Protein AF-0000000083551920 (afdb_homodimer)

Structure (mmCIF, N/CA/C/O backbone):
data_AF-0000000083551920-model_v1
#
loop_
_entity.id
_entity.type
_entity.pdbx_description
1 polymer 'ABC transporter permease'
#
loop_
_atom_site.group_PDB
_atom_site.id
_atom_site.type_symbol
_atom_site.label_atom_id
_atom_site.label_alt_id
_atom_site.label_comp_id
_atom_site.label_asym_id
_atom_site.label_entity_id
_atom_site.label_seq_id
_atom_site.pdbx_PDB_ins_code
_atom_site.Cartn_x
_atom_site.Cartn_y
_atom_site.Cartn_z
_atom_site.occupancy
_atom_site.B_iso_or_equiv
_atom_site.auth_seq_id
_atom_site.auth_comp_id
_atom_site.auth_asym_id
_atom_site.auth_atom_id
_atom_site.pdbx_PDB_model_num
ATOM 1 N N . MET A 1 1 ? 30.547 24.234 1.77 1 37.81 1 MET A N 1
ATOM 2 C CA . MET A 1 1 ? 29.875 23.891 0.516 1 37.81 1 MET A CA 1
ATOM 3 C C . MET A 1 1 ? 30.109 22.422 0.176 1 37.81 1 MET A C 1
ATOM 5 O O . MET A 1 1 ? 29.203 21.75 -0.321 1 37.81 1 MET A O 1
ATOM 9 N N . LEU A 1 2 ? 31.344 22.016 0.304 1 42.84 2 LEU A N 1
ATOM 10 C CA . LEU A 1 2 ? 31.844 20.688 -0.038 1 42.84 2 LEU A CA 1
ATOM 11 C C . LEU A 1 2 ? 31.25 19.625 0.87 1 42.84 2 LEU A C 1
ATOM 13 O O . LEU A 1 2 ? 30.984 18.5 0.429 1 42.84 2 LEU A O 1
ATOM 17 N N . ARG A 1 3 ? 31.125 19.938 2.143 1 48.91 3 ARG A N 1
ATOM 18 C CA . ARG A 1 3 ? 30.703 19.016 3.191 1 48.91 3 ARG A CA 1
ATOM 19 C C . ARG A 1 3 ? 29.25 18.609 3.025 1 48.91 3 ARG A C 1
ATOM 21 O O . ARG A 1 3 ? 28.891 17.453 3.27 1 48.91 3 ARG A O 1
ATOM 28 N N . TYR A 1 4 ? 28.5 19.641 2.498 1 51.22 4 TYR A N 1
ATOM 29 C CA . TYR A 1 4 ? 27.078 19.438 2.207 1 51.22 4 TYR A CA 1
ATOM 30 C C . TYR A 1 4 ? 26.906 18.438 1.073 1 51.22 4 TYR A C 1
ATOM 32 O O . TYR A 1 4 ? 25.969 17.625 1.103 1 51.22 4 TYR A O 1
ATOM 40 N N . TRP A 1 5 ? 27.922 18.516 0.129 1 52.16 5 TRP A N 1
ATOM 41 C CA . TRP A 1 5 ? 27.844 17.609 -1.02 1 52.16 5 TRP A CA 1
ATOM 42 C C . TRP A 1 5 ? 28.062 16.172 -0.596 1 52.16 5 TRP A C 1
ATOM 44 O O . TRP A 1 5 ? 27.484 15.242 -1.186 1 52.16 5 TRP A O 1
ATOM 54 N N . LEU A 1 6 ? 28.906 15.938 0.373 1 58.91 6 LEU A N 1
ATOM 55 C CA . LEU A 1 6 ? 29.203 14.594 0.838 1 58.91 6 LEU A CA 1
ATOM 56 C C . LEU A 1 6 ? 27.969 13.945 1.464 1 58.91 6 LEU A C 1
ATOM 58 O O . LEU A 1 6 ? 27.828 12.727 1.43 1 58.91 6 LEU A O 1
ATOM 62 N N . LEU A 1 7 ? 27.156 14.82 1.981 1 61.31 7 LEU A N 1
ATOM 63 C CA . LEU A 1 7 ? 25.938 14.281 2.568 1 61.31 7 LEU A CA 1
ATOM 64 C C . LEU A 1 7 ? 24.828 14.156 1.519 1 61.31 7 LEU A C 1
ATOM 66 O O . LEU A 1 7 ? 24.047 13.203 1.55 1 61.31 7 LEU A O 1
ATOM 70 N N . ILE A 1 8 ? 24.922 14.992 0.526 1 66.62 8 ILE A N 1
ATOM 71 C CA . ILE A 1 8 ? 23.891 15.039 -0.506 1 66.62 8 ILE A CA 1
ATOM 72 C C . ILE A 1 8 ? 24.078 13.883 -1.481 1 66.62 8 ILE A C 1
ATOM 74 O O . ILE A 1 8 ? 23.109 13.234 -1.891 1 66.62 8 ILE A O 1
ATOM 78 N N . ALA A 1 9 ? 25.328 13.586 -1.717 1 71.69 9 ALA A N 1
ATOM 79 C CA . ALA A 1 9 ? 25.625 12.594 -2.748 1 71.69 9 ALA A CA 1
ATOM 80 C C . ALA A 1 9 ? 25.125 11.211 -2.342 1 71.69 9 ALA A C 1
ATOM 82 O O . ALA A 1 9 ? 24.484 10.516 -3.131 1 71.69 9 ALA A O 1
ATOM 83 N N . PRO A 1 10 ? 25.312 10.859 -1.111 1 68.94 10 PRO A N 1
ATOM 84 C CA . PRO A 1 10 ? 24.812 9.539 -0.725 1 68.94 10 PRO A CA 1
ATOM 85 C C . PRO A 1 10 ? 23.297 9.438 -0.757 1 68.94 10 PRO A C 1
ATOM 87 O O . PRO A 1 10 ? 22.75 8.391 -1.111 1 68.94 10 PRO A O 1
ATOM 90 N N . ALA A 1 11 ? 22.672 10.508 -0.464 1 72.94 11 ALA A N 1
ATOM 91 C CA . ALA A 1 11 ? 21.219 10.5 -0.492 1 72.94 11 ALA A CA 1
ATOM 92 C C . ALA A 1 11 ? 20.688 10.375 -1.922 1 72.94 11 ALA A C 1
ATOM 94 O O . ALA A 1 11 ? 19.797 9.578 -2.195 1 72.94 11 ALA A O 1
ATOM 95 N N . PHE A 1 12 ? 21.297 11.133 -2.773 1 73.94 12 PHE A N 1
ATOM 96 C CA . PHE A 1 12 ? 20.938 11.062 -4.184 1 73.94 12 PHE A CA 1
ATOM 97 C C . PHE A 1 12 ? 21.234 9.68 -4.754 1 73.94 12 PHE A C 1
ATOM 99 O O . PHE A 1 12 ? 20.438 9.133 -5.52 1 73.94 12 PHE A O 1
ATOM 106 N N . LEU A 1 13 ? 22.312 9.203 -4.34 1 75.56 13 LEU A N 1
ATOM 107 C CA . LEU A 1 13 ? 22.719 7.895 -4.84 1 75.56 13 LEU A CA 1
ATOM 108 C C . LEU A 1 13 ? 21.781 6.801 -4.344 1 75.56 13 LEU A C 1
ATOM 110 O O . LEU A 1 13 ? 21.422 5.902 -5.105 1 75.56 13 LEU A O 1
ATOM 114 N N . ALA A 1 14 ? 21.422 6.965 -3.135 1 74.19 14 ALA A N 1
ATOM 115 C CA . ALA A 1 14 ? 20.5 5.984 -2.574 1 74.19 14 ALA A CA 1
ATOM 116 C C . ALA A 1 14 ? 19.156 6.02 -3.307 1 74.19 14 ALA A C 1
ATOM 118 O O . ALA A 1 14 ? 18.625 4.973 -3.684 1 74.19 14 ALA A O 1
ATOM 119 N N . MET A 1 15 ? 18.734 7.18 -3.553 1 77.44 15 MET A N 1
ATOM 120 C CA . MET A 1 15 ? 17.469 7.324 -4.258 1 77.44 15 MET A CA 1
ATOM 121 C C . MET A 1 15 ? 17.594 6.875 -5.711 1 77.44 15 MET A C 1
ATOM 123 O O . MET A 1 15 ? 16.734 6.16 -6.223 1 77.44 15 MET A O 1
ATOM 127 N N . ALA A 1 16 ? 18.672 7.32 -6.266 1 78.19 16 ALA A N 1
ATOM 128 C CA . ALA A 1 16 ? 18.875 6.973 -7.668 1 78.19 16 ALA A CA 1
ATOM 129 C C . ALA A 1 16 ? 19 5.461 -7.848 1 78.19 16 ALA A C 1
ATOM 131 O O . ALA A 1 16 ? 18.406 4.883 -8.758 1 78.19 16 ALA A O 1
ATOM 132 N N . VAL A 1 17 ? 19.766 4.867 -7.012 1 76.88 17 VAL A N 1
ATOM 133 C CA . VAL A 1 17 ? 20.031 3.438 -7.109 1 76.88 17 VAL A CA 1
ATOM 134 C C . VAL A 1 17 ? 18.766 2.656 -6.766 1 76.88 17 VAL A C 1
ATOM 136 O O . VAL A 1 17 ? 18.406 1.697 -7.453 1 76.88 17 VAL A O 1
ATOM 139 N N . PHE A 1 18 ? 18.109 3.143 -5.793 1 75.56 18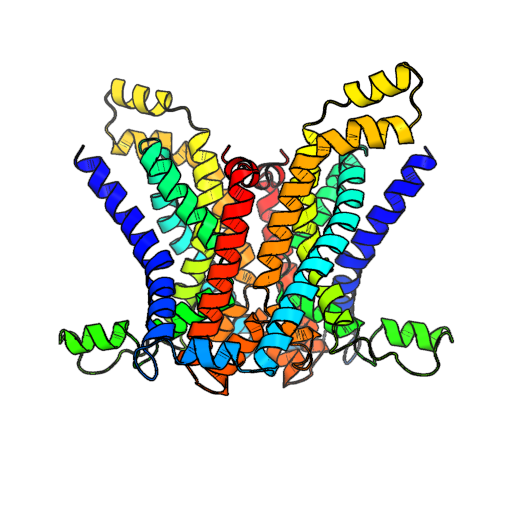 PHE A N 1
ATOM 140 C CA . PHE A 1 18 ? 16.969 2.363 -5.324 1 75.56 18 PHE A CA 1
ATOM 141 C C . PHE A 1 18 ? 15.719 2.707 -6.121 1 75.56 18 PHE A C 1
ATOM 143 O O . PHE A 1 18 ? 14.922 1.822 -6.449 1 75.56 18 PHE A O 1
ATOM 150 N N . TYR A 1 19 ? 15.508 3.914 -6.453 1 77.69 19 TYR A N 1
ATOM 151 C CA . TYR A 1 19 ? 14.258 4.285 -7.105 1 77.69 19 TYR A CA 1
ATOM 152 C C . TYR A 1 19 ? 14.406 4.242 -8.625 1 77.69 19 TYR A C 1
ATOM 154 O O . TYR A 1 19 ? 13.805 3.398 -9.289 1 77.69 19 TYR A O 1
ATOM 162 N N . PHE A 1 20 ? 15.398 4.965 -9.188 1 81.81 20 PHE A N 1
ATOM 163 C CA . PHE A 1 20 ? 15.398 5.266 -10.617 1 81.81 20 PHE A CA 1
ATOM 164 C C . PHE A 1 20 ? 16.047 4.137 -11.406 1 81.81 20 PHE A C 1
ATOM 166 O O . PHE A 1 20 ? 15.617 3.807 -12.508 1 81.81 20 PHE A O 1
ATOM 173 N N . TYR A 1 21 ? 16.984 3.527 -10.797 1 88.12 21 TYR A N 1
ATOM 174 C CA . TYR A 1 21 ? 17.75 2.549 -11.562 1 88.12 21 TYR A CA 1
ATOM 175 C C . TYR A 1 21 ? 16.891 1.329 -11.898 1 88.12 21 TYR A C 1
ATOM 177 O O . TYR A 1 21 ? 16.797 0.935 -13.062 1 88.12 21 TYR A O 1
ATOM 185 N N . PRO A 1 22 ? 16.219 0.742 -10.953 1 90.62 22 PRO A N 1
ATOM 186 C CA . PRO A 1 22 ? 15.43 -0.442 -11.281 1 90.62 22 PRO A CA 1
ATOM 187 C C . PRO A 1 22 ? 14.312 -0.141 -12.281 1 90.62 22 PRO A C 1
ATOM 189 O O . PRO A 1 22 ? 14.094 -0.918 -13.219 1 90.62 22 PRO A O 1
ATOM 192 N N . ILE A 1 23 ? 13.695 0.949 -12.133 1 90.94 23 ILE A N 1
ATOM 193 C CA . ILE A 1 23 ? 12.57 1.31 -12.992 1 90.94 23 ILE A CA 1
ATOM 194 C C . ILE A 1 23 ? 13.078 1.632 -14.398 1 90.94 23 ILE A C 1
ATOM 196 O O . ILE A 1 23 ? 12.461 1.241 -15.391 1 90.94 23 ILE A O 1
ATOM 200 N N . SER A 1 24 ? 14.211 2.338 -14.469 1 92.25 24 SER A N 1
ATOM 201 C CA . SER A 1 24 ? 14.805 2.666 -15.758 1 92.25 24 SER A CA 1
ATOM 202 C C . SER A 1 24 ? 15.195 1.406 -16.531 1 92.25 24 SER A C 1
ATOM 204 O O . SER A 1 24 ? 15.109 1.371 -17.75 1 92.25 24 SER A O 1
ATOM 206 N N . HIS A 1 25 ? 15.609 0.457 -15.789 1 92.5 25 HIS A N 1
ATOM 207 C CA . HIS A 1 25 ? 15.969 -0.807 -16.422 1 92.5 25 HIS A CA 1
ATOM 208 C C . HIS A 1 25 ? 14.758 -1.475 -17.062 1 92.5 25 HIS A C 1
ATOM 210 O O . HIS A 1 25 ? 14.859 -2.07 -18.125 1 92.5 25 HIS A O 1
ATOM 216 N N . VAL A 1 26 ? 13.617 -1.397 -16.422 1 92.56 26 VAL A N 1
ATOM 217 C CA . VAL A 1 26 ? 12.383 -1.941 -16.969 1 92.56 26 VAL A CA 1
ATOM 218 C C . VAL A 1 26 ? 12.008 -1.2 -18.25 1 92.56 26 VAL A C 1
ATOM 220 O O . VAL A 1 26 ? 11.633 -1.821 -19.25 1 92.56 26 VAL A O 1
ATOM 223 N N . LEU A 1 27 ? 12.164 0.069 -18.219 1 94.38 27 LEU A N 1
ATOM 224 C CA . LEU A 1 27 ? 11.898 0.869 -19.406 1 94.38 27 LEU A CA 1
ATOM 225 C C . LEU A 1 27 ? 12.836 0.475 -20.547 1 94.38 27 LEU A C 1
ATOM 227 O O . LEU A 1 27 ? 12.406 0.361 -21.703 1 94.38 27 LEU A O 1
ATOM 231 N N . TRP A 1 28 ? 14.016 0.264 -20.203 1 94.94 28 TRP A N 1
ATOM 232 C CA . TRP A 1 28 ? 15.031 -0.116 -21.172 1 94.94 28 TRP A CA 1
ATOM 233 C C . TRP A 1 28 ? 14.711 -1.474 -21.797 1 94.94 28 TRP A C 1
ATOM 235 O O . TRP A 1 28 ? 14.812 -1.648 -23.016 1 94.94 28 TRP A O 1
ATOM 245 N N . MET A 1 29 ? 14.297 -2.41 -21.016 1 95.38 29 MET A N 1
ATOM 246 C CA . MET A 1 29 ? 13.969 -3.754 -21.469 1 95.38 29 MET A CA 1
ATOM 247 C C . MET A 1 29 ? 12.766 -3.729 -22.406 1 95.38 29 MET A C 1
ATOM 249 O O . MET A 1 29 ? 12.688 -4.527 -23.344 1 95.38 29 MET A O 1
ATOM 253 N N . SER A 1 30 ? 11.859 -2.807 -22.156 1 96.88 30 SER A N 1
ATOM 254 C CA . SER A 1 30 ? 10.641 -2.729 -22.953 1 96.88 30 SER A CA 1
ATOM 255 C C . SER A 1 30 ? 10.961 -2.402 -24.422 1 96.88 30 SER A C 1
ATOM 257 O O . SER A 1 30 ? 10.203 -2.771 -25.312 1 96.88 30 SER A O 1
ATOM 259 N N . VAL A 1 31 ? 12.148 -1.752 -24.672 1 97.5 31 VAL A N 1
ATOM 260 C CA . VAL A 1 31 ? 12.453 -1.317 -26.031 1 97.5 31 VAL A CA 1
ATOM 261 C C . VAL A 1 31 ? 13.68 -2.057 -26.531 1 97.5 31 VAL A C 1
ATOM 263 O O . VAL A 1 31 ? 14.141 -1.806 -27.656 1 97.5 31 VAL A O 1
ATOM 266 N N . THR A 1 32 ? 14.219 -2.951 -25.766 1 96.19 32 THR A N 1
ATOM 267 C CA . THR A 1 32 ? 15.438 -3.617 -26.203 1 96.19 32 THR A CA 1
ATOM 268 C C . THR A 1 32 ? 15.219 -5.121 -26.344 1 96.19 32 THR A C 1
ATOM 270 O O . THR A 1 32 ? 15.914 -5.789 -27.109 1 96.19 32 THR A O 1
ATOM 273 N N . LEU A 1 33 ? 14.328 -5.648 -25.547 1 94.88 33 LEU A N 1
ATOM 274 C CA . LEU A 1 33 ? 14.078 -7.086 -25.609 1 94.88 33 LEU A CA 1
ATOM 275 C C . LEU A 1 33 ? 12.797 -7.383 -26.375 1 94.88 33 LEU A C 1
ATOM 277 O O . LEU A 1 33 ? 11.797 -6.672 -26.219 1 94.88 33 LEU A O 1
ATOM 281 N N . PRO A 1 34 ? 12.719 -8.453 -27.031 1 93.31 34 PRO A N 1
ATOM 282 C CA . PRO A 1 34 ? 13.797 -9.352 -27.453 1 93.31 34 PRO A CA 1
ATOM 283 C C . PRO A 1 34 ? 14.727 -8.711 -28.484 1 93.31 34 PRO A C 1
ATOM 285 O O . PRO A 1 34 ? 15.859 -9.156 -28.656 1 93.31 34 PRO A O 1
ATOM 288 N N . GLU A 1 35 ? 14.195 -7.73 -29.266 1 95.25 35 GLU A N 1
ATOM 289 C CA . GLU A 1 35 ? 14.961 -6.941 -30.234 1 95.25 35 GLU A CA 1
ATOM 290 C C . GLU A 1 35 ? 14.719 -5.445 -30.031 1 95.25 35 GLU A C 1
ATOM 292 O O . GLU A 1 35 ? 13.641 -5.039 -29.594 1 95.25 35 GLU A O 1
ATOM 297 N N . PRO A 1 36 ? 15.797 -4.73 -30.328 1 96.56 36 PRO A N 1
ATOM 298 C CA . PRO A 1 36 ? 15.617 -3.283 -30.188 1 96.56 36 PRO A CA 1
ATOM 299 C C . PRO A 1 36 ? 14.5 -2.74 -31.078 1 96.56 36 PRO A C 1
ATOM 301 O O . PRO A 1 36 ? 14.328 -3.209 -32.219 1 96.56 36 PRO A O 1
ATOM 304 N N . GLY A 1 37 ? 13.734 -1.862 -30.531 1 96.19 37 GLY A N 1
ATOM 305 C CA . GLY A 1 37 ? 12.648 -1.252 -31.281 1 96.19 37 GLY A CA 1
ATOM 306 C C . GLY A 1 37 ? 11.367 -1.129 -30.469 1 96.19 37 GLY A C 1
ATOM 307 O O . GLY A 1 37 ? 11.383 -1.264 -29.25 1 96.19 37 GLY A O 1
ATOM 308 N N . PHE A 1 38 ? 10.297 -0.86 -31.219 1 96.56 38 PHE A N 1
ATOM 309 C CA . PHE A 1 38 ? 9.016 -0.618 -30.562 1 96.56 38 PHE A CA 1
ATOM 310 C C . PHE A 1 38 ? 8.023 -1.736 -30.875 1 96.56 38 PHE A C 1
ATOM 312 O O . PHE A 1 38 ? 6.812 -1.537 -30.812 1 96.56 38 PHE A O 1
ATOM 319 N N . SER A 1 39 ? 8.602 -2.891 -31.188 1 96.25 39 SER A N 1
ATOM 320 C CA . SER A 1 39 ? 7.781 -4.027 -31.594 1 96.25 39 SER A CA 1
ATOM 321 C C . SER A 1 39 ? 6.855 -4.465 -30.469 1 96.25 39 SER A C 1
ATOM 323 O O . SER A 1 39 ? 5.719 -4.871 -30.703 1 96.25 39 SER A O 1
ATOM 325 N N . ASN A 1 40 ? 7.328 -4.414 -29.203 1 97.31 40 ASN A N 1
ATOM 326 C CA . ASN A 1 40 ? 6.484 -4.773 -28.062 1 97.31 40 ASN A CA 1
ATOM 327 C C . ASN A 1 40 ? 5.25 -3.883 -27.984 1 97.31 40 ASN A C 1
ATOM 329 O O . ASN A 1 40 ? 4.141 -4.371 -27.734 1 97.31 40 ASN A O 1
ATOM 333 N N . PHE A 1 41 ? 5.445 -2.676 -28.219 1 96.88 41 PHE A N 1
ATOM 334 C CA . PHE A 1 41 ? 4.352 -1.719 -28.125 1 96.88 41 PHE A CA 1
ATOM 335 C C . PHE A 1 41 ? 3.387 -1.876 -29.297 1 96.88 41 PHE A C 1
ATOM 337 O O . PHE A 1 41 ? 2.178 -1.694 -29.141 1 96.88 41 PHE A O 1
ATOM 344 N N . GLU A 1 42 ? 3.902 -2.213 -30.391 1 96.25 42 GLU A N 1
ATOM 345 C CA . GLU A 1 42 ? 3.051 -2.514 -31.547 1 96.25 42 GLU A CA 1
ATOM 346 C C . GLU A 1 42 ? 2.193 -3.75 -31.281 1 96.25 42 GLU A C 1
ATOM 348 O O . GLU A 1 42 ? 1.008 -3.771 -31.609 1 96.25 42 GLU A O 1
ATOM 353 N N . SER A 1 43 ? 2.82 -4.695 -30.734 1 94.75 43 SER A N 1
ATOM 354 C CA . SER A 1 43 ? 2.105 -5.918 -30.391 1 94.75 43 SER A CA 1
ATOM 355 C C . SER A 1 43 ? 1.012 -5.648 -29.359 1 94.75 43 SER A C 1
ATOM 357 O O . SER A 1 43 ? -0.084 -6.207 -29.438 1 94.75 43 SER A O 1
ATOM 359 N N . LEU A 1 44 ? 1.317 -4.848 -28.391 1 94.94 44 LEU A N 1
ATOM 360 C CA . LEU A 1 44 ? 0.334 -4.488 -27.375 1 94.94 44 LEU A CA 1
ATOM 361 C C . LEU A 1 44 ? -0.862 -3.779 -28 1 94.94 44 LEU A C 1
ATOM 363 O O . LEU A 1 44 ? -2.01 -4.074 -27.672 1 94.94 44 LEU A O 1
ATOM 367 N N . ALA A 1 45 ? -0.578 -2.891 -28.938 1 94.62 45 ALA A N 1
ATOM 368 C CA . ALA A 1 45 ? -1.625 -2.1 -29.578 1 94.62 45 ALA A CA 1
ATOM 369 C C . ALA A 1 45 ? -2.496 -2.971 -30.484 1 94.62 45 ALA A C 1
ATOM 371 O O . ALA A 1 45 ? -3.691 -2.709 -30.641 1 94.62 45 ALA A O 1
ATOM 372 N N . ALA A 1 46 ? -1.921 -4 -31 1 95.06 46 ALA A N 1
ATOM 373 C CA . ALA A 1 46 ? -2.607 -4.844 -31.969 1 95.06 46 ALA A CA 1
ATOM 374 C C . ALA A 1 46 ? -3.402 -5.945 -31.281 1 95.06 46 ALA A C 1
ATOM 376 O O . ALA A 1 46 ? -4.301 -6.543 -31.875 1 95.06 46 ALA A O 1
ATOM 377 N N . SER A 1 47 ? -3.123 -6.164 -30.078 1 94.94 47 SER A N 1
ATOM 378 C CA . SER A 1 47 ? -3.729 -7.281 -29.359 1 94.94 47 SER A CA 1
ATOM 379 C C . SER A 1 47 ? -5.078 -6.895 -28.766 1 94.94 47 SER A C 1
ATOM 381 O O . SER A 1 47 ? -5.152 -6.004 -27.906 1 94.94 47 SER A O 1
ATOM 383 N N . ARG A 1 48 ? -6.086 -7.625 -29.109 1 94.31 48 ARG A N 1
ATOM 384 C CA . ARG A 1 48 ? -7.422 -7.387 -28.578 1 94.31 48 ARG A CA 1
ATOM 385 C C . ARG A 1 48 ? -7.484 -7.73 -27.094 1 94.31 48 ARG A C 1
ATOM 387 O O . ARG A 1 48 ? -8.188 -7.07 -26.312 1 94.31 48 ARG A O 1
ATOM 394 N N . SER A 1 49 ? -6.75 -8.719 -26.734 1 92.25 49 SER A N 1
ATOM 395 C CA . SER A 1 49 ? -6.711 -9.125 -25.344 1 92.25 49 SER A CA 1
ATOM 396 C C . SER A 1 49 ? -6.109 -8.031 -24.469 1 92.25 49 SER A C 1
ATOM 398 O O . SER A 1 49 ? -6.586 -7.781 -23.359 1 92.25 49 SER A O 1
ATOM 400 N N . VAL A 1 50 ? -5.125 -7.391 -25.016 1 93.5 50 VAL A N 1
ATOM 401 C CA . VAL A 1 50 ? -4.465 -6.324 -24.266 1 93.5 50 VAL A CA 1
ATOM 402 C C . VAL A 1 50 ? -5.395 -5.117 -24.156 1 93.5 50 VAL A C 1
ATOM 404 O O . VAL A 1 50 ? -5.508 -4.5 -23.094 1 93.5 50 VAL A O 1
ATOM 407 N N . GLN A 1 51 ? -6.066 -4.828 -25.219 1 94.12 51 GLN A N 1
ATOM 408 C CA . GLN A 1 51 ? -7.02 -3.721 -25.188 1 94.12 51 GLN A CA 1
ATOM 409 C C . GLN A 1 51 ? -8.125 -3.965 -24.172 1 94.12 51 GLN A C 1
ATOM 411 O O . GLN A 1 51 ? -8.5 -3.059 -23.422 1 94.12 51 GLN A O 1
ATOM 416 N N . ARG A 1 52 ? -8.633 -5.141 -24.172 1 93.94 52 ARG A N 1
ATOM 417 C CA . ARG A 1 52 ? -9.68 -5.492 -23.219 1 93.94 52 ARG A CA 1
ATOM 418 C C . ARG A 1 52 ? -9.172 -5.379 -21.781 1 93.94 52 ARG A C 1
ATOM 420 O O . ARG A 1 52 ? -9.883 -4.891 -20.906 1 93.94 52 ARG A O 1
ATOM 427 N N . MET A 1 53 ? -7.992 -5.852 -21.562 1 94.56 53 MET A N 1
ATOM 428 C CA . MET A 1 53 ? -7.383 -5.797 -20.234 1 94.56 53 MET A CA 1
ATOM 429 C C . MET A 1 53 ? -7.18 -4.352 -19.781 1 94.56 53 MET A C 1
ATOM 431 O O . MET A 1 53 ? -7.434 -4.012 -18.625 1 94.56 53 MET A O 1
ATOM 435 N N . LEU A 1 54 ? -6.746 -3.525 -20.719 1 94.81 54 LEU A N 1
ATOM 436 C CA . LEU A 1 54 ? -6.547 -2.115 -20.391 1 94.81 54 LEU A CA 1
ATOM 437 C C . LEU A 1 54 ? -7.879 -1.443 -20.062 1 94.81 54 LEU A C 1
ATOM 439 O O . LEU A 1 54 ? -7.961 -0.644 -19.125 1 94.81 54 LEU A O 1
ATOM 443 N N . TRP A 1 55 ? -8.867 -1.816 -20.797 1 95 55 TRP A N 1
ATOM 444 C CA . TRP A 1 55 ? -10.195 -1.277 -20.531 1 95 55 TRP A CA 1
ATOM 445 C C . TRP A 1 55 ? -10.727 -1.765 -19.188 1 95 55 TRP A C 1
ATOM 447 O O . TRP A 1 55 ? -11.344 -1 -18.453 1 95 55 TRP A O 1
ATOM 457 N N . THR A 1 56 ? -10.547 -2.977 -18.938 1 95.69 56 THR A N 1
ATOM 458 C CA . THR A 1 56 ? -10.945 -3.531 -17.641 1 95.69 56 THR A CA 1
ATOM 459 C C . THR A 1 56 ? -10.242 -2.807 -16.5 1 95.69 56 THR A C 1
ATOM 461 O O . THR A 1 56 ? -10.875 -2.461 -15.5 1 95.69 56 THR A O 1
ATOM 464 N N . THR A 1 57 ? -8.969 -2.58 -16.672 1 96.75 57 THR A N 1
ATOM 465 C CA . THR A 1 57 ? -8.188 -1.882 -15.656 1 96.75 57 THR A CA 1
ATOM 466 C C . THR A 1 57 ? -8.742 -0.482 -15.414 1 96.75 57 THR A C 1
ATOM 468 O O . THR A 1 57 ? -8.961 -0.087 -14.266 1 96.75 57 THR A O 1
ATOM 471 N N . LEU A 1 58 ? -9 0.221 -16.484 1 96.25 58 LEU A N 1
ATOM 472 C CA . LEU A 1 58 ? -9.523 1.581 -16.375 1 96.25 58 LEU A CA 1
ATOM 473 C C . LEU A 1 58 ? -10.906 1.585 -15.742 1 96.25 58 LEU A C 1
ATOM 475 O O . LEU A 1 58 ? -11.203 2.416 -14.883 1 96.25 58 LEU A O 1
ATOM 479 N N . ARG A 1 59 ? -11.688 0.708 -16.125 1 96.81 59 ARG A N 1
ATOM 480 C CA . ARG A 1 59 ? -13.047 0.614 -15.609 1 96.81 59 ARG A CA 1
ATOM 481 C C . ARG A 1 59 ? -13.047 0.31 -14.109 1 96.81 59 ARG A C 1
ATOM 483 O O . ARG A 1 59 ? -13.75 0.967 -13.344 1 96.81 59 ARG A O 1
ATOM 490 N N . ILE A 1 60 ? -12.305 -0.647 -13.719 1 97.44 60 ILE A N 1
ATOM 491 C CA . ILE A 1 60 ? -12.234 -1.018 -12.305 1 97.44 60 ILE A CA 1
ATOM 492 C C . ILE A 1 60 ? -11.664 0.143 -11.5 1 97.44 60 ILE A C 1
ATOM 494 O O . ILE A 1 60 ? -12.141 0.435 -10.398 1 97.44 60 ILE A O 1
ATOM 498 N N . ALA A 1 61 ? -10.633 0.782 -12.039 1 97.62 61 ALA A N 1
ATOM 499 C CA . ALA A 1 61 ? -10.039 1.917 -11.336 1 97.62 61 ALA A CA 1
ATOM 500 C C . ALA A 1 61 ? -11.055 3.041 -11.148 1 97.62 61 ALA A C 1
ATOM 502 O O . ALA A 1 61 ? -11.164 3.611 -10.062 1 97.62 61 ALA A O 1
ATOM 503 N N . VAL A 1 62 ? -11.797 3.338 -12.164 1 97.81 62 VAL A N 1
ATOM 504 C CA . VAL A 1 62 ? -12.781 4.414 -12.109 1 97.81 62 VAL A CA 1
ATOM 505 C C . VAL A 1 62 ? -13.906 4.035 -11.148 1 97.81 62 VAL A C 1
ATOM 507 O O . VAL A 1 62 ? -14.273 4.82 -10.266 1 97.81 62 VAL A O 1
ATOM 510 N N . LEU A 1 63 ? -14.445 2.875 -11.289 1 98.44 63 LEU A N 1
ATOM 511 C CA . LEU A 1 63 ? -15.562 2.439 -10.453 1 98.44 63 LEU A CA 1
ATOM 512 C C . LEU A 1 63 ? -15.141 2.342 -8.992 1 98.44 63 LEU A C 1
ATOM 514 O O . LEU A 1 63 ? -15.891 2.75 -8.102 1 98.44 63 LEU A O 1
ATOM 518 N N . SER A 1 64 ? -13.977 1.755 -8.734 1 98.12 64 SER A N 1
ATOM 519 C CA . SER A 1 64 ? -13.477 1.698 -7.367 1 98.12 64 SER A CA 1
ATOM 520 C C . SER A 1 64 ? -13.32 3.096 -6.773 1 98.12 64 SER A C 1
ATOM 522 O O . SER A 1 64 ? -13.625 3.314 -5.598 1 98.12 64 SER A O 1
ATOM 524 N N . THR A 1 65 ? -12.844 4.016 -7.598 1 98 65 THR A N 1
ATOM 525 C CA . THR A 1 65 ? -12.656 5.391 -7.141 1 98 65 THR A CA 1
ATOM 526 C C . THR A 1 65 ? -14 6.035 -6.801 1 98 65 THR A C 1
ATOM 528 O O . THR A 1 65 ? -14.172 6.57 -5.707 1 98 65 THR A O 1
ATOM 531 N N . VAL A 1 66 ? -14.938 5.922 -7.656 1 98.19 66 VAL A N 1
ATOM 532 C CA . VAL A 1 66 ? -16.234 6.574 -7.492 1 98.19 66 VAL A CA 1
ATOM 533 C C . VAL A 1 66 ? -16.953 5.984 -6.281 1 98.19 66 VAL A C 1
ATOM 535 O O . VAL A 1 66 ? -17.422 6.723 -5.41 1 98.19 66 VAL A O 1
ATOM 538 N N . ILE A 1 67 ? -17 4.727 -6.191 1 96.94 67 ILE A N 1
ATOM 539 C CA . ILE A 1 67 ? -17.734 4.062 -5.113 1 96.94 67 ILE A CA 1
ATOM 540 C C . ILE A 1 67 ? -17.031 4.344 -3.781 1 96.94 67 ILE A C 1
ATOM 542 O O . ILE A 1 67 ? -17.703 4.672 -2.791 1 96.94 67 ILE A O 1
ATOM 546 N N . SER A 1 68 ? -15.727 4.23 -3.752 1 96.44 68 SER A N 1
ATOM 547 C CA . SER A 1 68 ? -14.984 4.504 -2.525 1 96.44 68 SER A CA 1
ATOM 548 C C . SER A 1 68 ? -15.172 5.949 -2.074 1 96.44 68 SER A C 1
ATOM 550 O O . SER A 1 68 ? -15.312 6.219 -0.88 1 96.44 68 SER A O 1
ATOM 552 N N . LEU A 1 69 ? -15.164 6.832 -3.059 1 96.62 69 LEU A N 1
ATOM 553 C CA . LEU A 1 69 ? -15.297 8.25 -2.723 1 96.62 69 LEU A CA 1
ATOM 554 C C . LEU A 1 69 ? -16.656 8.531 -2.105 1 96.62 69 LEU A C 1
ATOM 556 O O . LEU A 1 69 ? -16.766 9.297 -1.142 1 96.62 69 LEU A O 1
ATOM 560 N N . ILE A 1 70 ? -17.641 7.992 -2.66 1 95.5 70 ILE A N 1
ATOM 561 C CA . ILE A 1 70 ? -19 8.195 -2.148 1 95.5 70 ILE A CA 1
ATOM 562 C C . ILE A 1 70 ? -19.094 7.668 -0.719 1 95.5 70 ILE A C 1
ATOM 564 O O . ILE A 1 70 ? -19.547 8.375 0.183 1 95.5 70 ILE A O 1
ATOM 568 N N . LEU A 1 71 ? -18.672 6.516 -0.504 1 94.12 71 LEU A N 1
ATOM 569 C CA . LEU A 1 71 ? -18.734 5.918 0.826 1 94.12 71 LEU A CA 1
ATOM 570 C C . LEU A 1 71 ? -17.812 6.656 1.795 1 94.12 71 LEU A C 1
ATOM 572 O O . LEU A 1 71 ? -18.188 6.922 2.938 1 94.12 71 LEU A O 1
ATOM 576 N N . ALA A 1 72 ? -16.656 6.949 1.302 1 95.62 72 ALA A N 1
ATOM 577 C CA . ALA A 1 72 ? -15.672 7.637 2.139 1 95.62 72 ALA A CA 1
ATOM 578 C C . ALA A 1 72 ? -16.172 9.016 2.551 1 95.62 72 ALA A C 1
ATOM 580 O O . ALA A 1 72 ? -15.914 9.469 3.666 1 95.62 72 ALA A O 1
ATOM 581 N N . TYR A 1 73 ? -16.812 9.703 1.6 1 95.12 73 TYR A N 1
ATOM 582 C CA . TYR A 1 73 ? -17.328 11.023 1.919 1 95.12 73 TYR A CA 1
ATOM 583 C C . TYR A 1 73 ? -18.328 10.953 3.068 1 95.12 73 TYR A C 1
ATOM 585 O O . TYR A 1 73 ? -18.297 11.781 3.982 1 95.12 73 TYR A O 1
ATOM 593 N N . PHE A 1 74 ? -19.156 9.969 2.947 1 92.75 74 PHE A N 1
ATOM 594 C CA . PHE A 1 74 ? -20.141 9.789 3.998 1 92.75 74 PHE A CA 1
ATOM 595 C C . PHE A 1 74 ? -19.469 9.523 5.34 1 92.75 74 PHE A C 1
ATOM 597 O O . PHE A 1 74 ? -19.812 10.156 6.344 1 92.75 74 PHE A O 1
ATOM 604 N N . VAL A 1 75 ? -18.547 8.695 5.395 1 92.75 75 VAL A N 1
ATOM 605 C CA . VAL A 1 75 ? -17.859 8.328 6.625 1 92.75 75 VAL A CA 1
ATOM 606 C C . VAL A 1 75 ? -17.078 9.523 7.16 1 92.75 75 VAL A C 1
ATOM 608 O O . VAL A 1 75 ? -17.141 9.836 8.352 1 92.75 75 VAL A O 1
ATOM 611 N N . ALA A 1 76 ? -16.359 10.172 6.273 1 94 76 ALA A N 1
ATOM 612 C CA . ALA A 1 76 ? -15.578 11.344 6.672 1 94 76 ALA A CA 1
ATOM 613 C C . ALA A 1 76 ? -16.484 12.438 7.238 1 94 76 ALA A C 1
ATOM 615 O O . ALA A 1 76 ? -16.125 13.102 8.219 1 94 76 ALA A O 1
ATOM 616 N N . TYR A 1 77 ? -17.594 12.633 6.609 1 92.69 77 TYR A N 1
ATOM 617 C CA . TYR A 1 77 ? -18.547 13.625 7.078 1 92.69 77 TYR A CA 1
ATOM 618 C C . TYR A 1 77 ? -19.016 13.312 8.5 1 92.69 77 TYR A C 1
ATOM 620 O O . TYR A 1 77 ? -19.078 14.203 9.344 1 92.69 77 TYR A O 1
ATOM 628 N N . VAL A 1 78 ? -19.344 12.102 8.742 1 91.5 78 VAL A N 1
ATOM 629 C CA . VAL A 1 78 ? -19.797 11.688 10.062 1 91.5 78 VAL A CA 1
ATOM 630 C C . VAL A 1 78 ? -18.688 11.883 11.086 1 91.5 78 VAL A C 1
ATOM 632 O O . VAL A 1 78 ? -18.906 12.438 12.164 1 91.5 78 VAL A O 1
ATOM 635 N N . ILE A 1 79 ? -17.516 11.492 10.781 1 91.44 79 ILE A N 1
ATOM 636 C CA . ILE A 1 79 ? -16.406 11.648 11.695 1 91.44 79 ILE A CA 1
ATOM 637 C C . ILE A 1 79 ? -16.203 13.125 12.016 1 91.44 79 ILE A C 1
ATOM 639 O O . ILE A 1 79 ? -15.922 13.484 13.164 1 91.44 79 ILE A O 1
ATOM 643 N N . ALA A 1 80 ? -16.375 13.961 11.055 1 91.12 80 ALA A N 1
ATOM 644 C CA . ALA A 1 80 ? -16.109 15.391 11.203 1 91.12 80 ALA A CA 1
ATOM 645 C C . ALA A 1 80 ? -17.203 16.062 12.023 1 91.12 80 ALA A C 1
ATOM 647 O O . ALA A 1 80 ? -17 17.172 12.539 1 91.12 80 ALA A O 1
ATOM 648 N N . THR A 1 81 ? -18.359 15.477 12.156 1 88 81 THR A N 1
ATOM 649 C CA . THR A 1 81 ? -19.484 16.219 12.711 1 88 81 THR A CA 1
ATOM 650 C C . THR A 1 81 ? -19.938 15.594 14.031 1 88 81 THR A C 1
ATOM 652 O O . THR A 1 81 ? -20.75 16.188 14.75 1 88 81 THR A O 1
ATOM 655 N N . VAL A 1 82 ? -19.438 14.406 14.383 1 89.06 82 VAL A N 1
ATOM 656 C CA . VAL A 1 82 ? -19.875 13.75 15.609 1 89.06 82 VAL A CA 1
ATOM 657 C C . VAL A 1 82 ? -19.062 14.242 16.797 1 89.06 82 VAL A C 1
ATOM 659 O O . VAL A 1 82 ? -18.094 14.992 16.609 1 89.06 82 VAL A O 1
ATOM 662 N N . ASP A 1 83 ? -19.531 13.797 17.969 1 90.69 83 ASP A N 1
ATOM 663 C CA . ASP A 1 83 ? -18.828 14.211 19.188 1 90.69 83 ASP A CA 1
ATOM 664 C C . ASP A 1 83 ? -17.453 13.57 19.266 1 90.69 83 ASP A C 1
ATOM 666 O O . ASP A 1 83 ? -17.156 12.633 18.516 1 90.69 83 ASP A O 1
ATOM 670 N N . GLU A 1 84 ? -16.672 14.023 20.172 1 91.19 84 GLU A N 1
ATOM 671 C CA . GLU A 1 84 ? -15.258 13.688 20.266 1 91.19 84 GLU A CA 1
ATOM 672 C C . GLU A 1 84 ? -15.055 12.195 20.5 1 91.19 84 GLU A C 1
ATOM 674 O O . GLU A 1 84 ? -14.18 11.57 19.891 1 91.19 84 GLU A O 1
ATOM 679 N N . ARG A 1 85 ? -15.82 11.641 21.438 1 89.44 85 ARG A N 1
ATOM 680 C CA . ARG A 1 85 ? -15.656 10.234 21.766 1 89.44 85 ARG A CA 1
ATOM 681 C C . ARG A 1 85 ? -15.945 9.352 20.562 1 89.44 85 ARG A C 1
ATOM 683 O O . ARG A 1 85 ? -15.164 8.445 20.25 1 89.44 85 ARG A O 1
ATOM 690 N N . LYS A 1 86 ? -17.016 9.547 19.875 1 88.38 86 LYS A N 1
ATOM 691 C CA . LYS A 1 86 ? -17.391 8.797 18.672 1 88.38 86 LYS A CA 1
ATOM 692 C C . LYS A 1 86 ? -16.375 9.047 17.547 1 88.38 86 LYS A C 1
ATOM 694 O O . LYS A 1 86 ? -16.031 8.125 16.812 1 88.38 86 LYS A O 1
ATOM 699 N N . ARG A 1 87 ? -15.961 10.289 17.453 1 90.81 87 ARG A N 1
ATOM 700 C CA . ARG A 1 87 ? -14.969 10.656 16.438 1 90.81 87 ARG A CA 1
ATOM 701 C C . ARG A 1 87 ? -13.688 9.844 16.609 1 90.81 87 ARG A C 1
ATOM 703 O O . ARG A 1 87 ? -13.18 9.273 15.648 1 90.81 87 ARG A O 1
ATOM 710 N N . ARG A 1 88 ? -13.281 9.75 17.797 1 87.06 88 ARG A N 1
ATOM 711 C CA . ARG A 1 88 ? -12.055 9.016 18.094 1 87.06 88 ARG A CA 1
ATOM 712 C C . ARG A 1 88 ? -12.195 7.543 17.734 1 87.06 88 ARG A C 1
ATOM 714 O O . ARG A 1 88 ? -11.289 6.949 17.156 1 87.06 88 ARG A O 1
ATOM 721 N N . LEU A 1 89 ? -13.305 6.988 18.109 1 85.31 89 LEU A N 1
ATOM 722 C CA . LEU A 1 89 ? -13.539 5.574 17.844 1 85.31 89 LEU A CA 1
ATOM 723 C C . LEU A 1 89 ? -13.602 5.301 16.344 1 85.31 89 LEU A C 1
ATOM 725 O O . LEU A 1 89 ? -12.977 4.352 15.859 1 85.31 89 LEU A O 1
ATOM 729 N N . LEU A 1 90 ? -14.352 6.141 15.648 1 87.81 90 LEU A N 1
ATOM 730 C CA . LEU A 1 90 ? -14.492 5.957 14.211 1 87.81 90 LEU A CA 1
ATOM 731 C C . LEU A 1 90 ? -13.164 6.18 13.5 1 87.81 90 LEU A C 1
ATOM 733 O O . LEU A 1 90 ? -12.805 5.426 12.586 1 87.81 90 LEU A O 1
ATOM 737 N N . PHE A 1 91 ? -12.477 7.156 13.938 1 87.12 91 PHE A N 1
ATOM 738 C CA . PHE A 1 91 ? -11.188 7.461 13.344 1 87.12 91 PHE A CA 1
ATOM 739 C C . PHE A 1 91 ? -10.195 6.324 13.57 1 87.12 91 PHE A C 1
ATOM 741 O O . PHE A 1 91 ? -9.469 5.93 12.656 1 87.12 91 PHE A O 1
ATOM 748 N N . MET A 1 92 ? -10.18 5.754 14.734 1 84.5 92 MET A N 1
ATOM 749 C CA . MET A 1 92 ? -9.297 4.629 15.039 1 84.5 92 MET A CA 1
ATOM 750 C C . MET A 1 92 ? -9.648 3.416 14.188 1 84.5 92 MET A C 1
ATOM 752 O O . MET A 1 92 ? -8.758 2.68 13.758 1 84.5 92 MET A O 1
ATOM 756 N N . GLY A 1 93 ? -10.898 3.203 13.977 1 85.25 93 GLY A N 1
ATOM 757 C CA . GLY A 1 93 ? -11.32 2.125 13.094 1 85.25 93 GLY A CA 1
ATOM 758 C C . GLY A 1 93 ? -10.766 2.258 11.688 1 85.25 93 GLY A C 1
ATOM 759 O O . GLY A 1 93 ? -10.344 1.271 11.086 1 85.25 93 GLY A O 1
ATOM 760 N N . VAL A 1 94 ? -10.758 3.469 11.219 1 88.88 94 VAL A N 1
ATOM 761 C CA . VAL A 1 94 ? -10.242 3.74 9.875 1 88.88 94 VAL A CA 1
ATOM 762 C C . VAL A 1 94 ? -8.734 3.51 9.844 1 88.88 94 VAL A C 1
ATOM 764 O O . VAL A 1 94 ? -8.227 2.822 8.961 1 88.88 94 VAL A O 1
ATOM 767 N N . VAL A 1 95 ? -8.047 3.979 10.836 1 85.38 95 VAL A N 1
ATOM 768 C CA . VAL A 1 95 ? -6.59 3.936 10.867 1 85.38 95 VAL A CA 1
ATOM 769 C C . VAL A 1 95 ? -6.121 2.494 11.031 1 85.38 95 VAL A C 1
ATOM 771 O O . VAL A 1 95 ? -5.176 2.061 10.367 1 85.38 95 VAL A O 1
ATOM 774 N N . ILE A 1 96 ? -6.773 1.729 11.859 1 84.69 96 ILE A N 1
ATOM 775 C CA . ILE A 1 96 ? -6.41 0.338 12.102 1 84.69 96 ILE A CA 1
ATOM 776 C C . ILE A 1 96 ? -6.543 -0.461 10.812 1 84.69 96 ILE A C 1
ATOM 778 O O . ILE A 1 96 ? -5.727 -1.341 10.523 1 84.69 96 ILE A O 1
ATOM 782 N N . SER A 1 97 ? -7.531 -0.182 10.055 1 87.25 97 SER A N 1
ATOM 783 C CA . SER A 1 97 ? -7.797 -0.933 8.836 1 87.25 97 SER A CA 1
ATOM 784 C C . SER A 1 97 ? -6.66 -0.785 7.828 1 87.25 97 SER A C 1
ATOM 786 O O . SER A 1 97 ? -6.426 -1.678 7.012 1 87.25 97 SER A O 1
ATOM 788 N N . LEU A 1 98 ? -5.891 0.337 7.945 1 87.81 98 LEU A N 1
ATOM 789 C CA . LEU A 1 98 ? -4.801 0.605 7.02 1 87.81 98 LEU A CA 1
ATOM 790 C C . LEU A 1 98 ? -3.643 -0.362 7.246 1 87.81 98 LEU A C 1
ATOM 792 O O . LEU A 1 98 ? -2.803 -0.552 6.363 1 87.81 98 LEU A O 1
ATOM 796 N N . TRP A 1 99 ? -3.66 -0.99 8.43 1 88.19 99 TRP A N 1
ATOM 797 C CA . TRP A 1 99 ? -2.486 -1.768 8.812 1 88.19 99 TRP A CA 1
ATOM 798 C C . TRP A 1 99 ? -2.748 -3.262 8.656 1 88.19 99 TRP A C 1
ATOM 800 O O . TRP A 1 99 ? -1.863 -4.082 8.906 1 88.19 99 TRP A O 1
ATOM 810 N N . ILE A 1 100 ? -3.918 -3.562 8.273 1 90.88 100 ILE A N 1
ATOM 811 C CA . ILE A 1 100 ? -4.223 -4.961 7.984 1 90.88 100 ILE A CA 1
ATOM 812 C C . ILE A 1 100 ? -3.643 -5.348 6.625 1 90.88 100 ILE A C 1
ATOM 814 O O . ILE A 1 100 ? -3.785 -4.605 5.648 1 90.88 100 ILE A O 1
ATOM 818 N N . SER A 1 101 ? -2.977 -6.457 6.617 1 93.31 101 SER A N 1
ATOM 819 C CA . SER A 1 101 ? -2.344 -6.953 5.398 1 93.31 101 SER A CA 1
ATOM 820 C C . SER A 1 101 ? -3.34 -7.012 4.242 1 93.31 101 SER A C 1
ATOM 822 O O . SER A 1 101 ? -4.477 -7.453 4.418 1 93.31 101 SER A O 1
ATOM 824 N N . VAL A 1 102 ? -2.895 -6.547 3.107 1 94.25 102 VAL A N 1
ATOM 825 C CA . VAL A 1 102 ? -3.736 -6.578 1.918 1 94.25 102 VAL A CA 1
ATOM 826 C C . VAL A 1 102 ? -4.16 -8.016 1.622 1 94.25 102 VAL A C 1
ATOM 828 O O . VAL A 1 102 ? -5.281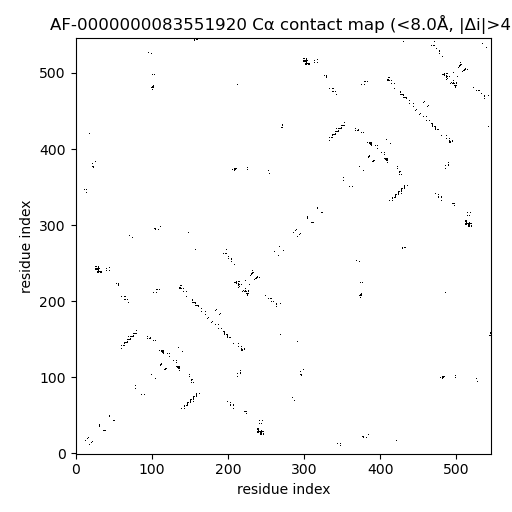 -8.258 1.165 1 94.25 102 VAL A O 1
ATOM 831 N N . LEU A 1 103 ? -3.27 -8.922 1.868 1 95.25 103 LEU A N 1
ATOM 832 C CA . LEU A 1 103 ? -3.572 -10.32 1.601 1 95.25 103 LEU A CA 1
ATOM 833 C C . LEU A 1 103 ? -4.672 -10.828 2.527 1 95.25 103 LEU A C 1
ATOM 835 O O . LEU A 1 103 ? -5.582 -11.531 2.09 1 95.25 103 LEU A O 1
ATOM 839 N N . VAL A 1 104 ? -4.574 -10.484 3.793 1 93.94 104 VAL A N 1
ATOM 840 C CA . VAL A 1 104 ? -5.574 -10.906 4.766 1 93.94 104 VAL A CA 1
ATOM 841 C C . VAL A 1 104 ? -6.934 -10.305 4.398 1 93.94 104 VAL A C 1
ATOM 843 O O . VAL A 1 104 ? -7.961 -10.984 4.484 1 93.94 104 VAL A O 1
ATOM 846 N N . ARG A 1 105 ? -6.902 -9.07 3.959 1 94.56 105 ARG A N 1
ATOM 847 C CA . ARG A 1 105 ? -8.141 -8.406 3.551 1 94.56 105 ARG A CA 1
ATOM 848 C C . ARG A 1 105 ? -8.75 -9.094 2.336 1 94.56 105 ARG A C 1
ATOM 850 O O . ARG A 1 105 ? -9.961 -9.344 2.301 1 94.56 105 ARG A O 1
ATOM 857 N N . ALA A 1 106 ? -7.957 -9.352 1.401 1 95.12 106 ALA A N 1
ATOM 858 C CA . ALA A 1 106 ? -8.438 -10.016 0.191 1 95.12 106 ALA A CA 1
ATOM 859 C C . ALA A 1 106 ? -8.969 -11.406 0.502 1 95.12 106 ALA A C 1
ATOM 861 O O . ALA A 1 106 ? -10.008 -11.812 -0.031 1 95.12 106 ALA A O 1
ATOM 862 N N . PHE A 1 107 ? -8.312 -12.078 1.33 1 94.38 107 PHE A N 1
ATOM 863 C CA . PHE A 1 107 ? -8.734 -13.414 1.729 1 94.38 107 PHE A CA 1
ATOM 864 C C . PHE A 1 107 ? -10.07 -13.359 2.461 1 94.38 107 PHE A C 1
ATOM 866 O O . PHE A 1 107 ? -10.914 -14.242 2.283 1 94.38 107 PHE A O 1
ATOM 873 N N . ALA A 1 108 ? -10.18 -12.383 3.307 1 95.19 108 ALA A N 1
ATOM 874 C CA . ALA A 1 108 ? -11.438 -12.242 4.039 1 95.19 108 ALA A CA 1
ATOM 875 C C . ALA A 1 108 ? -12.617 -12.141 3.084 1 95.19 108 ALA A C 1
ATOM 877 O O . ALA A 1 108 ? -13.641 -12.805 3.283 1 95.19 108 ALA A O 1
ATOM 878 N N . TRP A 1 109 ? -12.469 -11.43 2.059 1 95.69 109 TRP A N 1
ATOM 879 C CA . TRP A 1 109 ? -13.547 -11.297 1.086 1 95.69 109 TRP A CA 1
ATOM 880 C C . TRP A 1 109 ? -13.672 -12.555 0.234 1 95.69 109 TRP A C 1
ATOM 882 O O . TRP A 1 109 ? -14.773 -12.938 -0.16 1 95.69 109 TRP A O 1
ATOM 892 N N . PHE A 1 110 ? -12.523 -13.148 -0.096 1 95.31 110 PHE A N 1
ATOM 893 C CA . PHE A 1 110 ? -12.562 -14.43 -0.8 1 95.31 110 PHE A CA 1
ATOM 894 C C . PHE A 1 110 ? -13.422 -15.438 -0.053 1 95.31 110 PHE A C 1
ATOM 896 O O . PHE A 1 110 ? -14.281 -16.094 -0.651 1 95.31 110 PHE A O 1
ATOM 903 N N . ALA A 1 111 ? -13.258 -15.469 1.215 1 93.75 111 ALA A N 1
ATOM 904 C CA . ALA A 1 111 ? -13.977 -16.422 2.061 1 93.75 111 ALA A CA 1
ATOM 905 C C . ALA A 1 111 ? -15.469 -16.109 2.111 1 93.75 111 ALA A C 1
ATOM 907 O O . ALA A 1 111 ? -16.297 -17 2.139 1 93.75 111 ALA A O 1
ATOM 908 N N . LEU A 1 112 ? -15.797 -14.883 2.094 1 94.94 112 LEU A N 1
ATOM 909 C CA . LEU A 1 112 ? -17.188 -14.453 2.23 1 94.94 112 LEU A CA 1
ATOM 910 C C . LEU A 1 112 ? -17.938 -14.633 0.917 1 94.94 112 LEU A C 1
ATOM 912 O O . LEU A 1 112 ? -19.125 -15.008 0.919 1 94.94 112 LEU A O 1
ATOM 916 N N . LEU A 1 113 ? -17.25 -14.453 -0.173 1 95.75 113 LEU A N 1
ATOM 917 C CA . LEU A 1 113 ? -17.938 -14.328 -1.452 1 95.75 113 LEU A CA 1
ATOM 918 C C . LEU A 1 113 ? -17.969 -15.664 -2.188 1 95.75 113 LEU A C 1
ATOM 920 O O . LEU A 1 113 ? -18.719 -15.82 -3.158 1 95.75 113 LEU A O 1
ATOM 924 N N . ARG A 1 114 ? -17.156 -16.562 -1.791 1 93.94 114 ARG A N 1
ATOM 925 C CA . ARG A 1 114 ? -17.141 -17.844 -2.471 1 93.94 114 ARG A CA 1
ATOM 926 C C . ARG A 1 114 ? -18.516 -18.516 -2.424 1 93.94 114 ARG A C 1
ATOM 928 O O . ARG A 1 114 ? -19.391 -18.078 -1.675 1 93.94 114 ARG A O 1
ATOM 935 N N . ASN A 1 115 ? -18.688 -19.562 -3.254 1 94.56 115 ASN A N 1
ATOM 936 C CA . ASN A 1 115 ? -20 -20.188 -3.432 1 94.56 115 ASN A CA 1
ATOM 937 C C . ASN A 1 115 ? -20.531 -20.75 -2.119 1 94.56 115 ASN A C 1
ATOM 939 O O . ASN A 1 115 ? -21.734 -20.688 -1.859 1 94.56 115 ASN A O 1
ATOM 943 N N . ASP A 1 116 ? -19.719 -21.266 -1.335 1 92.06 116 ASP A N 1
ATOM 944 C CA . ASP A 1 116 ? -20.141 -21.828 -0.055 1 92.06 116 ASP A CA 1
ATOM 945 C C . ASP A 1 116 ? -19.812 -20.875 1.096 1 92.06 116 ASP A C 1
ATOM 947 O O . ASP A 1 116 ? -19.688 -21.312 2.244 1 92.06 116 ASP A O 1
ATOM 951 N N . GLY A 1 117 ? -19.641 -19.609 0.775 1 92.38 117 GLY A N 1
ATOM 952 C CA . GLY A 1 117 ? -19.344 -18.609 1.785 1 92.38 117 GLY A CA 1
ATOM 953 C C . GLY A 1 117 ? -20.562 -18.156 2.561 1 92.38 117 GLY A C 1
ATOM 954 O O . GLY A 1 117 ? -21.688 -18.547 2.244 1 92.38 117 GLY A O 1
ATOM 955 N N . LEU A 1 118 ? -20.375 -17.344 3.521 1 89.75 118 LEU A N 1
ATOM 956 C CA . LEU A 1 118 ? -21.406 -16.938 4.465 1 89.75 118 LEU A CA 1
ATOM 957 C C . LEU A 1 118 ? -22.516 -16.156 3.762 1 89.75 118 LEU A C 1
ATOM 959 O O . LEU A 1 118 ? -23.688 -16.25 4.137 1 89.75 118 LEU A O 1
ATOM 963 N N . ILE A 1 119 ? -22.141 -15.398 2.777 1 92.5 119 ILE A N 1
ATOM 964 C CA . ILE A 1 119 ? -23.125 -14.578 2.092 1 92.5 119 ILE A CA 1
ATOM 965 C C . ILE A 1 119 ? -24.109 -15.469 1.34 1 92.5 119 ILE A C 1
ATOM 967 O O . ILE A 1 119 ? -25.328 -15.32 1.486 1 92.5 119 ILE A O 1
ATOM 971 N N . ASN A 1 120 ? -23.609 -16.359 0.558 1 95.38 120 ASN A N 1
ATOM 972 C CA . ASN A 1 120 ? -24.469 -17.281 -0.163 1 95.38 120 ASN A CA 1
ATOM 973 C C . ASN A 1 120 ? -25.234 -18.188 0.792 1 95.38 120 ASN A C 1
ATOM 975 O O . ASN A 1 120 ? -26.422 -18.453 0.578 1 95.38 120 ASN A O 1
ATOM 979 N N . GLN A 1 121 ? -24.625 -18.641 1.827 1 93.44 121 GLN A N 1
ATOM 980 C CA . GLN A 1 121 ? -25.297 -19.484 2.807 1 93.44 121 GLN A CA 1
ATOM 981 C C . GLN A 1 121 ? -26.469 -18.75 3.469 1 93.44 121 GLN A C 1
ATOM 983 O O . GLN A 1 121 ? -27.531 -19.328 3.674 1 93.44 121 GLN A O 1
ATOM 988 N N . ALA A 1 122 ? -26.188 -17.547 3.811 1 92.69 122 ALA A N 1
ATOM 989 C CA . ALA A 1 122 ? -27.234 -16.75 4.438 1 92.69 122 ALA A CA 1
ATOM 990 C C . ALA A 1 122 ? -28.406 -16.516 3.484 1 92.69 122 ALA A C 1
ATOM 992 O O . ALA A 1 122 ? -29.562 -16.625 3.879 1 92.69 122 ALA A O 1
ATOM 993 N N . LEU A 1 123 ? -28.094 -16.219 2.264 1 95.12 123 LEU A N 1
ATOM 994 C CA . LEU A 1 123 ? -29.125 -15.945 1.275 1 95.12 123 LEU A CA 1
ATOM 995 C C . LEU A 1 123 ? -29.953 -17.203 0.999 1 95.12 123 LEU A C 1
ATOM 997 O O . LEU A 1 123 ? -31.172 -17.125 0.896 1 95.12 123 LEU A O 1
ATOM 1001 N N . VAL A 1 124 ? -29.312 -18.281 0.833 1 95.62 124 VAL A N 1
ATOM 1002 C CA . VAL A 1 124 ? -29.984 -19.547 0.616 1 95.62 124 VAL A CA 1
ATOM 1003 C C . VAL A 1 124 ? -30.766 -19.938 1.87 1 95.62 124 VAL A C 1
ATOM 1005 O O . VAL A 1 124 ? -31.922 -20.375 1.783 1 95.62 124 VAL A O 1
ATOM 1008 N N . GLY A 1 125 ? -30.141 -19.812 3.008 1 94.69 125 GLY A N 1
ATOM 1009 C CA . GLY A 1 125 ? -30.781 -20.141 4.277 1 94.69 125 GLY A CA 1
ATOM 1010 C C . GLY A 1 125 ? -32.031 -19.344 4.539 1 94.69 125 GLY A C 1
ATOM 1011 O O . GLY A 1 125 ? -33 -19.859 5.121 1 94.69 125 GLY A O 1
ATOM 1012 N N . MET A 1 126 ? -32.031 -18.109 4.074 1 96.12 126 MET A N 1
ATOM 1013 C CA . MET A 1 126 ? -33.188 -17.234 4.258 1 96.12 126 MET A CA 1
ATOM 1014 C C . MET A 1 126 ? -34.219 -17.484 3.184 1 96.12 126 MET A C 1
ATOM 1016 O O . MET A 1 126 ? -35.312 -16.906 3.229 1 96.12 126 MET A O 1
ATOM 1020 N N . GLY A 1 127 ? -33.875 -18.281 2.262 1 94.94 127 GLY A N 1
ATOM 1021 C CA . GLY A 1 127 ? -34.844 -18.625 1.206 1 94.94 127 GLY A CA 1
ATOM 1022 C C . GLY A 1 127 ? -34.938 -17.547 0.132 1 94.94 127 GLY A C 1
ATOM 1023 O O . GLY A 1 127 ? -35.875 -17.547 -0.651 1 94.94 127 GLY A O 1
ATOM 1024 N N . LEU A 1 128 ? -33.906 -16.734 0.065 1 95.44 128 LEU A N 1
ATOM 1025 C CA . LEU A 1 128 ? -33.969 -15.633 -0.889 1 95.44 128 LEU A CA 1
ATOM 1026 C C . LEU A 1 128 ? -33.531 -16.078 -2.271 1 95.44 128 LEU A C 1
ATOM 1028 O O . LEU A 1 128 ? -33.906 -15.492 -3.281 1 95.44 128 LEU A O 1
ATOM 1032 N N . ILE A 1 129 ? -32.656 -17.094 -2.236 1 95 129 ILE A N 1
ATOM 1033 C CA . ILE A 1 129 ? -32.188 -17.672 -3.484 1 95 129 ILE A CA 1
ATOM 1034 C C . ILE A 1 129 ? -32.188 -19.188 -3.387 1 95 129 ILE A C 1
ATOM 1036 O O . ILE A 1 129 ? -32.094 -19.75 -2.291 1 95 129 ILE A O 1
ATOM 1040 N N . ASP A 1 130 ? -32.25 -19.844 -4.523 1 95.25 130 ASP A N 1
ATOM 1041 C CA . ASP A 1 130 ? -32.281 -21.297 -4.562 1 95.25 130 ASP A CA 1
ATOM 1042 C C . ASP A 1 130 ? -30.891 -21.875 -4.691 1 95.25 130 ASP A C 1
ATOM 1044 O O . ASP A 1 130 ? -30.594 -22.938 -4.148 1 95.25 130 ASP A O 1
ATOM 1048 N N . LYS A 1 131 ? -30.078 -21.172 -5.5 1 95.94 131 LYS A N 1
ATOM 1049 C CA . LYS A 1 131 ? -28.703 -21.594 -5.703 1 95.94 131 LYS A CA 1
ATOM 1050 C C . LYS A 1 131 ? -27.734 -20.453 -5.43 1 95.94 131 LYS A C 1
ATOM 1052 O O . LYS A 1 131 ? -28.078 -19.281 -5.598 1 95.94 131 LYS A O 1
ATOM 1057 N N . PRO A 1 132 ? -26.547 -20.844 -5 1 95.25 132 PRO A N 1
ATOM 1058 C CA . PRO A 1 132 ? -25.578 -19.797 -4.727 1 95.25 132 PRO A CA 1
ATOM 1059 C C . PRO A 1 132 ? -25.328 -18.891 -5.93 1 95.25 132 PRO A C 1
ATOM 1061 O O . PRO A 1 132 ? -25.297 -19.359 -7.066 1 95.25 132 PRO A O 1
ATOM 1064 N N . LEU A 1 133 ? -25.281 -17.625 -5.645 1 96.12 133 LEU A N 1
ATOM 1065 C CA . LEU A 1 133 ? -24.922 -16.641 -6.664 1 96.12 133 LEU A CA 1
ATOM 1066 C C . LEU A 1 133 ? -23.422 -16.734 -6.984 1 96.12 133 LEU A C 1
ATOM 1068 O O . LEU A 1 133 ? -22.609 -17.016 -6.105 1 96.12 133 LEU A O 1
ATOM 1072 N N . PRO A 1 134 ? -23.062 -16.547 -8.258 1 94.94 134 PRO A N 1
ATOM 1073 C CA . PRO A 1 134 ? -21.641 -16.5 -8.617 1 94.94 134 PRO A CA 1
ATOM 1074 C C . PRO A 1 134 ? -20.984 -15.164 -8.266 1 94.94 134 PRO A C 1
ATOM 1076 O O . PRO A 1 134 ? -20.719 -14.352 -9.156 1 94.94 134 PRO A O 1
ATOM 1079 N N . LEU A 1 135 ? -20.625 -14.992 -7.051 1 95.94 135 LEU A N 1
ATOM 1080 C CA . LEU A 1 135 ? -20.141 -13.719 -6.547 1 95.94 135 LEU A CA 1
ATOM 1081 C C . LEU A 1 135 ? -18.625 -13.609 -6.691 1 95.94 135 LEU A C 1
ATOM 1083 O O . LEU A 1 135 ? -18.062 -12.516 -6.609 1 95.94 135 LEU A O 1
ATOM 1087 N N . MET A 1 136 ? -18.031 -14.75 -6.883 1 93.94 136 MET A N 1
ATOM 1088 C CA . MET A 1 136 ? -16.578 -14.797 -6.898 1 93.94 136 MET A CA 1
ATOM 1089 C C . MET A 1 136 ? -16.047 -14.953 -8.32 1 93.94 136 MET A C 1
ATOM 1091 O O . MET A 1 136 ? -16.797 -15.344 -9.227 1 93.94 136 MET A O 1
ATOM 1095 N N . TRP A 1 137 ? -14.742 -14.492 -8.477 1 94.38 137 TRP A N 1
ATOM 1096 C CA . TRP A 1 137 ? -14.016 -14.648 -9.734 1 94.38 137 TRP A CA 1
ATOM 1097 C C . TRP A 1 137 ? -14.664 -13.82 -10.844 1 94.38 137 TRP A C 1
ATOM 1099 O O . TRP A 1 137 ? -14.852 -14.305 -11.961 1 94.38 137 TRP A O 1
ATOM 1109 N N . ASN A 1 138 ? -15.109 -12.688 -10.469 1 94.69 138 ASN A N 1
ATOM 1110 C CA . ASN A 1 138 ? -15.695 -11.742 -11.414 1 94.69 138 ASN A CA 1
ATOM 1111 C C . ASN A 1 138 ? -15.414 -10.297 -11 1 94.69 138 ASN A C 1
ATOM 1113 O O . ASN A 1 138 ? -14.727 -10.047 -10.008 1 94.69 138 ASN A O 1
ATOM 1117 N N . GLU A 1 139 ? -15.898 -9.414 -11.773 1 94.88 139 GLU A N 1
ATOM 1118 C CA . GLU A 1 139 ? -15.617 -8 -11.547 1 94.88 139 GLU A CA 1
ATOM 1119 C C . GLU A 1 139 ? -16.266 -7.508 -10.258 1 94.88 139 GLU A C 1
ATOM 1121 O O . GLU A 1 139 ? -15.703 -6.652 -9.562 1 94.88 139 GLU A O 1
ATOM 1126 N N . PHE A 1 140 ? -17.359 -8.102 -9.93 1 96.12 140 PHE A N 1
ATOM 1127 C CA . PHE A 1 140 ? -18.031 -7.723 -8.695 1 96.12 140 PHE A CA 1
ATOM 1128 C C . PHE A 1 140 ? -17.141 -7.973 -7.492 1 96.12 140 PHE A C 1
ATOM 1130 O O . PHE A 1 140 ? -16.984 -7.098 -6.637 1 96.12 140 PHE A O 1
ATOM 1137 N N . ALA A 1 141 ? -16.594 -9.172 -7.406 1 96.81 141 ALA A N 1
ATOM 1138 C CA . ALA A 1 141 ? -15.711 -9.539 -6.293 1 96.81 141 ALA A CA 1
ATOM 1139 C C . ALA A 1 141 ? -14.5 -8.609 -6.227 1 96.81 141 ALA A C 1
ATOM 1141 O O . ALA A 1 141 ? -14.109 -8.172 -5.141 1 96.81 141 ALA A O 1
ATOM 1142 N N . VAL A 1 142 ? -13.969 -8.32 -7.395 1 97.44 142 VAL A N 1
ATOM 1143 C CA . VAL A 1 142 ? -12.812 -7.438 -7.473 1 97.44 142 VAL A CA 1
ATOM 1144 C C . VAL A 1 142 ? -13.18 -6.051 -6.957 1 97.44 142 VAL A C 1
ATOM 1146 O O . VAL A 1 142 ? -12.461 -5.473 -6.137 1 97.44 142 VAL A O 1
ATOM 1149 N N . LEU A 1 143 ? -14.305 -5.523 -7.375 1 97.38 143 LEU A N 1
ATOM 1150 C CA . LEU A 1 143 ? -14.734 -4.184 -6.988 1 97.38 143 LEU A CA 1
ATOM 1151 C C . LEU A 1 143 ? -14.984 -4.105 -5.484 1 97.38 143 LEU A C 1
ATOM 1153 O O . LEU A 1 143 ? -14.609 -3.125 -4.84 1 97.38 143 LEU A O 1
ATOM 1157 N N . VAL A 1 144 ? -15.594 -5.121 -4.969 1 96.06 144 VAL A N 1
ATOM 1158 C CA . VAL A 1 144 ? -15.867 -5.148 -3.535 1 96.06 144 VAL A CA 1
ATOM 1159 C C . VAL A 1 144 ? -14.555 -5.078 -2.756 1 96.06 144 VAL A C 1
ATOM 1161 O O . VAL A 1 144 ? -14.422 -4.285 -1.819 1 96.06 144 VAL A O 1
ATOM 1164 N N . GLY A 1 145 ? -13.625 -5.945 -3.154 1 96 145 GLY A N 1
ATOM 1165 C CA . GLY A 1 145 ? -12.32 -5.945 -2.498 1 96 145 GLY A CA 1
ATOM 1166 C C . GLY A 1 145 ? -11.57 -4.637 -2.672 1 96 145 GLY A C 1
ATOM 1167 O O . GLY A 1 145 ? -10.938 -4.148 -1.73 1 96 145 GLY A O 1
ATOM 1168 N N . MET A 1 146 ? -11.641 -4.09 -3.883 1 97 146 MET A N 1
ATOM 1169 C CA . MET A 1 146 ? -10.969 -2.828 -4.176 1 97 146 MET A CA 1
ATOM 1170 C C . MET A 1 146 ? -11.539 -1.696 -3.332 1 97 146 MET A C 1
ATOM 1172 O O . MET A 1 146 ? -10.789 -0.911 -2.748 1 97 146 MET A O 1
ATOM 1176 N N . VAL A 1 147 ? -12.789 -1.614 -3.254 1 96.19 147 VAL A N 1
ATOM 1177 C CA . VAL A 1 147 ? -13.438 -0.564 -2.479 1 96.19 147 VAL A CA 1
ATOM 1178 C C . VAL A 1 147 ? -13.062 -0.704 -1.004 1 96.19 147 VAL A C 1
ATOM 1180 O O . VAL A 1 147 ? -12.758 0.287 -0.339 1 96.19 147 VAL A O 1
ATOM 1183 N N . HIS A 1 148 ? -13.133 -1.93 -0.58 1 95 148 HIS A N 1
ATOM 1184 C CA . HIS A 1 148 ? -12.742 -2.191 0.799 1 95 148 HIS A CA 1
ATOM 1185 C C . HIS A 1 148 ? -11.344 -1.647 1.086 1 95 148 HIS A C 1
ATOM 1187 O O . HIS A 1 148 ? -11.133 -0.983 2.102 1 95 148 HIS A O 1
ATOM 1193 N N . TYR A 1 149 ? -10.453 -1.916 0.23 1 95 149 TYR A N 1
ATOM 1194 C CA . TYR A 1 149 ? -9.062 -1.522 0.432 1 95 149 TYR A CA 1
ATOM 1195 C C . TYR A 1 149 ? -8.898 -0.011 0.317 1 95 149 TYR A C 1
ATOM 1197 O O . TYR A 1 149 ? -8.156 0.599 1.083 1 95 149 TYR A O 1
ATOM 1205 N N . MET A 1 150 ? -9.586 0.631 -0.574 1 96.31 150 MET A N 1
ATOM 1206 C CA . MET A 1 150 ? -9.367 2.031 -0.928 1 96.31 150 MET A CA 1
ATOM 1207 C C . MET A 1 150 ? -10.102 2.957 0.038 1 96.31 150 MET A C 1
ATOM 1209 O O . MET A 1 150 ? -9.789 4.148 0.114 1 96.31 150 MET A O 1
ATOM 1213 N N . LEU A 1 151 ? -10.984 2.48 0.788 1 94.5 151 LEU A N 1
ATOM 1214 C CA . LEU A 1 151 ? -11.875 3.299 1.608 1 94.5 151 LEU A CA 1
ATOM 1215 C C . LEU A 1 151 ? -11.07 4.137 2.6 1 94.5 151 LEU A C 1
ATOM 1217 O O . LEU A 1 151 ? -11.211 5.363 2.637 1 94.5 151 LEU A O 1
ATOM 1221 N N . PRO A 1 152 ? -10.211 3.525 3.385 1 92.12 152 PRO A N 1
ATOM 1222 C CA . PRO A 1 152 ? -9.461 4.348 4.34 1 92.12 152 PRO A CA 1
ATOM 1223 C C . PRO A 1 152 ? -8.555 5.371 3.654 1 92.12 152 PRO A C 1
ATOM 1225 O O . PRO A 1 152 ? -8.336 6.461 4.188 1 92.12 152 PRO A O 1
ATOM 1228 N N . LEU A 1 153 ? -8.078 5.09 2.52 1 92.81 153 LEU A N 1
ATOM 1229 C CA . LEU A 1 153 ? -7.238 6.008 1.759 1 92.81 153 LEU A CA 1
ATOM 1230 C C . LEU A 1 153 ? -8.023 7.234 1.32 1 92.81 153 LEU A C 1
ATOM 1232 O O . LEU A 1 153 ? -7.477 8.336 1.242 1 92.81 153 LEU A O 1
ATOM 1236 N N . ALA A 1 154 ? -9.242 6.977 1.055 1 94.75 154 ALA A N 1
ATOM 1237 C CA . ALA A 1 154 ? -10.109 8.078 0.631 1 94.75 154 ALA A CA 1
ATOM 1238 C C . ALA A 1 154 ? -10.602 8.875 1.831 1 94.75 154 ALA A C 1
ATOM 1240 O O . ALA A 1 154 ? -10.734 10.102 1.753 1 94.75 154 ALA A O 1
ATOM 1241 N N . ILE A 1 155 ? -10.828 8.258 2.918 1 94 155 ILE A N 1
ATOM 1242 C CA . ILE A 1 155 ? -11.445 8.891 4.082 1 94 155 ILE A CA 1
ATOM 1243 C C . ILE A 1 155 ? -10.492 9.914 4.684 1 94 155 ILE A C 1
ATOM 1245 O O . ILE A 1 155 ? -10.906 11.016 5.062 1 94 155 ILE A O 1
ATOM 1249 N N . LEU A 1 156 ? -9.25 9.641 4.691 1 90.62 156 LEU A N 1
ATOM 1250 C CA . LEU A 1 156 ? -8.305 10.438 5.457 1 90.62 156 LEU A CA 1
ATOM 1251 C C . LEU A 1 156 ? -8.141 11.828 4.844 1 90.62 156 LEU A C 1
ATOM 1253 O O . LEU A 1 156 ? -8.289 12.836 5.539 1 90.62 156 LEU A O 1
ATOM 1257 N N . PRO A 1 157 ? -7.859 11.914 3.566 1 89.81 157 PRO A N 1
ATOM 1258 C CA . PRO A 1 157 ? -7.77 13.258 3.004 1 89.81 157 PRO A CA 1
ATOM 1259 C C . PRO A 1 157 ? -9.102 14.008 3.055 1 89.81 157 PRO A C 1
ATOM 1261 O O . PRO A 1 157 ? -9.117 15.234 3.203 1 89.81 157 PRO A O 1
ATOM 1264 N N . LEU A 1 158 ? -10.172 13.32 2.926 1 93.62 158 LEU A N 1
ATOM 1265 C CA . LEU A 1 158 ? -11.484 13.953 3.035 1 93.62 158 LEU A CA 1
ATOM 1266 C C . LEU A 1 158 ? -11.703 14.508 4.438 1 93.62 158 LEU A C 1
ATOM 1268 O O . LEU A 1 158 ? -12.125 15.656 4.594 1 93.62 158 LEU A O 1
ATOM 1272 N N . TYR A 1 159 ? -11.445 13.703 5.352 1 92.75 159 TYR A N 1
ATOM 1273 C CA . TYR A 1 159 ? -11.609 14.102 6.742 1 92.75 159 TYR A CA 1
ATOM 1274 C C . TYR A 1 159 ? -10.711 15.281 7.078 1 92.75 159 TYR A C 1
ATOM 1276 O O . TYR A 1 159 ? -11.141 16.234 7.734 1 92.75 159 TYR A O 1
ATOM 1284 N N . SER A 1 160 ? -9.445 15.18 6.652 1 88.19 160 SER A N 1
ATOM 1285 C CA . SER A 1 160 ? -8.516 16.281 6.891 1 88.19 160 SER A CA 1
ATOM 1286 C C . SER A 1 160 ? -9.031 17.578 6.281 1 88.19 160 SER A C 1
ATOM 1288 O O . SER A 1 160 ? -8.914 18.641 6.891 1 88.19 160 SER A O 1
ATOM 1290 N N . GLY A 1 161 ? -9.555 17.516 5.148 1 88.12 161 GLY A N 1
ATOM 1291 C CA . GLY A 1 161 ? -10.156 18.688 4.516 1 88.12 161 GLY A CA 1
ATOM 1292 C C . GLY A 1 161 ? -11.367 19.219 5.262 1 88.12 161 GLY A C 1
ATOM 1293 O O . GLY A 1 161 ? -11.547 20.422 5.371 1 88.12 161 GLY A O 1
ATOM 1294 N N . MET A 1 162 ? -12.109 18.391 5.785 1 92.69 162 MET A N 1
ATOM 1295 C CA . MET A 1 162 ? -13.328 18.781 6.48 1 92.69 162 MET A CA 1
ATOM 1296 C C . MET A 1 162 ? -13.008 19.406 7.832 1 92.69 162 MET A C 1
ATOM 1298 O O . MET A 1 162 ? -13.727 20.297 8.297 1 92.69 162 MET A O 1
ATOM 1302 N N . GLN A 1 163 ? -11.93 18.938 8.367 1 89.06 163 GLN A N 1
ATOM 1303 C CA . GLN A 1 163 ? -11.523 19.469 9.664 1 89.06 163 GLN A CA 1
ATOM 1304 C C . GLN A 1 163 ? -11.062 20.922 9.555 1 89.06 163 GLN A C 1
ATOM 1306 O O . GLN A 1 163 ? -11.133 21.672 10.523 1 89.06 163 GLN A O 1
ATOM 1311 N N . SER A 1 164 ? -10.656 21.219 8.398 1 87.19 164 SER A N 1
ATOM 1312 C CA . SER A 1 164 ? -10.141 22.562 8.195 1 87.19 164 SER A CA 1
ATOM 1313 C C . SER A 1 164 ? -11.273 23.562 7.992 1 87.19 164 SER A C 1
ATOM 1315 O O . SER A 1 164 ? -11.047 24.781 8 1 87.19 164 SER A O 1
ATOM 1317 N N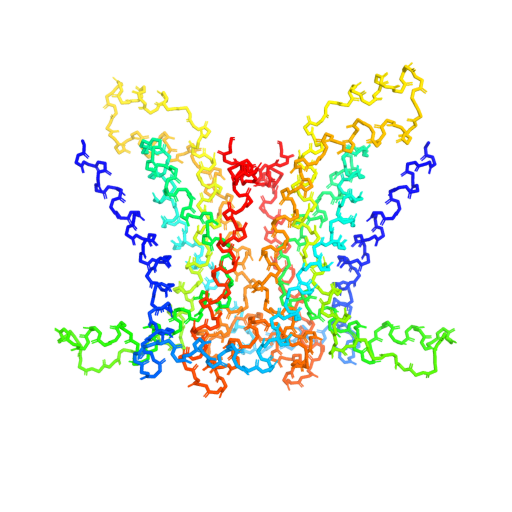 . ILE A 1 165 ? -12.469 23.094 7.914 1 91.25 165 ILE A N 1
ATOM 1318 C CA . ILE A 1 165 ? -13.609 23.969 7.648 1 91.25 165 ILE A CA 1
ATOM 1319 C C . ILE A 1 165 ? -14.109 24.578 8.961 1 91.25 165 ILE A C 1
ATOM 1321 O O . ILE A 1 165 ? -14.344 23.859 9.938 1 91.25 165 ILE A O 1
ATOM 1325 N N . ASP A 1 166 ? -14.258 25.859 8.953 1 91.44 166 ASP A N 1
ATOM 1326 C CA . ASP A 1 166 ? -14.812 26.562 10.102 1 91.44 166 ASP A CA 1
ATOM 1327 C C . ASP A 1 166 ? -16.281 26.219 10.305 1 91.44 166 ASP A C 1
ATOM 1329 O O . ASP A 1 166 ? -17.125 26.547 9.469 1 91.44 166 ASP A O 1
ATOM 1333 N N . PRO A 1 167 ? -16.5 25.609 11.398 1 85.69 167 PRO A N 1
ATOM 1334 C CA . PRO A 1 167 ? -17.891 25.219 11.633 1 85.69 167 PRO A CA 1
ATOM 1335 C C . PRO A 1 167 ? -18.844 26.422 11.703 1 85.69 167 PRO A C 1
ATOM 1337 O O . PRO A 1 167 ? -20.047 26.281 11.531 1 85.69 167 PRO A O 1
ATOM 1340 N N . ARG A 1 168 ? -18.344 27.516 11.922 1 92.12 168 ARG A N 1
ATOM 1341 C CA . ARG A 1 168 ? -19.156 28.719 12.047 1 92.12 168 ARG A CA 1
ATOM 1342 C C . ARG A 1 168 ? -19.797 29.094 10.711 1 92.12 168 ARG A C 1
ATOM 1344 O O . ARG A 1 168 ? -20.844 29.766 10.68 1 92.12 168 ARG A O 1
ATOM 1351 N N . LEU A 1 169 ? -19.141 28.641 9.719 1 92.19 169 LEU A N 1
ATOM 1352 C CA . LEU A 1 169 ? -19.656 28.969 8.398 1 92.19 169 LEU A CA 1
ATOM 1353 C C . LEU A 1 169 ? -21.016 28.312 8.172 1 92.19 169 LEU A C 1
ATOM 1355 O O . LEU A 1 169 ? -21.953 28.969 7.719 1 92.19 169 LEU A O 1
ATOM 1359 N N . VAL A 1 170 ? -21.156 27.109 8.508 1 89.88 170 VAL A N 1
ATOM 1360 C CA . VAL A 1 170 ? -22.406 26.391 8.336 1 89.88 170 VAL A CA 1
ATOM 1361 C C . VAL A 1 170 ? -23.453 26.906 9.32 1 89.88 170 VAL A C 1
ATOM 1363 O O . VAL A 1 170 ? -24.625 27.062 8.961 1 89.88 170 VAL A O 1
ATOM 1366 N N . ALA A 1 171 ? -23.016 27.203 10.453 1 91.19 171 ALA A N 1
ATOM 1367 C CA . ALA A 1 171 ? -23.922 27.75 11.469 1 91.19 171 ALA A CA 1
ATOM 1368 C C . ALA A 1 171 ? -24.469 29.109 11.039 1 91.19 171 ALA A C 1
ATOM 1370 O O . ALA A 1 171 ? -25.656 29.406 11.266 1 91.19 171 ALA A O 1
ATOM 1371 N N . ALA A 1 172 ? -23.594 29.859 10.516 1 93.88 172 ALA A N 1
ATOM 1372 C CA . ALA A 1 172 ? -24 31.172 10.039 1 93.88 172 ALA A CA 1
ATOM 1373 C C . ALA A 1 172 ? -25.047 31.062 8.938 1 93.88 172 ALA A C 1
ATOM 1375 O O . ALA A 1 172 ? -26.031 31.797 8.93 1 93.88 172 ALA A O 1
ATOM 1376 N N . ALA A 1 173 ? -24.859 30.156 8.07 1 93.06 173 ALA A N 1
ATOM 1377 C CA . ALA A 1 173 ? -25.812 29.953 6.98 1 93.06 173 ALA A CA 1
ATOM 1378 C C . ALA A 1 173 ? -27.156 29.5 7.52 1 93.06 173 ALA A C 1
ATOM 1380 O O . ALA A 1 173 ? -28.203 29.984 7.066 1 93.06 173 ALA A O 1
ATOM 1381 N N . ARG A 1 174 ? -27.047 28.641 8.422 1 92.5 174 ARG A N 1
ATOM 1382 C CA . ARG A 1 174 ? -28.266 28.156 9.039 1 92.5 174 ARG A CA 1
ATOM 1383 C C . ARG A 1 174 ? -28.969 29.281 9.797 1 92.5 174 ARG A C 1
ATOM 1385 O O . ARG A 1 174 ? -30.203 29.359 9.789 1 92.5 174 ARG A O 1
ATOM 1392 N N . GLY A 1 175 ? -28.203 30.078 10.438 1 94.31 175 GLY A N 1
ATOM 1393 C CA . GLY A 1 175 ? -28.734 31.234 11.125 1 94.31 175 GLY A CA 1
ATOM 1394 C C . GLY A 1 175 ? -29.422 32.219 10.195 1 94.31 175 GLY A C 1
ATOM 1395 O O . GLY A 1 175 ? -30.375 32.906 10.586 1 94.31 175 GLY A O 1
ATOM 1396 N N . LEU A 1 176 ? -29.031 32.25 8.984 1 95.44 176 LEU A N 1
ATOM 1397 C CA . LEU A 1 176 ? -29.594 33.156 7.973 1 95.44 176 LEU A CA 1
ATOM 1398 C C . LEU A 1 176 ? -30.766 32.5 7.262 1 95.44 176 LEU A C 1
ATOM 1400 O O . LEU A 1 176 ? -31.328 33.094 6.316 1 95.44 176 LEU A O 1
ATOM 1404 N N . GLY A 1 177 ? -31.141 31.312 7.656 1 94.5 177 GLY A N 1
ATOM 1405 C CA . GLY A 1 177 ? -32.375 30.688 7.18 1 94.5 177 GLY A CA 1
ATOM 1406 C C . GLY A 1 177 ? -32.125 29.562 6.188 1 94.5 177 GLY A C 1
ATOM 1407 O O . GLY A 1 177 ? -33.062 28.953 5.699 1 94.5 177 GLY A O 1
ATOM 1408 N N . ALA A 1 178 ? -30.906 29.312 5.965 1 93.75 178 ALA A N 1
ATOM 1409 C CA . ALA A 1 178 ? -30.609 28.219 5.027 1 93.75 178 ALA A CA 1
ATOM 1410 C C . ALA A 1 178 ? -31.031 26.875 5.605 1 93.75 178 ALA A C 1
ATOM 1412 O O . ALA A 1 178 ? -30.844 26.625 6.801 1 93.75 178 ALA A O 1
ATOM 1413 N N . SER A 1 179 ? -31.609 26.094 4.715 1 94.88 179 SER A N 1
ATOM 1414 C CA . SER A 1 179 ? -31.906 24.719 5.125 1 94.88 179 SER A CA 1
ATOM 1415 C C . SER A 1 179 ? -30.625 23.906 5.277 1 94.88 179 SER A C 1
ATOM 1417 O O . SER A 1 179 ? -29.562 24.328 4.824 1 94.88 179 SER A O 1
ATOM 1419 N N . ARG A 1 180 ? -30.766 22.781 5.945 1 90.5 180 ARG A N 1
ATOM 1420 C CA . ARG A 1 180 ? -29.609 21.906 6.117 1 90.5 180 ARG A CA 1
ATOM 1421 C C . ARG A 1 180 ? -29.047 21.469 4.766 1 90.5 180 ARG A C 1
ATOM 1423 O O . ARG A 1 180 ? -27.828 21.422 4.59 1 90.5 180 ARG A O 1
ATOM 1430 N N . MET A 1 181 ? -29.891 21.156 3.908 1 93.44 181 MET A N 1
ATOM 1431 C CA . MET A 1 181 ? -29.469 20.703 2.584 1 93.44 181 MET A CA 1
ATOM 1432 C C . MET A 1 181 ? -28.812 21.844 1.809 1 93.44 181 MET A C 1
ATOM 1434 O O . MET A 1 181 ? -27.812 21.625 1.13 1 93.44 181 MET A O 1
ATOM 1438 N N . THR A 1 182 ? -29.359 23.016 1.952 1 94.06 182 THR A N 1
ATOM 1439 C CA . THR A 1 182 ? -28.781 24.188 1.289 1 94.06 182 THR A CA 1
ATOM 1440 C C . THR A 1 182 ? -27.406 24.5 1.855 1 94.06 182 THR A C 1
ATOM 1442 O O . THR A 1 182 ? -26.469 24.766 1.102 1 94.06 182 THR A O 1
ATOM 1445 N N . ALA A 1 183 ? -27.344 24.453 3.158 1 94.12 183 ALA A N 1
ATOM 1446 C CA . ALA A 1 183 ? -26.062 24.719 3.814 1 94.12 183 ALA A CA 1
ATOM 1447 C C . ALA A 1 183 ? -25.016 23.688 3.412 1 94.12 183 ALA A C 1
ATOM 1449 O O . ALA A 1 183 ? -23.844 24.016 3.225 1 94.12 183 ALA A O 1
ATOM 1450 N N . PHE A 1 184 ? -25.453 22.453 3.256 1 93.62 184 PHE A N 1
ATOM 1451 C CA . PHE A 1 184 ? -24.531 21.391 2.865 1 93.62 184 PHE A CA 1
ATOM 1452 C C . PHE A 1 184 ? -24.047 21.594 1.438 1 93.62 184 PHE A C 1
ATOM 1454 O O . PHE A 1 184 ? -22.844 21.641 1.193 1 93.62 184 PHE A O 1
ATOM 1461 N N . TRP A 1 185 ? -24.906 21.766 0.505 1 94.75 185 TRP A N 1
ATOM 1462 C CA . TRP A 1 185 ? -24.562 21.75 -0.912 1 94.75 185 TRP A CA 1
ATOM 1463 C C . TRP A 1 185 ? -23.938 23.078 -1.334 1 94.75 185 TRP A C 1
ATOM 1465 O O . TRP A 1 185 ? -23.094 23.109 -2.238 1 94.75 185 TRP A O 1
ATOM 1475 N N . ARG A 1 186 ? -24.172 24.141 -0.642 1 94.94 186 ARG A N 1
ATOM 1476 C CA . ARG A 1 186 ? -23.703 25.453 -1.09 1 94.94 186 ARG A CA 1
ATOM 1477 C C . ARG A 1 186 ? -22.484 25.906 -0.298 1 94.94 186 ARG A C 1
ATOM 1479 O O . ARG A 1 186 ? -21.703 26.734 -0.765 1 94.94 186 ARG A O 1
ATOM 1486 N N . ILE A 1 187 ? -22.328 25.375 0.859 1 94.44 187 ILE A N 1
ATOM 1487 C CA . ILE A 1 187 ? -21.25 25.844 1.698 1 94.44 187 ILE A CA 1
ATOM 1488 C C . ILE A 1 187 ? -20.297 24.703 2.025 1 94.44 187 ILE A C 1
ATOM 1490 O O . ILE A 1 187 ? -19.156 24.656 1.539 1 94.44 187 ILE A O 1
ATOM 1494 N N . TRP A 1 188 ? -20.828 23.688 2.67 1 94.25 188 TRP A N 1
ATOM 1495 C CA . TRP A 1 188 ? -19.984 22.609 3.17 1 94.25 188 TRP A CA 1
ATOM 1496 C C . TRP A 1 188 ? -19.328 21.859 2.02 1 94.25 188 TRP A C 1
ATOM 1498 O O . TRP A 1 188 ? -18.094 21.75 1.963 1 94.25 188 TRP A O 1
ATOM 1508 N N . PHE A 1 189 ? -20.125 21.406 1.109 1 94.88 189 PHE A N 1
ATOM 1509 C CA . PHE A 1 189 ? -19.641 20.531 0.038 1 94.88 189 PHE A CA 1
ATOM 1510 C C . PHE A 1 189 ? -18.609 21.266 -0.82 1 94.88 189 PHE A C 1
ATOM 1512 O O . PHE A 1 189 ? -17.531 20.734 -1.08 1 94.88 189 PHE A O 1
ATOM 1519 N N . PRO A 1 190 ? -18.859 22.469 -1.227 1 96.12 190 PRO A N 1
ATOM 1520 C CA . PRO A 1 190 ? -17.844 23.188 -2.006 1 96.12 190 PRO A CA 1
ATOM 1521 C C . PRO A 1 190 ? -16.531 23.375 -1.251 1 96.12 190 PRO A C 1
ATOM 1523 O O . PRO A 1 190 ? -15.461 23.344 -1.857 1 96.12 190 PRO A O 1
ATOM 1526 N N . LEU A 1 191 ? -16.641 23.562 0.004 1 94.31 191 LEU A N 1
ATOM 1527 C CA . LEU A 1 191 ? -15.438 23.766 0.805 1 94.31 191 LEU A CA 1
ATOM 1528 C C . LEU A 1 191 ? -14.648 22.469 0.947 1 94.31 191 LEU A C 1
ATOM 1530 O O . LEU A 1 191 ? -13.469 22.484 1.287 1 94.31 191 LEU A O 1
ATOM 1534 N N . THR A 1 192 ? -15.305 21.297 0.678 1 94.31 192 THR A N 1
ATOM 1535 C CA . THR A 1 192 ? -14.633 20.016 0.826 1 94.31 192 THR A CA 1
ATOM 1536 C C . THR A 1 192 ? -14.031 19.562 -0.501 1 94.31 192 THR A C 1
ATOM 1538 O O . THR A 1 192 ? -13.312 18.562 -0.555 1 94.31 192 THR A O 1
ATOM 1541 N N . LEU A 1 193 ? -14.234 20.266 -1.583 1 93.38 193 LEU A N 1
ATOM 1542 C CA . LEU A 1 193 ? -13.891 19.828 -2.934 1 93.38 193 LEU A CA 1
ATOM 1543 C C . LEU A 1 193 ? -12.391 19.594 -3.066 1 93.38 193 LEU A C 1
ATOM 1545 O O . LEU A 1 193 ? -11.961 18.641 -3.711 1 93.38 193 LEU A O 1
ATOM 1549 N N . PRO A 1 194 ? -11.562 20.391 -2.479 1 89.5 194 PRO A N 1
ATOM 1550 C CA . PRO A 1 194 ? -10.133 20.078 -2.551 1 89.5 194 PRO A CA 1
ATOM 1551 C C . PRO A 1 194 ? -9.797 18.703 -1.968 1 89.5 194 PRO A C 1
ATOM 1553 O O . PRO A 1 194 ? -8.984 17.969 -2.533 1 89.5 194 PRO A O 1
ATOM 1556 N N . GLY A 1 195 ? -10.438 18.422 -0.86 1 90.31 195 GLY A N 1
ATOM 1557 C CA . GLY A 1 195 ? -10.273 17.109 -0.283 1 90.31 195 GLY A CA 1
ATOM 1558 C C . GLY A 1 195 ? -10.812 15.992 -1.164 1 90.31 195 GLY A C 1
ATOM 1559 O O . GLY A 1 195 ? -10.211 14.922 -1.266 1 90.31 195 GLY A O 1
ATOM 1560 N N . VAL A 1 196 ? -11.945 16.25 -1.802 1 93.94 196 VAL A N 1
ATOM 1561 C CA . VAL A 1 196 ? -12.562 15.289 -2.705 1 93.94 196 VAL A CA 1
ATOM 1562 C C . VAL A 1 196 ? -11.625 15.008 -3.877 1 93.94 196 VAL A C 1
ATOM 1564 O O . VAL A 1 196 ? -11.414 13.852 -4.25 1 93.94 196 VAL A O 1
ATOM 1567 N N . PHE A 1 197 ? -11.047 16.031 -4.391 1 91.12 197 PHE A N 1
ATOM 1568 C CA . PHE A 1 197 ? -10.125 15.867 -5.512 1 91.12 197 PHE A CA 1
ATOM 1569 C C . PHE A 1 197 ? -8.875 15.109 -5.086 1 91.12 197 PHE A C 1
ATOM 1571 O O . PHE A 1 197 ? -8.414 14.211 -5.797 1 91.12 197 PHE A O 1
ATOM 1578 N N . ALA A 1 198 ? -8.383 15.453 -3.945 1 88.25 198 ALA A N 1
ATOM 1579 C CA . ALA A 1 198 ? -7.195 14.766 -3.434 1 88.25 198 ALA A CA 1
ATOM 1580 C C . ALA A 1 198 ? -7.469 13.273 -3.24 1 88.25 198 ALA A C 1
ATOM 1582 O O . ALA A 1 198 ? -6.668 12.438 -3.654 1 88.25 198 ALA A O 1
ATOM 1583 N N . ALA A 1 199 ? -8.578 13 -2.613 1 93.38 199 ALA A N 1
ATOM 1584 C CA . ALA A 1 199 ? -8.953 11.609 -2.375 1 93.38 199 ALA A CA 1
ATOM 1585 C C . ALA A 1 199 ? -9.156 10.859 -3.691 1 93.38 199 ALA A C 1
ATOM 1587 O O . ALA A 1 199 ? -8.75 9.711 -3.83 1 93.38 199 ALA A O 1
ATOM 1588 N N . SER A 1 200 ? -9.781 11.523 -4.641 1 94.19 200 SER A N 1
ATOM 1589 C CA . SER A 1 200 ? -10.07 10.898 -5.93 1 94.19 200 SER A CA 1
ATOM 1590 C C . SER A 1 200 ? -8.781 10.523 -6.66 1 94.19 200 SER A C 1
ATOM 1592 O O . SER A 1 200 ? -8.672 9.43 -7.211 1 94.19 200 SER A O 1
ATOM 1594 N N . ILE A 1 201 ? -7.891 11.344 -6.668 1 90.06 201 ILE A N 1
ATOM 1595 C CA . ILE A 1 201 ? -6.625 11.125 -7.363 1 90.06 201 ILE A CA 1
ATOM 1596 C C . ILE A 1 201 ? -5.852 10 -6.688 1 90.06 201 ILE A C 1
ATOM 1598 O O . ILE A 1 201 ? -5.355 9.086 -7.355 1 90.06 201 ILE A O 1
ATOM 1602 N N . LEU A 1 202 ? -5.762 10.102 -5.418 1 90.44 202 LEU A N 1
ATOM 1603 C CA . LEU A 1 202 ? -5.043 9.094 -4.641 1 90.44 202 LEU A CA 1
ATOM 1604 C C . LEU A 1 202 ? -5.617 7.707 -4.891 1 90.44 202 LEU A C 1
ATOM 1606 O O . LEU A 1 202 ? -4.879 6.773 -5.219 1 90.44 202 LEU A O 1
ATOM 1610 N N . VAL A 1 203 ? -6.918 7.586 -4.809 1 95.44 203 VAL A N 1
ATOM 1611 C CA . VAL A 1 203 ? -7.578 6.293 -4.945 1 95.44 203 VAL A CA 1
ATOM 1612 C C . VAL A 1 203 ? -7.457 5.805 -6.387 1 95.44 203 VAL A C 1
ATOM 1614 O O . VAL A 1 203 ? -7.191 4.625 -6.629 1 95.44 203 VAL A O 1
ATOM 1617 N N . PHE A 1 204 ? -7.633 6.703 -7.309 1 95.62 204 PHE A N 1
ATOM 1618 C CA . PHE A 1 204 ? -7.586 6.324 -8.719 1 95.62 204 PHE A CA 1
ATOM 1619 C C . PHE A 1 204 ? -6.203 5.797 -9.086 1 95.62 204 PHE A C 1
ATOM 1621 O O . PHE A 1 204 ? -6.078 4.727 -9.68 1 95.62 204 PHE A O 1
ATOM 1628 N N . ILE A 1 205 ? -5.215 6.508 -8.773 1 93.25 205 ILE A N 1
ATOM 1629 C CA . ILE A 1 205 ? -3.85 6.137 -9.133 1 93.25 205 ILE A CA 1
ATOM 1630 C C . ILE A 1 205 ? -3.471 4.828 -8.445 1 93.25 205 ILE A C 1
ATOM 1632 O O . ILE A 1 205 ? -2.896 3.936 -9.078 1 93.25 205 ILE A O 1
ATOM 1636 N N . TYR A 1 206 ? -3.816 4.645 -7.203 1 94.38 206 TYR A N 1
ATOM 1637 C CA . TYR A 1 206 ? -3.525 3.414 -6.477 1 94.38 206 TYR A CA 1
ATOM 1638 C C . TYR A 1 206 ? -4.254 2.229 -7.098 1 94.38 206 TYR A C 1
ATOM 1640 O O . TYR A 1 206 ? -3.727 1.115 -7.133 1 94.38 206 TYR A O 1
ATOM 1648 N N . SER A 1 207 ? -5.402 2.482 -7.594 1 96.94 207 SER A N 1
ATOM 1649 C CA . SER A 1 207 ? -6.211 1.414 -8.172 1 96.94 207 SER A CA 1
ATOM 1650 C C . SER A 1 207 ? -5.621 0.916 -9.484 1 96.94 207 SER A C 1
ATOM 1652 O O . SER A 1 207 ? -5.754 -0.262 -9.82 1 96.94 207 SER A O 1
ATOM 1654 N N . LEU A 1 208 ? -4.953 1.775 -10.203 1 96.06 208 LEU A N 1
ATOM 1655 C CA . LEU A 1 208 ? -4.43 1.427 -11.516 1 96.06 208 LEU A CA 1
ATOM 1656 C C . LEU A 1 208 ? -3.412 0.295 -11.422 1 96.06 208 LEU A C 1
ATOM 1658 O O . LEU A 1 208 ? -3.416 -0.623 -12.242 1 96.06 208 LEU A O 1
ATOM 1662 N N . GLY A 1 209 ? -2.621 0.389 -10.438 1 95.62 209 GLY A N 1
ATOM 1663 C CA . GLY A 1 209 ? -1.53 -0.567 -10.352 1 95.62 209 GLY A CA 1
ATOM 1664 C C . GLY A 1 209 ? -1.763 -1.641 -9.305 1 95.62 209 GLY A C 1
ATOM 1665 O O . GLY A 1 209 ? -0.852 -2.404 -8.977 1 95.62 209 GLY A O 1
ATOM 1666 N N . PHE A 1 210 ? -2.979 -1.705 -8.773 1 96.62 210 PHE A N 1
ATOM 1667 C CA . PHE A 1 210 ? -3.268 -2.646 -7.699 1 96.62 210 PHE A CA 1
ATOM 1668 C C . PHE A 1 210 ? -3.201 -4.082 -8.203 1 96.62 210 PHE A C 1
ATOM 1670 O O . PHE A 1 210 ? -3.631 -4.375 -9.328 1 96.62 210 PHE A O 1
ATOM 1677 N N . TYR A 1 211 ? -2.715 -5.039 -7.43 1 96.31 211 TYR A N 1
ATOM 1678 C CA . TYR A 1 211 ? -2.436 -6.379 -7.938 1 96.31 211 TYR A CA 1
ATOM 1679 C C . TYR A 1 211 ? -3.129 -7.438 -7.09 1 96.31 211 TYR A C 1
ATOM 1681 O O . TYR A 1 211 ? -3.988 -8.172 -7.582 1 96.31 211 TYR A O 1
ATOM 1689 N N . VAL A 1 212 ? -2.951 -7.414 -5.766 1 96.12 212 VAL A N 1
ATOM 1690 C CA . VAL A 1 212 ? -3.266 -8.547 -4.895 1 96.12 212 VAL A CA 1
ATOM 1691 C C . VAL A 1 212 ? -4.766 -8.836 -4.949 1 96.12 212 VAL A C 1
ATOM 1693 O O . VAL A 1 212 ? -5.176 -9.969 -5.203 1 96.12 212 VAL A O 1
ATOM 1696 N N . THR A 1 213 ? -5.547 -7.836 -4.828 1 96.81 213 THR A N 1
ATOM 1697 C CA . THR A 1 213 ? -6.992 -8 -4.715 1 96.81 213 THR A CA 1
ATOM 1698 C C . THR A 1 213 ? -7.582 -8.508 -6.023 1 96.81 213 THR A C 1
ATOM 1700 O O . THR A 1 213 ? -8.273 -9.531 -6.047 1 96.81 213 THR A O 1
ATOM 1703 N N . PRO A 1 214 ? -7.246 -7.879 -7.148 1 97.06 214 PRO A N 1
ATOM 1704 C CA . PRO A 1 214 ? -7.758 -8.438 -8.406 1 97.06 214 PRO A CA 1
ATOM 1705 C C . PRO A 1 214 ? -7.238 -9.844 -8.68 1 97.06 214 PRO A C 1
ATOM 1707 O O . PRO A 1 214 ? -7.969 -10.68 -9.227 1 97.06 214 PRO A O 1
ATOM 1710 N N . ALA A 1 215 ? -6.039 -10.086 -8.359 1 95 215 ALA A N 1
ATOM 1711 C CA . ALA A 1 215 ? -5.453 -11.398 -8.617 1 95 215 ALA A CA 1
ATOM 1712 C C . ALA A 1 215 ? -6.168 -12.484 -7.816 1 95 215 ALA A C 1
ATOM 1714 O O . ALA A 1 215 ? -6.383 -13.594 -8.312 1 95 215 ALA A O 1
ATOM 1715 N N . LEU A 1 216 ? -6.488 -12.148 -6.59 1 94.56 216 LEU A N 1
ATOM 1716 C CA . LEU A 1 216 ? -7.07 -13.148 -5.703 1 94.56 216 LEU A CA 1
ATOM 1717 C C . LEU A 1 216 ? -8.57 -13.289 -5.949 1 94.56 216 LEU A C 1
ATOM 1719 O O . LEU A 1 216 ? -9.102 -14.398 -5.945 1 94.56 216 LEU A O 1
ATOM 1723 N N . LEU A 1 217 ? -9.258 -12.227 -6.203 1 95.75 217 LEU A N 1
ATOM 1724 C CA . LEU A 1 217 ? -10.719 -12.25 -6.25 1 95.75 217 LEU A CA 1
ATOM 1725 C C . LEU A 1 217 ? -11.211 -12.359 -7.688 1 95.75 217 LEU A C 1
ATOM 1727 O O . LEU A 1 217 ? -12.344 -12.789 -7.926 1 95.75 217 LEU A O 1
ATOM 1731 N N . GLY A 1 218 ? -10.438 -11.969 -8.641 1 94.25 218 GLY A N 1
ATOM 1732 C CA . GLY A 1 218 ? -10.844 -11.961 -10.039 1 94.25 218 GLY A CA 1
ATOM 1733 C C . GLY A 1 218 ? -10.641 -13.305 -10.727 1 94.25 218 GLY A C 1
ATOM 1734 O O . GLY A 1 218 ? -11.234 -13.562 -11.773 1 94.25 218 GLY A O 1
ATOM 1735 N N . GLY A 1 219 ? -9.797 -14.18 -10.25 1 86.38 219 GLY A N 1
ATOM 1736 C CA . GLY A 1 219 ? -9.617 -15.539 -10.727 1 86.38 219 GLY A CA 1
ATOM 1737 C C . GLY A 1 219 ? -8.984 -15.617 -12.102 1 86.38 219 GLY A C 1
ATOM 1738 O O . GLY A 1 219 ? -9.195 -16.578 -12.836 1 86.38 219 GLY A O 1
ATOM 1739 N N . GLY A 1 220 ? -8.398 -14.633 -12.594 1 83.06 220 GLY A N 1
ATOM 1740 C CA . GLY A 1 220 ? -7.734 -14.688 -13.891 1 83.06 220 GLY A CA 1
ATOM 1741 C C . GLY A 1 220 ? -8.656 -14.367 -15.047 1 83.06 220 GLY A C 1
ATOM 1742 O O . GLY A 1 220 ? -8.203 -14.117 -16.156 1 83.06 220 GLY A O 1
ATOM 1743 N N . LYS A 1 221 ? -9.945 -14.43 -14.852 1 81.94 221 LYS A N 1
ATOM 1744 C CA . LYS A 1 221 ? -10.898 -14.156 -15.914 1 81.94 221 LYS A CA 1
ATOM 1745 C C . LYS A 1 221 ? -10.961 -12.656 -16.219 1 81.94 221 LYS A C 1
ATOM 1747 O O . LYS A 1 221 ? -11.039 -12.266 -17.391 1 81.94 221 LYS A O 1
ATOM 1752 N N . LYS A 1 222 ? -10.93 -11.836 -15.352 1 85.56 222 LYS A N 1
ATOM 1753 C CA . LYS A 1 222 ? -10.875 -10.383 -15.469 1 85.56 222 LYS A CA 1
ATOM 1754 C C . LYS A 1 222 ? -9.594 -9.836 -14.852 1 85.56 222 LYS A C 1
ATOM 1756 O O . LYS A 1 222 ? -9.57 -9.469 -13.672 1 85.56 222 LYS A O 1
ATOM 1761 N N . MET A 1 223 ? -8.68 -9.781 -15.742 1 92.25 223 MET A N 1
ATOM 1762 C CA . MET A 1 223 ? -7.348 -9.422 -15.258 1 92.25 223 MET A CA 1
ATOM 1763 C C . MET A 1 223 ? -7.09 -7.93 -15.445 1 92.25 223 MET A C 1
ATOM 1765 O O . MET A 1 223 ? -7.457 -7.355 -16.469 1 92.25 223 MET A O 1
ATOM 1769 N N . MET A 1 224 ? -6.512 -7.344 -14.422 1 96.19 224 MET A N 1
ATOM 1770 C CA . MET A 1 224 ? -5.98 -5.992 -14.555 1 96.19 224 MET A CA 1
ATOM 1771 C C . MET A 1 224 ? -4.535 -6.02 -15.047 1 96.19 224 MET A C 1
ATOM 1773 O O . MET A 1 224 ? -3.926 -7.09 -15.133 1 96.19 224 MET A O 1
ATOM 1777 N N . VAL A 1 225 ? -4.031 -4.902 -15.406 1 96.62 225 VAL A N 1
ATOM 1778 C CA . VAL A 1 225 ? -2.738 -4.777 -16.078 1 96.62 225 VAL A CA 1
ATOM 1779 C C . VAL A 1 225 ? -1.644 -5.371 -15.195 1 96.62 225 VAL A C 1
ATOM 1781 O O . VAL A 1 225 ? -0.738 -6.047 -15.688 1 96.62 225 VAL A O 1
ATOM 1784 N N . ALA A 1 226 ? -1.714 -5.176 -13.891 1 95.75 226 ALA A N 1
ATOM 1785 C CA . ALA A 1 226 ? -0.686 -5.691 -12.984 1 95.75 226 ALA A CA 1
ATOM 1786 C C . ALA A 1 226 ? -0.632 -7.215 -13.031 1 95.75 226 ALA A C 1
ATOM 1788 O O . ALA A 1 226 ? 0.451 -7.805 -13.07 1 95.75 226 ALA A O 1
ATOM 1789 N N . GLU A 1 227 ? -1.727 -7.828 -13.062 1 94.94 227 GLU A N 1
ATOM 1790 C CA . GLU A 1 227 ? -1.789 -9.281 -13.172 1 94.94 227 GLU A CA 1
ATOM 1791 C C . GLU A 1 227 ? -1.227 -9.766 -14.5 1 94.94 227 GLU A C 1
ATOM 1793 O O . GLU A 1 227 ? -0.558 -10.797 -14.562 1 94.94 227 GLU A O 1
ATOM 1798 N N . TYR A 1 228 ? -1.581 -9.008 -15.5 1 94.62 228 TYR A N 1
ATOM 1799 C CA . TYR A 1 228 ? -1.109 -9.383 -16.828 1 94.62 228 TYR A CA 1
ATOM 1800 C C . TYR A 1 228 ? 0.409 -9.289 -16.922 1 94.62 228 TYR A C 1
ATOM 1802 O O . TYR A 1 228 ? 1.053 -10.117 -17.562 1 94.62 228 TYR A O 1
ATOM 1810 N N . ILE A 1 229 ? 1.004 -8.32 -16.312 1 95.88 229 ILE A N 1
ATOM 1811 C CA . ILE A 1 229 ? 2.455 -8.195 -16.234 1 95.88 229 ILE A CA 1
ATOM 1812 C C . ILE A 1 229 ? 3.039 -9.43 -15.547 1 95.88 229 ILE A C 1
ATOM 1814 O O . ILE A 1 229 ? 4.004 -10.016 -16.047 1 95.88 229 ILE A O 1
ATOM 1818 N N . LYS A 1 230 ? 2.43 -9.82 -14.453 1 95 230 LYS A N 1
ATOM 1819 C CA . LYS A 1 230 ? 2.889 -11.008 -13.727 1 95 230 LYS A CA 1
ATOM 1820 C C . LYS A 1 230 ? 2.854 -12.242 -14.625 1 95 230 LYS A C 1
ATOM 1822 O O . LYS A 1 230 ? 3.809 -13.023 -14.648 1 95 230 LYS A O 1
ATOM 1827 N N . VAL A 1 231 ? 1.814 -12.43 -15.383 1 94.19 231 VAL A N 1
ATOM 1828 C CA . VAL A 1 231 ? 1.665 -13.586 -16.266 1 94.19 231 VAL A CA 1
ATOM 1829 C C . VAL A 1 231 ? 2.738 -13.547 -17.344 1 94.19 231 VAL A C 1
ATOM 1831 O O . VAL A 1 231 ? 3.412 -14.547 -17.594 1 94.19 231 VAL A O 1
ATOM 1834 N N . GLN A 1 232 ? 2.938 -12.406 -17.984 1 94.38 232 GLN A N 1
ATOM 1835 C CA . GLN A 1 232 ? 3.902 -12.289 -19.062 1 94.38 232 GLN A CA 1
ATOM 1836 C C . GLN A 1 232 ? 5.32 -12.562 -18.578 1 94.38 232 GLN A C 1
ATOM 1838 O O . GLN A 1 232 ? 6.109 -13.203 -19.281 1 94.38 232 GLN A O 1
ATOM 1843 N N . ILE A 1 233 ? 5.598 -12.156 -17.391 1 93 233 ILE A N 1
ATOM 1844 C CA . ILE A 1 233 ? 6.977 -12.211 -16.922 1 93 233 ILE A CA 1
ATOM 1845 C C . ILE A 1 233 ? 7.238 -13.562 -16.25 1 93 233 ILE A C 1
ATOM 1847 O O . ILE A 1 233 ? 8.25 -14.211 -16.531 1 93 233 ILE A O 1
ATOM 1851 N N . LEU A 1 234 ? 6.332 -14.023 -15.422 1 90.75 234 LEU A N 1
ATOM 1852 C CA . LEU A 1 234 ? 6.625 -15.172 -14.57 1 90.75 234 LEU A CA 1
ATOM 1853 C C . LEU A 1 234 ? 6.059 -16.453 -15.172 1 90.75 234 LEU A C 1
ATOM 1855 O O . LEU A 1 234 ? 6.555 -17.547 -14.891 1 90.75 234 LEU A O 1
ATOM 1859 N N . GLU A 1 235 ? 5.07 -16.375 -15.992 1 91.5 235 GLU A N 1
ATOM 1860 C CA . GLU A 1 235 ? 4.457 -17.578 -16.547 1 91.5 235 GLU A CA 1
ATOM 1861 C C . GLU A 1 235 ? 4.852 -17.766 -18.016 1 91.5 235 GLU A C 1
ATOM 1863 O O . GLU A 1 235 ? 5.332 -18.844 -18.391 1 91.5 235 GLU A O 1
ATOM 1868 N N . VAL A 1 236 ? 4.738 -16.734 -18.797 1 93.56 236 VAL A N 1
ATOM 1869 C CA . VAL A 1 236 ? 5.074 -16.797 -20.219 1 93.56 236 VAL A CA 1
ATOM 1870 C C . VAL A 1 236 ? 6.566 -16.516 -20.406 1 93.56 236 VAL A C 1
ATOM 1872 O O . VAL A 1 236 ? 7.164 -16.953 -21.406 1 93.56 236 VAL A O 1
ATOM 1875 N N . VAL A 1 237 ? 7.172 -15.805 -19.547 1 93.5 237 VAL A N 1
ATOM 1876 C CA . VAL A 1 237 ? 8.586 -15.43 -19.547 1 93.5 237 VAL A CA 1
ATOM 1877 C C . VAL A 1 237 ? 8.898 -14.562 -20.766 1 93.5 237 VAL A C 1
ATOM 1879 O O . VAL A 1 237 ? 9.891 -14.797 -21.453 1 93.5 237 VAL A O 1
ATOM 1882 N N . ASN A 1 238 ? 7.953 -13.766 -21.156 1 95.5 238 ASN A N 1
ATOM 1883 C CA . ASN A 1 238 ? 8.148 -12.734 -22.172 1 95.5 238 ASN A CA 1
ATOM 1884 C C . ASN A 1 238 ? 8.547 -11.398 -21.547 1 95.5 238 ASN A C 1
ATOM 1886 O O . ASN A 1 238 ? 7.699 -10.523 -21.359 1 95.5 238 ASN A O 1
ATOM 1890 N N . TRP A 1 239 ? 9.805 -11.188 -21.391 1 94.81 239 TRP A N 1
ATOM 1891 C CA . TRP A 1 239 ? 10.352 -10.039 -20.688 1 94.81 239 TRP A CA 1
ATOM 1892 C C . TRP A 1 239 ? 10.07 -8.742 -21.438 1 94.81 239 TRP A C 1
ATOM 1894 O O . TRP A 1 239 ? 9.805 -7.707 -20.828 1 94.81 239 TRP A O 1
ATOM 1904 N N . GLY A 1 240 ? 10.188 -8.867 -22.719 1 96.44 240 GLY A N 1
ATOM 1905 C CA . GLY A 1 240 ? 9.945 -7.684 -23.516 1 96.44 240 GLY A CA 1
ATOM 1906 C C . GLY A 1 240 ? 8.523 -7.16 -23.391 1 96.44 240 GLY A C 1
ATOM 1907 O O . GLY A 1 240 ? 8.32 -5.996 -23.047 1 96.44 240 GLY A O 1
ATOM 1908 N N . LEU A 1 241 ? 7.605 -8.047 -23.594 1 95.69 241 LEU A N 1
ATOM 1909 C CA . LEU A 1 241 ? 6.203 -7.656 -23.531 1 95.69 241 LEU A CA 1
ATOM 1910 C C . LEU A 1 241 ? 5.812 -7.266 -22.109 1 95.69 241 LEU A C 1
ATOM 1912 O O . LEU A 1 241 ? 5.074 -6.301 -21.906 1 95.69 241 LEU A O 1
ATOM 1916 N N . GLY A 1 242 ? 6.316 -8.055 -21.125 1 96.5 242 GLY A N 1
ATOM 1917 C CA . GLY A 1 242 ? 6.043 -7.727 -19.734 1 96.5 242 GLY A CA 1
ATOM 1918 C C . GLY A 1 242 ? 6.551 -6.355 -19.328 1 96.5 242 GLY A C 1
ATOM 1919 O O . GLY A 1 242 ? 5.84 -5.59 -18.672 1 96.5 242 GLY A O 1
ATOM 1920 N N . SER A 1 243 ? 7.734 -6.039 -19.766 1 97.44 243 SER A N 1
ATOM 1921 C CA . SER A 1 243 ? 8.32 -4.734 -19.469 1 97.44 243 SER A CA 1
ATOM 1922 C C . SER A 1 243 ? 7.59 -3.617 -20.203 1 97.44 243 SER A C 1
ATOM 1924 O O . SER A 1 243 ? 7.465 -2.504 -19.688 1 97.44 243 SER A O 1
ATOM 1926 N N . ALA A 1 244 ? 7.172 -3.924 -21.375 1 97.69 244 ALA A N 1
ATOM 1927 C CA . ALA A 1 244 ? 6.402 -2.932 -22.109 1 97.69 244 ALA A CA 1
ATOM 1928 C C . ALA A 1 244 ? 5.094 -2.607 -21.406 1 97.69 244 ALA A C 1
ATOM 1930 O O . ALA A 1 244 ? 4.688 -1.443 -21.328 1 97.69 244 ALA A O 1
ATOM 1931 N N . LEU A 1 245 ? 4.438 -3.588 -20.922 1 97.06 245 LEU A N 1
ATOM 1932 C CA . LEU A 1 245 ? 3.205 -3.381 -20.172 1 97.06 245 LEU A CA 1
ATOM 1933 C C . LEU A 1 245 ? 3.475 -2.58 -18.906 1 97.06 245 LEU A C 1
ATOM 1935 O O . LEU A 1 245 ? 2.709 -1.676 -18.562 1 97.06 245 LEU A O 1
ATOM 1939 N N . ALA A 1 246 ? 4.512 -2.939 -18.188 1 97.06 246 ALA A N 1
ATOM 1940 C CA . ALA A 1 246 ? 4.906 -2.201 -16.984 1 97.06 246 ALA A CA 1
ATOM 1941 C C . ALA A 1 246 ? 5.176 -0.734 -17.312 1 97.06 246 ALA A C 1
ATOM 1943 O O . ALA A 1 246 ? 4.789 0.158 -16.562 1 97.06 246 ALA A O 1
ATOM 1944 N N . THR A 1 247 ? 5.832 -0.529 -18.406 1 96.62 247 THR A N 1
ATOM 1945 C CA . THR A 1 247 ? 6.129 0.823 -18.859 1 96.62 247 THR A CA 1
ATOM 1946 C C . THR A 1 247 ? 4.844 1.592 -19.156 1 96.62 247 THR A C 1
ATOM 1948 O O . THR A 1 247 ? 4.707 2.754 -18.766 1 96.62 247 THR A O 1
ATOM 1951 N N . LEU A 1 248 ? 3.971 0.928 -19.797 1 95.69 248 LEU A N 1
ATOM 1952 C CA . LEU A 1 248 ? 2.688 1.554 -20.094 1 95.69 248 LEU A CA 1
ATOM 1953 C C . LEU A 1 248 ? 1.964 1.952 -18.812 1 95.69 248 LEU A C 1
ATOM 1955 O O . LEU A 1 248 ? 1.413 3.053 -18.719 1 95.69 248 LEU A O 1
ATOM 1959 N N . LEU A 1 249 ? 1.915 1.044 -17.891 1 95.44 249 LEU A N 1
ATOM 1960 C CA . LEU A 1 249 ? 1.303 1.339 -16.609 1 95.44 249 LEU A CA 1
ATOM 1961 C C . LEU A 1 249 ? 1.969 2.545 -15.953 1 95.44 249 LEU A C 1
ATOM 1963 O O . LEU A 1 249 ? 1.286 3.439 -15.445 1 95.44 249 LEU A O 1
ATOM 1967 N N . LEU A 1 250 ? 3.266 2.58 -15.969 1 93.75 250 LEU A N 1
ATOM 1968 C CA . LEU A 1 250 ? 4.027 3.682 -15.391 1 93.75 250 LEU A CA 1
ATOM 1969 C C . LEU A 1 250 ? 3.678 5 -16.078 1 93.75 250 LEU A C 1
ATOM 1971 O O . LEU A 1 250 ? 3.467 6.016 -15.406 1 93.75 250 LEU A O 1
ATOM 1975 N N . ILE A 1 251 ? 3.643 5.004 -17.328 1 92.94 251 ILE A N 1
ATOM 1976 C CA . ILE A 1 251 ? 3.324 6.203 -18.094 1 92.94 251 ILE A CA 1
ATOM 1977 C C . ILE A 1 251 ? 1.927 6.695 -17.719 1 92.94 251 ILE A C 1
ATOM 1979 O O . ILE A 1 251 ? 1.72 7.891 -17.516 1 92.94 251 ILE A O 1
ATOM 1983 N N . PHE A 1 252 ? 1.018 5.758 -17.641 1 91.69 252 PHE A N 1
ATOM 1984 C CA . PHE A 1 252 ? -0.343 6.125 -17.266 1 91.69 252 PHE A CA 1
ATOM 1985 C C . PHE A 1 252 ? -0.371 6.77 -15.891 1 91.69 252 PHE A C 1
ATOM 1987 O O . PHE A 1 252 ? -1.061 7.77 -15.68 1 91.69 252 PHE A O 1
ATOM 1994 N N . VAL A 1 253 ? 0.33 6.199 -15.008 1 91.38 253 VAL A N 1
ATOM 1995 C CA . VAL A 1 253 ? 0.389 6.723 -13.648 1 91.38 253 VAL A CA 1
ATOM 1996 C C . VAL A 1 253 ? 1.024 8.109 -13.648 1 91.38 253 VAL A C 1
ATOM 1998 O O . VAL A 1 253 ? 0.495 9.047 -13.047 1 91.38 253 VAL A O 1
ATOM 2001 N N . LEU A 1 254 ? 2.107 8.305 -14.359 1 89.62 254 LEU A N 1
ATOM 2002 C CA . LEU A 1 254 ? 2.826 9.57 -14.406 1 89.62 254 LEU A CA 1
ATOM 2003 C C . LEU A 1 254 ? 1.988 10.648 -15.086 1 89.62 254 LEU A C 1
ATOM 2005 O O . LEU A 1 254 ? 1.998 11.805 -14.664 1 89.62 254 LEU A O 1
ATOM 2009 N N . VAL A 1 255 ? 1.338 10.273 -16.125 1 90.56 255 VAL A N 1
ATOM 2010 C CA . VAL A 1 255 ? 0.478 11.227 -16.828 1 90.56 255 VAL A CA 1
ATOM 2011 C C . VAL A 1 255 ? -0.651 11.68 -15.906 1 90.56 255 VAL A C 1
ATOM 2013 O O . VAL A 1 255 ? -0.95 12.875 -15.82 1 90.56 255 VAL A O 1
ATOM 2016 N N . THR A 1 256 ? -1.237 10.719 -15.258 1 87.25 256 THR A N 1
ATOM 2017 C CA . THR A 1 256 ? -2.305 11.055 -14.32 1 87.25 256 THR A CA 1
ATOM 2018 C C . THR A 1 256 ? -1.787 11.969 -13.211 1 87.25 256 THR A C 1
ATOM 2020 O O . THR A 1 256 ? -2.43 12.969 -12.875 1 87.25 256 THR A O 1
ATOM 2023 N N . LEU A 1 257 ? -0.643 11.68 -12.703 1 85.38 257 LEU A N 1
ATOM 2024 C CA . LEU A 1 257 ? -0.034 12.5 -11.664 1 85.38 257 LEU A CA 1
ATOM 2025 C C . LEU A 1 257 ? 0.263 13.898 -12.172 1 85.38 257 LEU A C 1
ATOM 2027 O O . LEU A 1 257 ? 0.065 14.883 -11.453 1 85.38 257 LEU A O 1
ATOM 2031 N N . SER A 1 258 ? 0.747 14.023 -13.383 1 86.38 258 SER A N 1
ATOM 2032 C CA . SER A 1 258 ? 1.087 15.312 -13.969 1 86.38 258 SER A CA 1
ATOM 2033 C C . SER A 1 258 ? -0.152 16.188 -14.148 1 86.38 258 SER A C 1
ATOM 2035 O O . SER A 1 258 ? -0.091 17.406 -13.961 1 86.38 258 SER A O 1
ATOM 2037 N N . ILE A 1 259 ? -1.161 15.586 -14.5 1 84.38 259 ILE A N 1
ATOM 2038 C CA . ILE A 1 259 ? -2.414 16.312 -14.68 1 84.38 259 ILE A CA 1
ATOM 2039 C C . ILE A 1 259 ? -2.928 16.797 -13.32 1 84.38 259 ILE A C 1
ATOM 2041 O O . ILE A 1 259 ? -3.289 17.969 -13.172 1 84.38 259 ILE A O 1
ATOM 2045 N N . VAL A 1 260 ? -2.799 15.984 -12.422 1 78.75 260 VAL A N 1
ATOM 2046 C CA . VAL A 1 260 ? -3.357 16.25 -11.102 1 78.75 260 VAL A CA 1
ATOM 2047 C C . VAL A 1 260 ? -2.482 17.281 -10.367 1 78.75 260 VAL A C 1
ATOM 2049 O O . VAL A 1 260 ? -2.99 18.141 -9.648 1 78.75 260 VAL A O 1
ATOM 2052 N N . SER A 1 261 ? -1.161 17.156 -10.484 1 78.38 261 SER A N 1
ATOM 2053 C CA . SER A 1 261 ? -0.226 18.047 -9.812 1 78.38 261 SER A CA 1
ATOM 2054 C C . SER A 1 261 ? -0.447 19.5 -10.234 1 78.38 261 SER A C 1
ATOM 2056 O O . SER A 1 261 ? -0.012 20.422 -9.547 1 78.38 261 SER A O 1
ATOM 2058 N N . ARG A 1 262 ? -1.116 19.766 -11.32 1 78.56 262 ARG A N 1
ATOM 2059 C CA . ARG A 1 262 ? -1.415 21.109 -11.805 1 78.56 262 ARG A CA 1
ATOM 2060 C C . ARG A 1 262 ? -2.578 21.719 -11.023 1 78.56 262 ARG A C 1
ATOM 2062 O O . ARG A 1 262 ? -2.742 22.938 -11 1 78.56 262 ARG A O 1
ATOM 2069 N N . VAL A 1 263 ? -3.275 20.875 -10.398 1 76.25 263 VAL A N 1
ATOM 2070 C CA . VAL A 1 263 ? -4.496 21.375 -9.773 1 76.25 263 VAL A CA 1
ATOM 2071 C C . VAL A 1 263 ? -4.398 21.219 -8.258 1 76.25 263 VAL A C 1
ATOM 2073 O O . VAL A 1 263 ? -5.035 21.953 -7.504 1 76.25 263 VAL A O 1
ATOM 2076 N N . VAL A 1 264 ? -3.637 20.203 -7.891 1 73.81 264 VAL A N 1
ATOM 2077 C CA . VAL A 1 264 ? -3.559 19.891 -6.465 1 73.81 264 VAL A CA 1
ATOM 2078 C C . VAL A 1 264 ? -2.107 19.969 -6 1 73.81 264 VAL A C 1
ATOM 2080 O O . VAL A 1 264 ? -1.197 19.531 -6.707 1 73.81 264 VAL A O 1
ATOM 2083 N N . ASP A 1 265 ? -1.97 20.625 -4.91 1 75.69 265 ASP A N 1
ATOM 2084 C CA . ASP A 1 265 ? -0.65 20.625 -4.289 1 75.69 265 ASP A CA 1
ATOM 2085 C C . ASP A 1 265 ? -0.385 19.312 -3.553 1 75.69 265 ASP A C 1
ATOM 2087 O O . ASP A 1 265 ? -0.875 19.109 -2.441 1 75.69 265 ASP A O 1
ATOM 2091 N N . LEU A 1 266 ? 0.459 18.5 -4.16 1 72.06 266 LEU A N 1
ATOM 2092 C CA . LEU A 1 266 ? 0.717 17.156 -3.633 1 72.06 266 LEU A CA 1
ATOM 2093 C C . LEU A 1 266 ? 1.429 17.234 -2.287 1 72.06 266 LEU A C 1
ATOM 2095 O O . LEU A 1 266 ? 1.321 16.328 -1.469 1 72.06 266 LEU A O 1
ATOM 2099 N N . ARG A 1 267 ? 2.08 18.234 -2.008 1 70.56 267 ARG A N 1
ATOM 2100 C CA . ARG A 1 267 ? 2.746 18.406 -0.721 1 70.56 267 ARG A CA 1
ATOM 2101 C C . ARG A 1 267 ? 1.733 18.484 0.416 1 70.56 267 ARG A C 1
ATOM 2103 O O . ARG A 1 267 ? 1.968 17.953 1.5 1 70.56 267 ARG A O 1
ATOM 2110 N N . LYS A 1 268 ? 0.73 19.141 0.13 1 68.44 268 LYS A N 1
ATOM 2111 C CA . LYS A 1 268 ? -0.311 19.297 1.142 1 68.44 268 LYS A CA 1
ATOM 2112 C C . LYS A 1 268 ? -1.019 17.969 1.413 1 68.44 268 LYS A C 1
ATOM 2114 O O . LYS A 1 268 ? -1.413 17.688 2.547 1 68.44 268 LYS A O 1
ATOM 2119 N N . VAL A 1 269 ? -1.037 17.188 0.341 1 66.19 269 VAL A N 1
ATOM 2120 C CA . VAL A 1 269 ? -1.717 15.906 0.458 1 66.19 269 VAL A CA 1
ATOM 2121 C C . VAL A 1 269 ? -0.937 14.992 1.4 1 66.19 269 VAL A C 1
ATOM 2123 O O . VAL A 1 269 ? -1.529 14.234 2.172 1 66.19 269 VAL A O 1
ATOM 2126 N N . PHE A 1 270 ? 0.412 15.156 1.407 1 64.81 270 PHE A N 1
ATOM 2127 C CA . PHE A 1 270 ? 1.236 14.258 2.211 1 64.81 270 PHE A CA 1
ATOM 2128 C C . PHE A 1 270 ? 1.751 14.969 3.457 1 64.81 270 PHE A C 1
ATOM 2130 O O . PHE A 1 270 ? 2.703 14.516 4.09 1 64.81 270 PHE A O 1
ATOM 2137 N N . GLY A 1 271 ? 1.087 15.984 3.826 1 59.09 271 GLY A N 1
ATOM 2138 C CA . GLY A 1 271 ? 1.363 16.719 5.051 1 59.09 271 GLY A CA 1
ATOM 2139 C C . GLY A 1 271 ? 2.66 17.5 5 1 59.09 271 GLY A C 1
ATOM 2140 O O . GLY A 1 271 ? 3.262 17.797 6.039 1 59.09 271 GLY A O 1
ATOM 2141 N N . ALA A 1 272 ? 3.318 17.688 3.963 1 55.47 272 ALA A N 1
ATOM 2142 C CA . ALA A 1 272 ? 4.602 18.391 3.861 1 55.47 272 ALA A CA 1
ATOM 2143 C C . ALA A 1 272 ? 4.414 19.828 3.381 1 55.47 272 ALA A C 1
ATOM 2145 O O . ALA A 1 272 ? 5.387 20.5 3.045 1 55.47 272 ALA A O 1
ATOM 2146 N N . GLY A 1 273 ? 3.127 20.203 3.27 1 53.38 273 GLY A N 1
ATOM 2147 C CA . GLY A 1 273 ? 2.947 21.594 2.861 1 53.38 273 GLY A CA 1
ATOM 2148 C C . GLY A 1 273 ? 2.836 22.547 4.031 1 53.38 273 GLY A C 1
ATOM 2149 O O . GLY A 1 273 ? 2.584 22.125 5.164 1 53.38 273 GLY A O 1
ATOM 2150 N N . MET B 1 1 ? -31.438 15.328 16.844 1 37.97 1 MET B N 1
ATOM 2151 C CA . MET B 1 1 ? -30.734 14.18 17.406 1 37.97 1 MET B CA 1
ATOM 2152 C C . MET B 1 1 ? -30.891 12.961 16.5 1 37.97 1 MET B C 1
ATOM 2154 O O . MET B 1 1 ? -29.953 12.188 16.312 1 37.97 1 MET B O 1
ATOM 2158 N N . LEU B 1 2 ? -32.094 12.742 16.078 1 42.81 2 LEU B N 1
ATOM 2159 C CA . LEU B 1 2 ? -32.531 11.602 15.273 1 42.81 2 LEU B CA 1
ATOM 2160 C C . LEU B 1 2 ? -31.922 11.664 13.883 1 42.81 2 LEU B C 1
ATOM 2162 O O . LEU B 1 2 ? -31.578 10.625 13.305 1 42.81 2 LEU B O 1
ATOM 2166 N N . ARG B 1 3 ? -31.875 12.828 13.305 1 48.59 3 ARG B N 1
ATOM 2167 C CA . ARG B 1 3 ? -31.453 13.062 11.93 1 48.59 3 ARG B CA 1
ATOM 2168 C C . ARG B 1 3 ? -29.969 12.758 11.75 1 48.59 3 ARG B C 1
ATOM 2170 O O . ARG B 1 3 ? -29.562 12.219 10.719 1 48.59 3 ARG B O 1
ATOM 2177 N N . TYR B 1 4 ? -29.234 13.086 12.875 1 50.75 4 TYR B N 1
ATOM 2178 C CA . TYR B 1 4 ? -27.812 12.812 12.938 1 50.75 4 TYR B CA 1
ATOM 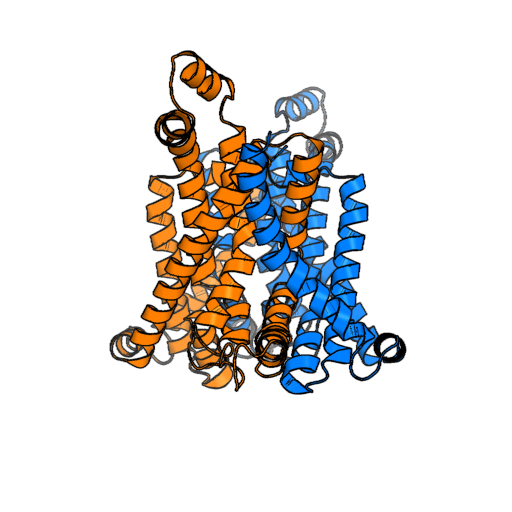2179 C C . TYR B 1 4 ? -27.531 11.312 12.914 1 50.75 4 TYR B C 1
ATOM 2181 O O . TYR B 1 4 ? -26.562 10.867 12.297 1 50.75 4 TYR B O 1
ATOM 2189 N N . TRP B 1 5 ? -28.516 10.586 13.586 1 51.69 5 TRP B N 1
ATOM 2190 C CA . TRP B 1 5 ? -28.344 9.141 13.656 1 51.69 5 TRP B CA 1
ATOM 2191 C C . TRP B 1 5 ? -28.516 8.508 12.281 1 51.69 5 TRP B C 1
ATOM 2193 O O . TRP B 1 5 ? -27.891 7.492 11.969 1 51.69 5 TRP B O 1
ATOM 2203 N N . LEU B 1 6 ? -29.391 9.055 11.469 1 58.09 6 LEU B N 1
ATOM 2204 C CA . LEU B 1 6 ? -29.641 8.516 10.141 1 58.09 6 LEU B CA 1
ATOM 2205 C C . LEU B 1 6 ? -28.406 8.633 9.258 1 58.09 6 LEU B C 1
ATOM 2207 O O . LEU B 1 6 ? -28.203 7.816 8.359 1 58.09 6 LEU B O 1
ATOM 2211 N N . LEU B 1 7 ? -27.641 9.641 9.586 1 60.44 7 LEU B N 1
ATOM 2212 C CA . LEU B 1 7 ? -26.422 9.797 8.805 1 60.44 7 LEU B CA 1
ATOM 2213 C C . LEU B 1 7 ? -25.281 8.977 9.406 1 60.44 7 LEU B C 1
ATOM 2215 O O . LEU B 1 7 ? -24.453 8.422 8.672 1 60.44 7 LEU B O 1
ATOM 2219 N N . ILE B 1 8 ? -25.375 8.773 10.695 1 65.62 8 ILE B N 1
ATOM 2220 C CA . ILE B 1 8 ? -24.297 8.078 11.406 1 65.62 8 ILE B CA 1
ATOM 2221 C C . ILE B 1 8 ? -24.422 6.574 11.172 1 65.62 8 ILE B C 1
ATOM 2223 O O . ILE B 1 8 ? -23.406 5.895 10.961 1 65.62 8 ILE B O 1
ATOM 2227 N N . ALA B 1 9 ? -25.641 6.133 11.094 1 70.44 9 ALA B N 1
ATOM 2228 C CA . ALA B 1 9 ? -25.859 4.691 11.016 1 70.44 9 ALA B CA 1
ATOM 2229 C C . ALA B 1 9 ? -25.328 4.121 9.711 1 70.44 9 ALA B C 1
ATOM 2231 O O . ALA B 1 9 ? -24.625 3.104 9.703 1 70.44 9 ALA B O 1
ATOM 2232 N N . PRO B 1 10 ? -25.516 4.828 8.641 1 68.06 10 PRO B N 1
ATOM 2233 C CA . PRO B 1 10 ? -24.984 4.277 7.391 1 68.06 10 PRO B CA 1
ATOM 2234 C C . PRO B 1 10 ? -23.469 4.266 7.348 1 68.06 10 PRO B C 1
ATOM 2236 O O . PRO B 1 10 ? -22.859 3.34 6.789 1 68.06 10 PRO B O 1
ATOM 2239 N N . ALA B 1 11 ? -22.906 5.227 7.977 1 71.94 11 ALA B N 1
ATOM 2240 C CA . ALA B 1 11 ? -21.438 5.27 8.008 1 71.94 11 ALA B CA 1
ATOM 2241 C C . ALA B 1 11 ? -20.875 4.133 8.844 1 71.94 11 ALA B C 1
ATOM 2243 O O . ALA B 1 11 ? -19.938 3.445 8.422 1 71.94 11 ALA B O 1
ATOM 2244 N N . PHE B 1 12 ? -21.484 3.955 9.977 1 73.5 12 PHE B N 1
ATOM 2245 C CA . PHE B 1 12 ? -21.062 2.859 10.844 1 73.5 12 PHE B CA 1
ATOM 2246 C C . PHE B 1 12 ? -21.297 1.515 10.164 1 73.5 12 PHE B C 1
ATOM 2248 O O . PHE B 1 12 ? -20.453 0.617 10.25 1 73.5 12 PHE B O 1
ATOM 2255 N N . LEU B 1 13 ? -22.375 1.468 9.531 1 74.69 13 LEU B N 1
ATOM 2256 C CA . LEU B 1 13 ? -22.719 0.218 8.867 1 74.69 13 LEU B CA 1
ATOM 2257 C C . LEU B 1 13 ? -21.75 -0.071 7.719 1 74.69 13 LEU B C 1
ATOM 2259 O O . LEU B 1 13 ? -21.328 -1.213 7.535 1 74.69 13 LEU B O 1
ATOM 2263 N N . ALA B 1 14 ? -21.438 0.972 7.047 1 73.44 14 ALA B N 1
ATOM 2264 C CA . ALA B 1 14 ? -20.5 0.804 5.941 1 73.44 14 ALA B CA 1
ATOM 2265 C C . ALA B 1 14 ? -19.141 0.341 6.449 1 73.44 14 ALA B C 1
ATOM 2267 O O . ALA B 1 14 ? -18.562 -0.6 5.906 1 73.44 14 ALA B O 1
ATOM 2268 N N . MET B 1 15 ? -18.75 0.942 7.492 1 76.94 15 MET B N 1
ATOM 2269 C CA . MET B 1 15 ? -17.469 0.569 8.062 1 76.94 15 MET B CA 1
ATOM 2270 C C . MET B 1 15 ? -17.516 -0.826 8.68 1 76.94 15 MET B C 1
ATOM 2272 O O . MET B 1 15 ? -16.609 -1.636 8.477 1 76.94 15 MET B O 1
ATOM 2276 N N . ALA B 1 16 ? -18.578 -1.011 9.383 1 77.44 16 ALA B N 1
ATOM 2277 C CA . ALA B 1 16 ? -18.734 -2.309 10.031 1 77.44 16 ALA B CA 1
ATOM 2278 C C . ALA B 1 16 ? -18.797 -3.436 9.008 1 77.44 16 ALA B C 1
ATOM 2280 O O . ALA B 1 16 ? -18.141 -4.469 9.164 1 77.44 16 ALA B O 1
ATOM 2281 N N . VAL B 1 17 ? -19.578 -3.223 8.016 1 76.69 17 VAL B N 1
ATOM 2282 C CA . VAL B 1 17 ? -19.781 -4.246 6.996 1 76.69 17 VAL B CA 1
ATOM 2283 C C . VAL B 1 17 ? -18.5 -4.43 6.18 1 76.69 17 VAL B C 1
ATOM 2285 O O . VAL B 1 17 ? -18.094 -5.559 5.902 1 76.69 17 VAL B O 1
ATOM 2288 N N . PHE B 1 18 ? -17.906 -3.354 5.906 1 75.62 18 PHE B N 1
ATOM 2289 C CA . PHE B 1 18 ? -16.766 -3.445 5.012 1 75.62 18 PHE B CA 1
ATOM 2290 C C . PHE B 1 18 ? -15.492 -3.787 5.789 1 75.62 18 PHE B C 1
ATOM 2292 O O . PHE B 1 18 ? -14.672 -4.582 5.328 1 75.62 18 PHE B O 1
ATOM 2299 N N . TYR B 1 19 ? -15.305 -3.258 6.934 1 77.88 19 TYR B N 1
ATOM 2300 C CA . TYR B 1 19 ? -14.047 -3.471 7.645 1 77.88 19 TYR B CA 1
ATOM 2301 C C . TYR B 1 19 ? -14.156 -4.648 8.609 1 77.88 19 TYR B C 1
ATOM 2303 O O . TYR B 1 19 ? -13.5 -5.672 8.422 1 77.88 19 TYR B O 1
ATOM 2311 N N . PHE B 1 20 ? -15.172 -4.645 9.508 1 81.44 20 PHE B N 1
ATOM 2312 C CA . PHE B 1 20 ? -15.164 -5.535 10.664 1 81.44 20 PHE B CA 1
ATOM 2313 C C . PHE B 1 20 ? -15.742 -6.898 10.297 1 81.44 20 PHE B C 1
ATOM 2315 O O . PHE B 1 20 ? -15.258 -7.93 10.773 1 81.44 20 PHE B O 1
ATOM 2322 N N . TYR B 1 21 ? -16.641 -6.871 9.422 1 87.75 21 TYR B N 1
ATOM 2323 C CA . TYR B 1 21 ? -17.344 -8.125 9.148 1 87.75 21 TYR B CA 1
ATOM 2324 C C . TYR B 1 21 ? -16.422 -9.117 8.453 1 87.75 21 TYR B C 1
ATOM 2326 O O . TYR B 1 21 ? -16.281 -10.258 8.898 1 87.75 21 TYR B O 1
ATOM 2334 N N . PRO B 1 22 ? -15.75 -8.727 7.41 1 90.44 22 PRO B N 1
ATOM 2335 C CA . PRO B 1 22 ? -14.883 -9.695 6.734 1 90.44 22 PRO B CA 1
ATOM 2336 C C . PRO B 1 22 ? -13.758 -10.211 7.629 1 90.44 22 PRO B C 1
ATOM 2338 O O . PRO B 1 22 ? -13.477 -11.414 7.637 1 90.44 22 PRO B O 1
ATOM 2341 N N . ILE B 1 23 ? -13.203 -9.375 8.375 1 90.69 23 ILE B N 1
ATOM 2342 C CA . ILE B 1 23 ? -12.078 -9.742 9.219 1 90.69 23 ILE B CA 1
ATOM 2343 C C . ILE B 1 23 ? -12.562 -10.633 10.359 1 90.69 23 ILE B C 1
ATOM 2345 O O . ILE B 1 23 ? -11.898 -11.609 10.719 1 90.69 23 ILE B O 1
ATOM 2349 N N . SER B 1 24 ? -13.727 -10.297 10.93 1 91.94 24 SER B N 1
ATOM 2350 C CA . SER B 1 24 ? -14.297 -11.102 12 1 91.94 24 SER B CA 1
ATOM 2351 C C . SER B 1 24 ? -14.609 -12.516 11.523 1 91.94 24 SER B C 1
ATOM 2353 O O . SER B 1 24 ? -14.5 -13.477 12.289 1 91.94 24 SER B O 1
ATOM 2355 N N . HIS B 1 25 ? -14.992 -12.578 10.312 1 92.38 25 HIS B N 1
ATOM 2356 C CA . HIS B 1 25 ? -15.281 -13.891 9.742 1 92.38 25 HIS B CA 1
ATOM 2357 C C . HIS B 1 25 ? -14.016 -14.75 9.672 1 92.38 25 HIS B C 1
ATOM 2359 O O . HIS B 1 25 ? -14.07 -15.961 9.914 1 92.38 25 HIS B O 1
ATOM 2365 N N . VAL B 1 26 ? -12.906 -14.164 9.344 1 92.44 26 VAL B N 1
ATOM 2366 C CA . VAL B 1 26 ? -11.625 -14.867 9.305 1 92.44 26 VAL B CA 1
ATOM 2367 C C . VAL B 1 26 ? -11.258 -15.352 10.703 1 92.44 26 VAL B C 1
ATOM 2369 O O . VAL B 1 26 ? -10.836 -16.5 10.875 1 92.44 26 VAL B O 1
ATOM 2372 N N . LEU B 1 27 ? -11.469 -14.516 11.656 1 94.19 27 LEU B N 1
ATOM 2373 C CA . LEU B 1 27 ? -11.219 -14.898 13.039 1 94.19 27 LEU B CA 1
ATOM 2374 C C . LEU B 1 27 ? -12.102 -16.078 13.453 1 94.19 27 LEU B C 1
ATOM 2376 O O . LEU B 1 27 ? -11.641 -17 14.109 1 94.19 27 LEU B O 1
ATOM 2380 N N . TRP B 1 28 ? -13.281 -16 13.031 1 94.88 28 TRP B N 1
ATOM 2381 C CA . TRP B 1 28 ? -14.25 -17.047 13.352 1 94.88 28 TRP B CA 1
ATOM 2382 C C . TRP B 1 28 ? -13.852 -18.375 12.719 1 94.88 28 TRP B C 1
ATOM 2384 O O . TRP B 1 28 ? -13.914 -19.422 13.359 1 94.88 28 TRP B O 1
ATOM 2394 N N . MET B 1 29 ? -13.414 -18.344 11.508 1 95.31 29 MET B N 1
ATOM 2395 C CA . MET B 1 29 ? -13.016 -19.547 10.789 1 95.31 29 MET B CA 1
ATOM 2396 C C . MET B 1 29 ? -11.789 -20.188 11.438 1 95.31 29 MET B C 1
ATOM 2398 O O . MET B 1 29 ? -11.641 -21.406 11.43 1 95.31 29 MET B O 1
ATOM 2402 N N . SER B 1 30 ? -10.93 -19.375 12.008 1 96.88 30 SER B N 1
ATOM 2403 C CA . SER B 1 30 ? -9.703 -19.875 12.609 1 96.88 30 SER B CA 1
ATOM 2404 C C . SER B 1 30 ? -10 -20.797 13.789 1 96.88 30 SER B C 1
ATOM 2406 O O . SER B 1 30 ? -9.203 -21.672 14.109 1 96.88 30 SER B O 1
ATOM 2408 N N . VAL B 1 31 ? -11.203 -20.625 14.43 1 97.44 31 VAL B N 1
ATOM 2409 C CA . VAL B 1 31 ? -11.5 -21.391 15.625 1 97.44 31 VAL B CA 1
ATOM 2410 C C . VAL B 1 31 ? -12.688 -22.328 15.367 1 97.44 31 VAL B C 1
ATOM 2412 O O . VAL B 1 31 ? -13.133 -23.031 16.266 1 97.44 31 VAL B O 1
ATOM 2415 N N . THR B 1 32 ? -13.195 -22.344 14.172 1 96.12 32 THR B N 1
ATOM 2416 C CA . THR B 1 32 ? -14.375 -23.156 13.922 1 96.12 32 THR B CA 1
ATOM 2417 C C . THR B 1 32 ? -14.078 -24.219 12.859 1 96.12 32 THR B C 1
ATOM 2419 O O . THR B 1 32 ? -14.727 -25.266 12.828 1 96.12 32 THR B O 1
ATOM 2422 N N . LEU B 1 33 ? -13.188 -23.906 11.961 1 94.75 33 LEU B N 1
ATOM 2423 C CA . LEU B 1 33 ? -12.867 -24.859 10.898 1 94.75 33 LEU B CA 1
ATOM 2424 C C . LEU B 1 33 ? -11.555 -25.578 11.195 1 94.75 33 LEU B C 1
ATOM 2426 O O . LEU B 1 33 ? -10.594 -24.953 11.656 1 94.75 33 LEU B O 1
ATOM 2430 N N . PRO B 1 34 ? -11.422 -26.75 10.797 1 93.19 34 PRO B N 1
ATOM 2431 C CA . PRO B 1 34 ? -12.445 -27.719 10.367 1 93.19 34 PRO B CA 1
ATOM 2432 C C . PRO B 1 34 ? -13.375 -28.125 11.5 1 93.19 34 PRO B C 1
ATOM 2434 O O . PRO B 1 34 ? -14.484 -28.609 11.258 1 93.19 34 PRO B O 1
ATOM 2437 N N . GLU B 1 35 ? -12.859 -28.078 12.766 1 95.19 35 GLU B N 1
ATOM 2438 C CA . GLU B 1 35 ? -13.641 -28.344 13.977 1 95.19 35 GLU B CA 1
ATOM 2439 C C . GLU B 1 35 ? -13.477 -27.219 14.992 1 95.19 35 GLU B C 1
ATOM 2441 O O . GLU B 1 35 ? -12.422 -26.562 15.047 1 95.19 35 GLU B O 1
ATOM 2446 N N . PRO B 1 36 ? -14.578 -27.031 15.719 1 96.5 36 PRO B N 1
ATOM 2447 C CA . PRO B 1 36 ? -14.469 -25.984 16.734 1 96.5 36 PRO B CA 1
ATOM 2448 C C . PRO B 1 36 ? -13.359 -26.266 17.75 1 96.5 36 PRO B C 1
ATOM 2450 O O . PRO B 1 36 ? -13.133 -27.422 18.109 1 96.5 36 PRO B O 1
ATOM 2453 N N . GLY B 1 37 ? -12.641 -25.234 18.078 1 96.12 37 GLY B N 1
ATOM 2454 C CA . GLY B 1 37 ? -11.57 -25.359 19.047 1 96.12 37 GLY B CA 1
ATOM 2455 C C . GLY B 1 37 ? -10.312 -24.609 18.656 1 96.12 37 GLY B C 1
ATOM 2456 O O . GLY B 1 37 ? -10.352 -23.766 17.766 1 96.12 37 GLY B O 1
ATOM 2457 N N . PHE B 1 38 ? -9.258 -24.953 19.359 1 96.56 38 PHE B N 1
ATOM 2458 C CA . PHE B 1 38 ? -8.008 -24.234 19.156 1 96.56 38 PHE B CA 1
ATOM 2459 C C . PHE B 1 38 ? -6.961 -25.141 18.531 1 96.56 38 PHE B C 1
ATOM 2461 O O . PHE B 1 38 ? -5.762 -24.906 18.656 1 96.56 38 PHE B O 1
ATOM 2468 N N . SER B 1 39 ? -7.469 -26.156 17.844 1 96.19 39 SER B N 1
ATOM 2469 C CA . SER B 1 39 ? -6.586 -27.156 17.25 1 96.19 39 SER B CA 1
ATOM 2470 C C . SER B 1 39 ? -5.668 -26.531 16.203 1 96.19 39 SER B C 1
ATOM 2472 O O . SER B 1 39 ? -4.504 -26.922 16.078 1 96.19 39 SER B O 1
ATOM 2474 N N . ASN B 1 40 ? -6.168 -25.547 15.414 1 97.25 40 ASN B N 1
ATOM 2475 C CA . ASN B 1 40 ? -5.34 -24.875 14.43 1 97.25 40 ASN B CA 1
ATOM 2476 C C . ASN B 1 40 ? -4.148 -24.172 15.078 1 97.25 40 ASN B C 1
ATOM 2478 O O . ASN B 1 40 ? -3.027 -24.25 14.578 1 97.25 40 ASN B O 1
ATOM 2482 N N . PHE B 1 41 ? -4.398 -23.594 16.156 1 96.88 41 PHE B N 1
ATOM 2483 C CA . PHE B 1 41 ? -3.354 -22.844 16.844 1 96.88 41 PHE B CA 1
ATOM 2484 C C . PHE B 1 41 ? -2.355 -23.797 17.5 1 96.88 41 PHE B C 1
ATOM 2486 O O . PHE B 1 41 ? -1.16 -23.5 17.562 1 96.88 41 PHE B O 1
ATOM 2493 N N . GLU B 1 42 ? -2.828 -24.875 17.938 1 96.19 42 GLU B N 1
ATOM 2494 C CA . GLU B 1 42 ? -1.935 -25.906 18.453 1 96.19 42 GLU B CA 1
ATOM 2495 C C . GLU B 1 42 ? -1.024 -26.453 17.359 1 96.19 42 GLU B C 1
ATOM 2497 O O . GLU B 1 42 ? 0.17 -26.656 17.594 1 96.19 42 GLU B O 1
ATOM 2502 N N . SER B 1 43 ? -1.621 -26.672 16.281 1 94.69 43 SER B N 1
ATOM 2503 C CA . SER B 1 43 ? -0.855 -27.172 15.141 1 94.69 43 SER B CA 1
ATOM 2504 C C . SER B 1 43 ? 0.199 -26.156 14.711 1 94.69 43 SER B C 1
ATOM 2506 O O . SER B 1 43 ? 1.323 -26.516 14.367 1 94.69 43 SER B O 1
ATOM 2508 N N . LEU B 1 44 ? -0.161 -24.922 14.695 1 94.88 44 LEU B N 1
ATOM 2509 C CA . LEU B 1 44 ? 0.779 -23.859 14.336 1 94.88 44 LEU B CA 1
ATOM 2510 C C . LEU B 1 44 ? 1.953 -23.828 15.312 1 94.88 44 LEU B C 1
ATOM 2512 O O . LEU B 1 44 ? 3.107 -23.703 14.891 1 94.88 44 LEU B O 1
ATOM 2516 N N . ALA B 1 45 ? 1.643 -23.984 16.578 1 94.5 45 ALA B N 1
ATOM 2517 C CA . ALA B 1 45 ? 2.662 -23.906 17.625 1 94.5 45 ALA B CA 1
ATOM 2518 C C . ALA B 1 45 ? 3.6 -25.109 17.562 1 94.5 45 ALA B C 1
ATOM 2520 O O . ALA B 1 45 ? 4.785 -25 17.891 1 94.5 45 ALA B O 1
ATOM 2521 N N . ALA B 1 46 ? 3.096 -26.188 17.094 1 95 46 ALA B N 1
ATOM 2522 C CA . ALA B 1 46 ? 3.848 -27.438 17.078 1 95 46 ALA B CA 1
ATOM 2523 C C . ALA B 1 46 ? 4.68 -27.578 15.812 1 95 46 ALA B C 1
ATOM 2525 O O . ALA B 1 46 ? 5.621 -28.375 15.758 1 95 46 ALA B O 1
ATOM 2526 N N . SER B 1 47 ? 4.383 -26.812 14.859 1 94.81 47 SER B N 1
ATOM 2527 C CA . SER B 1 47 ? 5.023 -26.953 13.555 1 94.81 47 SER B CA 1
ATOM 2528 C C . SER B 1 47 ? 6.34 -26.188 13.5 1 94.81 47 SER B C 1
ATOM 2530 O O . SER B 1 47 ? 6.348 -24.953 13.633 1 94.81 47 SER B O 1
ATOM 2532 N N . ARG B 1 48 ? 7.395 -26.875 13.195 1 94.25 48 ARG B N 1
ATOM 2533 C CA . ARG B 1 48 ? 8.703 -26.25 13.062 1 94.25 48 ARG B CA 1
ATOM 2534 C C . ARG B 1 48 ? 8.75 -25.328 11.844 1 94.25 48 ARG B C 1
ATOM 2536 O O . ARG B 1 48 ? 9.398 -24.281 11.867 1 94.25 48 ARG B O 1
ATOM 2543 N N . SER B 1 49 ? 8.055 -25.734 10.836 1 92.06 49 SER B N 1
ATOM 2544 C CA . SER B 1 49 ? 8 -24.922 9.625 1 92.06 49 SER B CA 1
ATOM 2545 C C . SER B 1 49 ? 7.328 -23.578 9.883 1 92.06 49 SER B C 1
ATOM 2547 O O . SER B 1 49 ? 7.766 -22.547 9.367 1 92.06 49 SER B O 1
ATOM 2549 N N . VAL B 1 50 ? 6.324 -23.641 10.703 1 93.38 50 VAL B N 1
ATOM 2550 C CA . VAL B 1 50 ? 5.594 -22.406 11.016 1 93.38 50 VAL B CA 1
ATOM 2551 C C . VAL B 1 50 ? 6.457 -21.516 11.898 1 93.38 50 VAL B C 1
ATOM 2553 O O . VAL B 1 50 ? 6.512 -20.297 11.68 1 93.38 50 VAL B O 1
ATOM 2556 N N . GLN B 1 51 ? 7.137 -22.094 12.82 1 94.06 51 GLN B N 1
ATOM 2557 C CA . GLN B 1 51 ? 8.031 -21.312 13.672 1 94.06 51 GLN B CA 1
ATOM 2558 C C . GLN B 1 51 ? 9.125 -20.641 12.852 1 94.06 51 GLN B C 1
ATOM 2560 O O . GLN B 1 51 ? 9.43 -19.469 13.07 1 94.06 51 GLN B O 1
ATOM 2565 N N . ARG B 1 52 ? 9.688 -21.375 11.969 1 93.88 52 ARG B N 1
ATOM 2566 C CA . ARG B 1 52 ? 10.727 -20.812 11.102 1 93.88 52 ARG B CA 1
ATOM 2567 C C . ARG B 1 52 ? 10.18 -19.672 10.25 1 93.88 52 ARG B C 1
ATOM 2569 O O . ARG B 1 52 ? 10.844 -18.656 10.07 1 93.88 52 ARG B O 1
ATOM 2576 N N . MET B 1 53 ? 9.023 -19.859 9.727 1 94.5 53 MET B N 1
ATOM 2577 C CA . MET B 1 53 ? 8.383 -18.844 8.898 1 94.5 53 MET B CA 1
ATOM 2578 C C . MET B 1 53 ? 8.094 -17.594 9.711 1 94.5 53 MET B C 1
ATOM 2580 O O . MET B 1 53 ? 8.297 -16.469 9.227 1 94.5 53 MET B O 1
ATOM 2584 N N . LEU B 1 54 ? 7.645 -17.797 10.938 1 94.75 54 LEU B N 1
ATOM 2585 C CA . LEU B 1 54 ? 7.367 -16.641 11.797 1 94.75 54 LEU B CA 1
ATOM 2586 C C . LEU B 1 54 ? 8.656 -15.891 12.125 1 94.75 54 LEU B C 1
ATOM 2588 O O . LEU B 1 54 ? 8.672 -14.664 12.141 1 94.75 54 LEU B O 1
ATOM 2592 N N . TRP B 1 55 ? 9.672 -16.641 12.336 1 95.06 55 TRP B N 1
ATOM 2593 C CA . TRP B 1 55 ? 10.969 -16.031 12.609 1 95.06 55 TRP B CA 1
ATOM 2594 C C . TRP B 1 55 ? 11.492 -15.297 11.383 1 95.06 55 TRP B C 1
ATOM 2596 O O . TRP B 1 55 ? 12.047 -14.195 11.5 1 95.06 55 TRP B O 1
ATOM 2606 N N . THR B 1 56 ? 11.359 -15.883 10.289 1 95.69 56 THR B N 1
ATOM 2607 C CA . THR B 1 56 ? 11.758 -15.234 9.047 1 95.69 56 THR B CA 1
ATOM 2608 C C . THR B 1 56 ? 10.992 -13.93 8.844 1 95.69 56 THR B C 1
ATOM 2610 O O . THR B 1 56 ? 11.578 -12.914 8.477 1 95.69 56 THR B O 1
ATOM 2613 N N . THR B 1 57 ? 9.711 -13.977 9.094 1 96.75 57 THR B N 1
ATOM 2614 C CA . THR B 1 57 ? 8.867 -12.789 8.953 1 96.75 57 THR B CA 1
ATOM 2615 C C . THR B 1 57 ? 9.352 -11.672 9.883 1 96.75 57 THR B C 1
ATOM 2617 O O . THR B 1 57 ? 9.523 -10.531 9.445 1 96.75 57 THR B O 1
ATOM 2620 N N . LEU B 1 58 ? 9.609 -12.023 11.117 1 96.19 58 LEU B N 1
ATOM 2621 C CA . LEU B 1 58 ? 10.055 -11.039 12.094 1 96.19 58 LEU B CA 1
ATOM 2622 C C . LEU B 1 58 ? 11.43 -10.484 11.719 1 96.19 58 LEU B C 1
ATOM 2624 O O . LEU B 1 58 ? 11.664 -9.281 11.805 1 96.19 58 LEU B O 1
ATOM 2628 N N . ARG B 1 59 ? 12.25 -11.297 11.305 1 96.88 59 ARG B N 1
ATOM 2629 C CA . ARG B 1 59 ? 13.602 -10.898 10.93 1 96.88 59 ARG B CA 1
ATOM 2630 C C . ARG B 1 59 ? 13.586 -9.953 9.734 1 96.88 59 ARG B C 1
ATOM 2632 O O . ARG B 1 59 ? 14.234 -8.906 9.75 1 96.88 59 ARG B O 1
ATOM 2639 N N . ILE B 1 60 ? 12.891 -10.312 8.734 1 97.44 60 ILE B N 1
ATOM 2640 C CA . ILE B 1 60 ? 12.805 -9.477 7.543 1 97.44 60 ILE B CA 1
ATOM 2641 C C . ILE B 1 60 ? 12.156 -8.141 7.895 1 97.44 60 ILE B C 1
ATOM 2643 O O . ILE B 1 60 ? 12.594 -7.09 7.418 1 97.44 60 ILE B O 1
ATOM 2647 N N . ALA B 1 61 ? 11.102 -8.188 8.703 1 9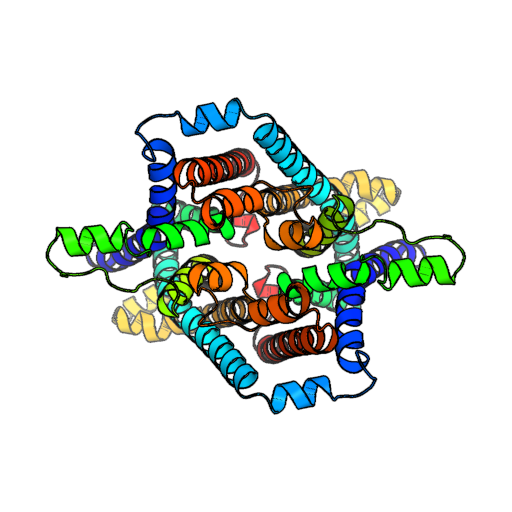7.62 61 ALA B N 1
ATOM 2648 C CA . ALA B 1 61 ? 10.438 -6.953 9.109 1 97.62 61 ALA B CA 1
ATOM 2649 C C . ALA B 1 61 ? 11.391 -6.035 9.867 1 97.62 61 ALA B C 1
ATOM 2651 O O . ALA B 1 61 ? 11.445 -4.832 9.602 1 97.62 61 ALA B O 1
ATOM 2652 N N . VAL B 1 62 ? 12.141 -6.578 10.766 1 97.81 62 VAL B N 1
ATOM 2653 C CA . VAL B 1 62 ? 13.07 -5.789 11.57 1 97.81 62 VAL B CA 1
ATOM 2654 C C . VAL B 1 62 ? 14.195 -5.246 10.695 1 97.81 62 VAL B C 1
ATOM 2656 O O . VAL B 1 62 ? 14.5 -4.051 10.734 1 97.81 62 VAL B O 1
ATOM 2659 N N . LEU B 1 63 ? 14.789 -6.074 9.914 1 98.44 63 LEU B N 1
ATOM 2660 C CA . LEU B 1 63 ? 15.906 -5.664 9.07 1 98.44 63 LEU B CA 1
ATOM 2661 C C . LEU B 1 63 ? 15.461 -4.633 8.039 1 98.44 63 LEU B C 1
ATOM 2663 O O . LEU B 1 63 ? 16.172 -3.65 7.789 1 98.44 63 LEU B O 1
ATOM 2667 N N . SER B 1 64 ? 14.32 -4.879 7.398 1 98.12 64 SER B N 1
ATOM 2668 C CA . SER B 1 64 ? 13.789 -3.896 6.457 1 98.12 64 SER B CA 1
ATOM 2669 C C . SER B 1 64 ? 13.547 -2.553 7.137 1 98.12 64 SER B C 1
ATOM 2671 O O . SER B 1 64 ? 13.812 -1.5 6.551 1 98.12 64 SER B O 1
ATOM 2673 N N . THR B 1 65 ? 13.047 -2.604 8.359 1 98.06 65 THR B N 1
ATOM 2674 C CA . THR B 1 65 ? 12.781 -1.381 9.109 1 98.06 65 THR B CA 1
ATOM 2675 C C . THR B 1 65 ? 14.078 -0.638 9.414 1 98.06 65 THR B C 1
ATOM 2677 O O . THR B 1 65 ? 14.203 0.553 9.117 1 98.06 65 THR B O 1
ATOM 2680 N N . VAL B 1 66 ? 15.039 -1.317 9.898 1 98.19 66 VAL B N 1
ATOM 2681 C CA . VAL B 1 66 ? 16.297 -0.707 10.32 1 98.19 66 VAL B CA 1
ATOM 2682 C C . VAL B 1 66 ? 17.016 -0.129 9.109 1 98.19 66 VAL B C 1
ATOM 2684 O O . VAL B 1 66 ? 17.438 1.033 9.117 1 98.19 66 VAL B O 1
ATOM 2687 N N . ILE B 1 67 ? 17.141 -0.866 8.094 1 97 67 ILE B N 1
ATOM 2688 C CA . ILE B 1 67 ? 17.875 -0.434 6.906 1 97 67 ILE B CA 1
ATOM 2689 C C . ILE B 1 67 ? 17.141 0.728 6.238 1 97 67 ILE B C 1
ATOM 2691 O O . ILE B 1 67 ? 17.75 1.729 5.867 1 97 67 ILE B O 1
ATOM 2695 N N . SER B 1 68 ? 15.828 0.61 6.105 1 96.5 68 SER B N 1
ATOM 2696 C CA . SER B 1 68 ? 15.047 1.685 5.504 1 96.5 68 SER B CA 1
ATOM 2697 C C . SER B 1 68 ? 15.148 2.969 6.32 1 96.5 68 SER B C 1
ATOM 2699 O O . SER B 1 68 ? 15.25 4.062 5.758 1 96.5 68 SER B O 1
ATOM 2701 N N . LEU B 1 69 ? 15.125 2.793 7.629 1 96.62 69 LEU B N 1
ATOM 2702 C CA . LEU B 1 69 ? 15.172 3.965 8.492 1 96.62 69 LEU B CA 1
ATOM 2703 C C . LEU B 1 69 ? 16.516 4.688 8.352 1 96.62 69 LEU B C 1
ATOM 2705 O O . LEU B 1 69 ? 16.547 5.922 8.312 1 96.62 69 LEU B O 1
ATOM 2709 N N . ILE B 1 70 ? 17.531 3.971 8.328 1 95.56 70 ILE B N 1
ATOM 2710 C CA . ILE B 1 70 ? 18.859 4.559 8.188 1 95.56 70 ILE B CA 1
ATOM 2711 C C . ILE B 1 70 ? 18.953 5.312 6.863 1 95.56 70 ILE B C 1
ATOM 2713 O O . ILE B 1 70 ? 19.344 6.484 6.836 1 95.56 70 ILE B O 1
ATOM 2717 N N . LEU B 1 71 ? 18.594 4.707 5.832 1 94.31 71 LEU B N 1
ATOM 2718 C CA . LEU B 1 71 ? 18.656 5.344 4.52 1 94.31 71 LEU B CA 1
ATOM 2719 C C . LEU B 1 71 ? 17.672 6.512 4.438 1 94.31 71 LEU B C 1
ATOM 2721 O O . LEU B 1 71 ? 18.016 7.57 3.906 1 94.31 71 LEU B O 1
ATOM 2725 N N . ALA B 1 72 ? 16.516 6.277 4.949 1 95.81 72 ALA B N 1
ATOM 2726 C CA . ALA B 1 72 ? 15.484 7.309 4.906 1 95.81 72 ALA B CA 1
ATOM 2727 C C . ALA B 1 72 ? 15.898 8.539 5.707 1 95.81 72 ALA B C 1
ATOM 2729 O O . ALA B 1 72 ? 15.594 9.672 5.328 1 95.81 72 ALA B O 1
ATOM 2730 N N . TYR B 1 73 ? 16.531 8.281 6.859 1 95.19 73 TYR B N 1
ATOM 2731 C CA . TYR B 1 73 ? 16.984 9.406 7.676 1 95.19 73 TYR B CA 1
ATOM 2732 C C . TYR B 1 73 ? 17.953 10.289 6.906 1 95.19 73 TYR B C 1
ATOM 2734 O O . TYR B 1 73 ? 17.844 11.516 6.945 1 95.19 73 TYR B O 1
ATOM 2742 N N . PHE B 1 74 ? 18.812 9.602 6.258 1 92.94 74 PHE B N 1
ATOM 2743 C CA . PHE B 1 74 ? 19.781 10.336 5.461 1 92.94 74 PHE B CA 1
ATOM 2744 C C . PHE B 1 74 ? 19.094 11.156 4.379 1 92.94 74 PHE B C 1
ATOM 2746 O O . PHE B 1 74 ? 19.375 12.344 4.215 1 92.94 74 PHE B O 1
ATOM 2753 N N . VAL B 1 75 ? 18.219 10.617 3.688 1 93 75 VAL B N 1
ATOM 2754 C CA . VAL B 1 75 ? 17.516 11.281 2.592 1 93 75 VAL B CA 1
ATOM 2755 C C . VAL B 1 75 ? 16.672 12.422 3.141 1 93 75 VAL B C 1
ATOM 2757 O O . VAL B 1 75 ? 16.688 13.539 2.611 1 93 75 VAL B O 1
ATOM 2760 N N . ALA B 1 76 ? 15.938 12.133 4.188 1 94.19 76 ALA B N 1
ATOM 2761 C CA . ALA B 1 76 ? 15.094 13.148 4.809 1 94.19 76 ALA B CA 1
ATOM 2762 C C . ALA B 1 76 ? 15.93 14.328 5.297 1 94.19 76 ALA B C 1
ATOM 2764 O O . ALA B 1 76 ? 15.523 15.484 5.164 1 94.19 76 ALA B O 1
ATOM 2765 N N . TYR B 1 77 ? 17.031 14.031 5.879 1 92.75 77 TYR B N 1
ATOM 2766 C CA . TYR B 1 77 ? 17.938 15.078 6.359 1 92.75 77 TYR B CA 1
ATOM 2767 C C . TYR B 1 77 ? 18.375 15.977 5.215 1 92.75 77 TYR B C 1
ATOM 2769 O O . TYR B 1 77 ? 18.375 17.203 5.348 1 92.75 77 TYR B O 1
ATOM 2777 N N . VAL B 1 78 ? 18.766 15.398 4.133 1 91.62 78 VAL B N 1
ATOM 2778 C CA . VAL B 1 78 ? 19.219 16.156 2.975 1 91.62 78 VAL B CA 1
ATOM 2779 C C . VAL B 1 78 ? 18.078 17.016 2.439 1 91.62 78 VAL B C 1
ATOM 2781 O O . VAL B 1 78 ? 18.25 18.203 2.17 1 91.62 78 VAL B O 1
ATOM 2784 N N . ILE B 1 79 ? 16.938 16.484 2.324 1 91.56 79 ILE B N 1
ATOM 2785 C CA . ILE B 1 79 ? 15.789 17.219 1.823 1 91.56 79 ILE B CA 1
ATOM 2786 C C . ILE B 1 79 ? 15.5 18.406 2.74 1 91.56 79 ILE B C 1
ATOM 2788 O O . ILE B 1 79 ? 15.188 19.5 2.268 1 91.56 79 ILE B O 1
ATOM 2792 N N . ALA B 1 80 ? 15.656 18.234 3.998 1 91.19 80 ALA B N 1
ATOM 2793 C CA . ALA B 1 80 ? 15.32 19.25 4.988 1 91.19 80 ALA B CA 1
ATOM 2794 C C . ALA B 1 80 ? 16.359 20.359 5 1 91.19 80 ALA B C 1
ATOM 2796 O O . ALA B 1 80 ? 16.109 21.453 5.512 1 91.19 80 ALA B O 1
ATOM 2797 N N . THR B 1 81 ? 17.547 20.141 4.484 1 88.12 81 THR B N 1
ATOM 2798 C CA . THR B 1 81 ? 18.625 21.094 4.723 1 88.12 81 THR B CA 1
ATOM 2799 C C . THR B 1 81 ? 19.094 21.719 3.41 1 88.12 81 THR B C 1
ATOM 2801 O O . THR B 1 81 ? 19.859 22.688 3.414 1 88.12 81 THR B O 1
ATOM 2804 N N . VAL B 1 82 ? 18.641 21.203 2.26 1 89.19 82 VAL B N 1
ATOM 2805 C CA . VAL B 1 82 ? 19.094 21.734 0.975 1 89.19 82 VAL B CA 1
ATOM 2806 C C . VAL B 1 82 ? 18.203 22.922 0.57 1 89.19 82 VAL B C 1
ATOM 2808 O O . VAL B 1 82 ? 17.219 23.219 1.234 1 89.19 82 VAL B O 1
ATOM 2811 N N . ASP B 1 83 ? 18.672 23.562 -0.506 1 90.81 83 ASP B N 1
ATOM 2812 C CA . ASP B 1 83 ? 17.922 24.719 -0.988 1 90.81 83 ASP B CA 1
ATOM 2813 C C . ASP B 1 83 ? 16.562 24.297 -1.564 1 90.81 83 ASP B C 1
ATOM 2815 O O . ASP B 1 83 ? 16.328 23.109 -1.796 1 90.81 83 ASP B O 1
ATOM 2819 N N . GLU B 1 84 ? 15.758 25.234 -1.829 1 91.19 84 GLU B N 1
ATOM 2820 C CA . GLU B 1 84 ? 14.352 25.016 -2.176 1 91.19 84 GLU B CA 1
ATOM 2821 C C . GLU B 1 84 ? 14.227 24.219 -3.477 1 91.19 84 GLU B C 1
ATOM 2823 O O . GLU B 1 84 ? 13.398 23.312 -3.578 1 91.19 84 GLU B O 1
ATOM 2828 N N . ARG B 1 85 ? 15.008 24.609 -4.48 1 89.56 85 ARG B N 1
ATOM 2829 C CA . ARG B 1 85 ? 14.906 23.938 -5.773 1 89.56 85 ARG B CA 1
ATOM 2830 C C . ARG B 1 85 ? 15.266 22.469 -5.66 1 89.56 85 ARG B C 1
ATOM 2832 O O . ARG B 1 85 ? 14.539 21.609 -6.16 1 89.56 85 ARG B O 1
ATOM 2839 N N . LYS B 1 86 ? 16.344 22.125 -5.039 1 88.25 86 LYS B N 1
ATOM 2840 C CA . LYS B 1 86 ? 16.766 20.75 -4.824 1 88.25 86 LYS B CA 1
ATOM 2841 C C . LYS B 1 86 ? 15.773 20 -3.936 1 88.25 86 LYS B C 1
ATOM 2843 O O . LYS B 1 86 ? 15.484 18.828 -4.172 1 88.25 86 LYS B O 1
ATOM 2848 N N . ARG B 1 87 ? 15.297 20.703 -2.928 1 90.88 87 ARG B N 1
ATOM 2849 C CA . ARG B 1 87 ? 14.305 20.125 -2.021 1 90.88 87 ARG B CA 1
ATOM 2850 C C . ARG B 1 87 ? 13.062 19.672 -2.785 1 90.88 87 ARG B C 1
ATOM 2852 O O . ARG B 1 87 ? 12.602 18.547 -2.607 1 90.88 87 ARG B O 1
ATOM 2859 N N . ARG B 1 88 ? 12.633 20.5 -3.639 1 87.19 88 ARG B N 1
ATOM 2860 C CA . ARG B 1 88 ? 11.438 20.188 -4.414 1 87.19 88 ARG B CA 1
ATOM 2861 C C . ARG B 1 88 ? 11.664 18.984 -5.309 1 87.19 88 ARG B C 1
ATOM 2863 O O . ARG B 1 88 ? 10.805 18.109 -5.41 1 87.19 88 ARG B O 1
ATOM 2870 N N . LEU B 1 89 ? 12.797 18.953 -5.941 1 85.56 89 LEU B N 1
ATOM 2871 C CA . LEU B 1 89 ? 13.117 17.859 -6.844 1 85.56 89 LEU B CA 1
ATOM 2872 C C . LEU B 1 89 ? 13.219 16.547 -6.086 1 85.56 89 LEU B C 1
ATOM 2874 O O . LEU B 1 89 ? 12.656 15.523 -6.512 1 85.56 89 LEU B O 1
ATOM 2878 N N . LEU B 1 90 ? 13.93 16.578 -4.984 1 87.94 90 LEU B N 1
ATOM 2879 C CA . LEU B 1 90 ? 14.117 15.375 -4.188 1 87.94 90 LEU B CA 1
ATOM 2880 C C . LEU B 1 90 ? 12.789 14.906 -3.592 1 87.94 90 LEU B C 1
ATOM 2882 O O . LEU B 1 90 ? 12.492 13.711 -3.586 1 87.94 90 LEU B O 1
ATOM 2886 N N . PHE B 1 91 ? 12.047 15.844 -3.154 1 87.31 91 PHE B N 1
ATOM 2887 C CA . PHE B 1 91 ? 10.758 15.516 -2.562 1 87.31 91 PHE B CA 1
ATOM 2888 C C . PHE B 1 91 ? 9.82 14.914 -3.604 1 87.31 91 PHE B C 1
ATOM 2890 O O . PHE B 1 91 ? 9.141 13.922 -3.332 1 87.31 91 PHE B O 1
ATOM 2897 N N . MET B 1 92 ? 9.797 15.43 -4.785 1 84.62 92 MET B N 1
ATOM 2898 C CA . MET B 1 92 ? 8.969 14.898 -5.863 1 84.62 92 MET B CA 1
ATOM 2899 C C . MET B 1 92 ? 9.398 13.477 -6.23 1 84.62 92 MET B C 1
ATOM 2901 O O . MET B 1 92 ? 8.555 12.633 -6.535 1 84.62 92 MET B O 1
ATOM 2905 N N . GLY B 1 93 ? 10.664 13.242 -6.227 1 85.56 93 GLY B N 1
ATOM 2906 C CA . GLY B 1 93 ? 11.156 11.898 -6.473 1 85.56 93 GLY B CA 1
ATOM 2907 C C . GLY B 1 93 ? 10.633 10.883 -5.477 1 85.56 93 GLY B C 1
ATOM 2908 O O . GLY B 1 93 ? 10.289 9.758 -5.852 1 85.56 93 GLY B O 1
ATOM 2909 N N . VAL B 1 94 ? 10.57 11.305 -4.254 1 89 94 VAL B N 1
ATOM 2910 C CA . VAL B 1 94 ? 10.078 10.43 -3.195 1 89 94 VAL B CA 1
ATOM 2911 C C . VAL B 1 94 ? 8.586 10.18 -3.389 1 89 94 VAL B C 1
ATOM 2913 O O . VAL B 1 94 ? 8.125 9.031 -3.357 1 89 94 VAL B O 1
ATOM 2916 N N . VAL B 1 95 ? 7.852 11.195 -3.678 1 85.69 95 VAL B N 1
ATOM 2917 C CA . VAL B 1 95 ? 6.398 11.117 -3.766 1 85.69 95 VAL B CA 1
ATOM 2918 C C . VAL B 1 95 ? 5.996 10.297 -4.988 1 85.69 95 VAL B C 1
ATOM 2920 O O . VAL B 1 95 ? 5.094 9.461 -4.91 1 85.69 95 VAL B O 1
ATOM 2923 N N . ILE B 1 96 ? 6.668 10.477 -6.086 1 84.88 96 ILE B N 1
ATOM 2924 C CA . ILE B 1 96 ? 6.367 9.75 -7.312 1 84.88 96 ILE B CA 1
ATOM 2925 C C . ILE B 1 96 ? 6.574 8.25 -7.09 1 84.88 96 ILE B C 1
ATOM 2927 O O . ILE B 1 96 ? 5.809 7.43 -7.598 1 84.88 96 ILE B O 1
ATOM 2931 N N . SER B 1 97 ? 7.57 7.906 -6.367 1 87.5 97 SER B N 1
ATOM 2932 C CA . SER B 1 97 ? 7.906 6.504 -6.148 1 87.5 97 SER B CA 1
ATOM 2933 C C . SER B 1 97 ? 6.785 5.773 -5.418 1 87.5 97 SER B C 1
ATOM 2935 O O . SER B 1 97 ? 6.613 4.566 -5.582 1 87.5 97 SER B O 1
ATOM 2937 N N . LEU B 1 98 ? 5.957 6.531 -4.648 1 87.94 98 LEU B N 1
ATOM 2938 C CA . LEU B 1 98 ? 4.875 5.938 -3.869 1 87.94 98 LEU B CA 1
ATOM 2939 C C . LEU B 1 98 ? 3.76 5.438 -4.781 1 87.94 98 LEU B C 1
ATOM 2941 O O . LEU B 1 98 ? 2.955 4.594 -4.375 1 87.94 98 LEU B O 1
ATOM 2945 N N . TRP B 1 99 ? 3.781 5.938 -6.02 1 88.38 99 TRP B N 1
ATOM 2946 C CA . TRP B 1 99 ? 2.639 5.676 -6.887 1 88.38 99 TRP B CA 1
ATOM 2947 C C . TRP B 1 99 ? 2.973 4.605 -7.918 1 88.38 99 TRP B C 1
ATOM 2949 O O . TRP B 1 99 ? 2.123 4.227 -8.727 1 88.38 99 TRP B O 1
ATOM 2959 N N . ILE B 1 100 ? 4.168 4.176 -7.887 1 91 100 ILE B N 1
ATOM 2960 C CA . ILE B 1 100 ? 4.543 3.072 -8.766 1 91 100 ILE B CA 1
ATOM 2961 C C . ILE B 1 100 ? 4.012 1.758 -8.195 1 91 100 ILE B C 1
ATOM 2963 O O . ILE B 1 100 ? 4.141 1.496 -6.996 1 91 100 ILE B O 1
ATOM 2967 N N . SER B 1 101 ? 3.391 1.005 -9.047 1 93.31 101 SER B N 1
ATOM 2968 C CA . SER B 1 101 ? 2.809 -0.275 -8.648 1 93.31 101 SER B CA 1
ATOM 2969 C C . SER B 1 101 ? 3.83 -1.146 -7.926 1 93.31 101 SER B C 1
ATOM 2971 O O . SER B 1 101 ? 4.984 -1.239 -8.352 1 93.31 101 SER B O 1
ATOM 2973 N N . VAL B 1 102 ? 3.391 -1.747 -6.852 1 94.25 102 VAL B N 1
ATOM 2974 C CA . VAL B 1 102 ? 4.258 -2.635 -6.086 1 94.25 102 VAL B CA 1
ATOM 2975 C C . VAL B 1 102 ? 4.762 -3.768 -6.98 1 94.25 102 VAL B C 1
ATOM 2977 O O . VAL B 1 102 ? 5.902 -4.215 -6.848 1 94.25 102 VAL B O 1
ATOM 2980 N N . LEU B 1 103 ? 3.912 -4.199 -7.855 1 95.38 103 LEU B N 1
ATOM 2981 C CA . LEU B 1 103 ? 4.289 -5.293 -8.742 1 95.38 103 LEU B CA 1
ATOM 2982 C C . LEU B 1 103 ? 5.395 -4.859 -9.703 1 95.38 103 LEU B C 1
ATOM 2984 O O . LEU B 1 103 ? 6.344 -5.609 -9.938 1 95.38 103 LEU B O 1
ATOM 2988 N N . VAL B 1 104 ? 5.25 -3.674 -10.258 1 94.06 104 VAL B N 1
ATOM 2989 C CA . VAL B 1 104 ? 6.254 -3.154 -11.18 1 94.06 104 VAL B CA 1
ATOM 2990 C C . VAL B 1 104 ? 7.586 -2.986 -10.453 1 94.06 104 VAL B C 1
ATOM 2992 O O . VAL B 1 104 ? 8.648 -3.309 -11 1 94.06 104 VAL B O 1
ATOM 2995 N N . ARG B 1 105 ? 7.504 -2.531 -9.227 1 94.69 105 ARG B N 1
ATOM 2996 C CA . ARG B 1 105 ? 8.711 -2.359 -8.422 1 94.69 105 ARG B CA 1
ATOM 2997 C C . ARG B 1 105 ? 9.383 -3.699 -8.148 1 94.69 105 ARG B C 1
ATOM 2999 O O . ARG B 1 105 ? 10.602 -3.83 -8.281 1 94.69 105 ARG B O 1
ATOM 3006 N N . ALA B 1 106 ? 8.617 -4.617 -7.766 1 95.12 106 ALA B N 1
ATOM 3007 C CA . ALA B 1 106 ? 9.156 -5.945 -7.477 1 95.12 106 ALA B CA 1
ATOM 3008 C C . ALA B 1 106 ? 9.758 -6.582 -8.727 1 95.12 106 ALA B C 1
ATOM 3010 O O . ALA B 1 106 ? 10.82 -7.203 -8.672 1 95.12 106 ALA B O 1
ATOM 3011 N N . PHE B 1 107 ? 9.109 -6.414 -9.797 1 94.38 107 PHE B N 1
ATOM 3012 C CA . PHE B 1 107 ? 9.594 -6.949 -11.062 1 94.38 107 PHE B CA 1
ATOM 3013 C C . PHE B 1 107 ? 10.906 -6.297 -11.461 1 94.38 107 PHE B C 1
ATOM 3015 O O . PHE B 1 107 ? 11.805 -6.957 -11.992 1 94.38 107 PHE B O 1
ATOM 3022 N N . ALA B 1 108 ? 10.953 -5.016 -11.25 1 95.25 108 ALA B N 1
ATOM 3023 C CA . ALA B 1 108 ? 12.18 -4.305 -11.586 1 95.25 108 ALA B CA 1
ATOM 3024 C C . ALA B 1 108 ? 13.383 -4.914 -10.859 1 95.25 108 ALA B C 1
ATOM 3026 O O . ALA B 1 108 ? 14.43 -5.141 -11.469 1 95.25 108 ALA B O 1
ATOM 3027 N N . TRP B 1 109 ? 13.211 -5.238 -9.664 1 95.81 109 TRP B N 1
ATOM 3028 C CA . TRP B 1 109 ? 14.305 -5.844 -8.906 1 95.81 109 TRP B CA 1
ATOM 3029 C C . TRP B 1 109 ? 14.508 -7.301 -9.312 1 95.81 109 TRP B C 1
ATOM 3031 O O . TRP B 1 109 ? 15.633 -7.797 -9.32 1 95.81 109 TRP B O 1
ATOM 3041 N N . PHE B 1 110 ? 13.391 -7.988 -9.586 1 95.38 110 PHE B N 1
ATOM 3042 C CA . PHE B 1 110 ? 13.508 -9.352 -10.102 1 95.38 110 PHE B CA 1
ATOM 3043 C C . PHE B 1 110 ? 14.406 -9.383 -11.336 1 95.38 110 PHE B C 1
ATOM 3045 O O . PHE B 1 110 ? 15.305 -10.227 -11.43 1 95.38 110 PHE B O 1
ATOM 3052 N N . ALA B 1 111 ? 14.219 -8.453 -12.18 1 93.81 111 ALA B N 1
ATOM 3053 C CA . ALA B 1 111 ? 14.961 -8.391 -13.438 1 93.81 111 ALA B CA 1
ATOM 3054 C C . ALA B 1 111 ? 16.438 -8.07 -13.188 1 93.81 111 ALA B C 1
ATOM 3056 O O . ALA B 1 111 ? 17.312 -8.602 -13.875 1 93.81 111 ALA B O 1
ATOM 3057 N N . LEU B 1 112 ? 16.703 -7.277 -12.234 1 95 112 LEU B N 1
ATOM 3058 C CA . LEU B 1 112 ? 18.062 -6.828 -11.961 1 95 112 LEU B CA 1
ATOM 3059 C C . LEU B 1 112 ? 18.859 -7.91 -11.234 1 95 112 LEU B C 1
ATOM 3061 O O . LEU B 1 112 ? 20.047 -8.086 -11.484 1 95 112 LEU B O 1
ATOM 3065 N N . LEU B 1 113 ? 18.172 -8.664 -10.398 1 95.88 113 LEU B N 1
ATOM 3066 C CA . LEU B 1 113 ? 18.891 -9.523 -9.461 1 95.88 113 LEU B CA 1
ATOM 3067 C C . LEU B 1 113 ? 19 -10.945 -10 1 95.88 113 LEU B C 1
ATOM 3069 O O . LEU B 1 113 ? 19.766 -11.758 -9.484 1 95.88 113 LEU B O 1
ATOM 3073 N N . ARG B 1 114 ? 18.219 -11.258 -10.961 1 94.06 114 ARG B N 1
ATOM 3074 C CA . ARG B 1 114 ? 18.281 -12.609 -11.516 1 94.06 114 ARG B CA 1
ATOM 3075 C C . ARG B 1 114 ? 19.688 -12.938 -12.016 1 94.06 114 ARG B C 1
ATOM 3077 O O . ARG B 1 114 ? 20.531 -12.047 -12.148 1 94.06 114 ARG B O 1
ATOM 3084 N N . ASN B 1 115 ? 19.938 -14.25 -12.281 1 94.62 115 ASN B N 1
ATOM 3085 C CA . ASN B 1 115 ? 21.266 -14.719 -12.609 1 94.62 115 ASN B CA 1
ATOM 3086 C C . ASN B 1 115 ? 21.812 -14.062 -13.875 1 94.62 115 ASN B C 1
ATOM 3088 O O . ASN B 1 115 ? 23 -13.766 -13.969 1 94.62 115 ASN B O 1
ATOM 3092 N N . ASP B 1 116 ? 21.016 -13.836 -14.789 1 92.19 116 ASP B N 1
ATOM 3093 C CA . ASP B 1 116 ? 21.438 -13.195 -16.031 1 92.19 116 ASP B CA 1
ATOM 3094 C C . ASP B 1 116 ? 21.031 -11.727 -16.062 1 92.19 116 ASP B C 1
ATOM 3096 O O . ASP B 1 116 ? 20.891 -11.133 -17.141 1 92.19 116 ASP B O 1
ATOM 3100 N N . GLY B 1 117 ? 20.797 -11.148 -14.898 1 92.5 117 GLY B N 1
ATOM 3101 C CA . GLY B 1 117 ? 20.422 -9.75 -14.797 1 92.5 117 GLY B CA 1
ATOM 3102 C C . GLY B 1 117 ? 21.609 -8.805 -14.922 1 92.5 117 GLY B C 1
ATOM 3103 O O . GLY B 1 117 ? 22.75 -9.242 -14.992 1 92.5 117 GLY B O 1
ATOM 3104 N N . LEU B 1 118 ? 21.359 -7.551 -14.93 1 90 118 LEU B N 1
ATOM 3105 C CA . LEU B 1 118 ? 22.344 -6.523 -15.219 1 90 118 LEU B CA 1
ATOM 3106 C C . LEU B 1 118 ? 23.422 -6.496 -14.141 1 90 118 LEU B C 1
ATOM 3108 O O . LEU B 1 118 ? 24.594 -6.211 -14.422 1 90 118 LEU B O 1
ATOM 3112 N N . ILE B 1 119 ? 23.031 -6.773 -12.938 1 92.62 119 ILE B N 1
ATOM 3113 C CA . ILE B 1 119 ? 23.984 -6.715 -11.836 1 92.62 119 ILE B CA 1
ATOM 3114 C C . ILE B 1 119 ? 25.047 -7.812 -12.008 1 92.62 119 ILE B C 1
ATOM 3116 O O . ILE B 1 119 ? 26.25 -7.543 -11.961 1 92.62 119 ILE B O 1
ATOM 3120 N N . ASN B 1 120 ? 24.578 -9.016 -12.195 1 95.44 120 ASN B N 1
ATOM 3121 C CA . ASN B 1 120 ? 25.516 -10.117 -12.414 1 95.44 120 ASN B CA 1
ATOM 3122 C C . ASN B 1 120 ? 26.312 -9.938 -13.703 1 95.44 120 ASN B C 1
ATOM 3124 O O . ASN B 1 120 ? 27.5 -10.219 -13.75 1 95.44 120 ASN B O 1
ATOM 3128 N N . GLN B 1 121 ? 25.703 -9.469 -14.734 1 93.56 121 GLN B N 1
ATOM 3129 C CA . GLN B 1 121 ? 26.391 -9.234 -16 1 93.56 121 GLN B CA 1
ATOM 3130 C C . GLN B 1 121 ? 27.5 -8.195 -15.844 1 93.56 121 GLN B C 1
ATOM 3132 O O . GLN B 1 121 ? 28.594 -8.359 -16.391 1 93.56 121 GLN B O 1
ATOM 3137 N N . ALA B 1 122 ? 27.172 -7.176 -15.156 1 92.75 122 ALA B N 1
ATOM 3138 C CA . ALA B 1 122 ? 28.156 -6.125 -14.93 1 92.75 122 ALA B CA 1
ATOM 3139 C C . ALA B 1 122 ? 29.328 -6.652 -14.109 1 92.75 122 ALA B C 1
ATOM 3141 O O . ALA B 1 122 ? 30.484 -6.359 -14.422 1 92.75 122 ALA B O 1
ATOM 3142 N N . LEU B 1 123 ? 29.031 -7.406 -13.094 1 95.19 123 LEU B N 1
ATOM 3143 C CA . LEU B 1 123 ? 30.078 -7.934 -12.227 1 95.19 123 LEU B CA 1
ATOM 3144 C C . LEU B 1 123 ? 30.969 -8.914 -12.992 1 95.19 123 LEU B C 1
ATOM 3146 O O . LEU B 1 123 ? 32.188 -8.883 -12.844 1 95.19 123 LEU B O 1
ATOM 3150 N N . VAL B 1 124 ? 30.391 -9.766 -13.719 1 95.75 124 VAL B N 1
ATOM 3151 C CA . VAL B 1 124 ? 31.141 -10.719 -14.539 1 95.75 124 VAL B CA 1
ATOM 3152 C C . VAL B 1 124 ? 31.906 -9.977 -15.625 1 95.75 124 VAL B C 1
ATOM 3154 O O . VAL B 1 124 ? 33.062 -10.258 -15.875 1 95.75 124 VAL B O 1
ATOM 3157 N N . GLY B 1 125 ? 31.234 -9.062 -16.281 1 94.69 125 GLY B N 1
ATOM 3158 C CA . GLY B 1 125 ? 31.859 -8.273 -17.328 1 94.69 125 GLY B CA 1
ATOM 3159 C C . GLY B 1 125 ? 33.062 -7.484 -16.859 1 94.69 125 GLY B C 1
ATOM 3160 O O . GLY B 1 125 ? 34.031 -7.316 -17.609 1 94.69 125 GLY B O 1
ATOM 3161 N N . MET B 1 126 ? 33 -7.039 -15.625 1 96.19 126 MET B N 1
ATOM 3162 C CA . MET B 1 126 ? 34.125 -6.27 -15.055 1 96.19 126 MET B CA 1
ATOM 3163 C C . MET B 1 126 ? 35.219 -7.191 -14.523 1 96.19 126 MET B C 1
ATOM 3165 O O . MET B 1 126 ? 36.25 -6.727 -14.086 1 96.19 126 MET B O 1
ATOM 3169 N N . GLY B 1 127 ? 34.906 -8.422 -14.531 1 94.94 127 GLY B N 1
ATOM 3170 C CA . GLY B 1 127 ? 35.906 -9.398 -14.086 1 94.94 127 GLY B CA 1
ATOM 3171 C C . GLY B 1 127 ? 35.969 -9.523 -12.578 1 94.94 127 GLY B C 1
ATOM 3172 O O . GLY B 1 127 ? 36.938 -10.07 -12.047 1 94.94 127 GLY B O 1
ATOM 3173 N N . LEU B 1 128 ? 34.906 -9.102 -11.938 1 95.56 128 LEU B N 1
ATOM 3174 C CA . LEU B 1 128 ? 34.938 -9.117 -10.484 1 95.56 128 LEU B CA 1
ATOM 3175 C C . LEU B 1 128 ? 34.531 -10.492 -9.945 1 95.56 128 LEU B C 1
ATOM 3177 O O . LEU B 1 128 ? 34.938 -10.859 -8.836 1 95.56 128 LEU B O 1
ATOM 3181 N N . ILE B 1 129 ? 33.75 -11.164 -10.758 1 95.19 129 ILE B N 1
ATOM 3182 C CA . ILE B 1 129 ? 33.312 -12.508 -10.398 1 95.19 129 ILE B CA 1
ATOM 3183 C C . ILE B 1 129 ? 33.375 -13.414 -11.625 1 95.19 129 ILE B C 1
ATOM 3185 O O . ILE B 1 129 ? 33.281 -12.938 -12.758 1 95.19 129 ILE B O 1
ATOM 3189 N N . ASP B 1 130 ? 33.5 -14.703 -11.383 1 95.31 130 ASP B N 1
ATOM 3190 C CA . ASP B 1 130 ? 33.625 -15.672 -12.469 1 95.31 130 ASP B CA 1
ATOM 3191 C C . ASP B 1 130 ? 32.25 -16.219 -12.859 1 95.31 130 ASP B C 1
ATOM 3193 O O . ASP B 1 130 ? 32 -16.5 -14.023 1 95.31 130 ASP B O 1
ATOM 3197 N N . LYS B 1 131 ? 31.438 -16.406 -11.812 1 96 131 LYS B N 1
ATOM 3198 C CA . LYS B 1 131 ? 30.094 -16.906 -12.031 1 96 131 LYS B CA 1
ATOM 3199 C C . LYS B 1 131 ? 29.047 -16.016 -11.359 1 96 131 LYS B C 1
ATOM 3201 O O . LYS B 1 131 ? 29.344 -15.367 -10.352 1 96 131 LYS B O 1
ATOM 3206 N N . PRO B 1 132 ? 27.891 -16.016 -11.961 1 95.31 132 PRO B N 1
ATOM 3207 C CA . PRO B 1 132 ? 26.859 -15.172 -11.352 1 95.31 132 PRO B CA 1
ATOM 3208 C C . PRO B 1 132 ? 26.594 -15.516 -9.891 1 95.31 132 PRO B C 1
ATOM 3210 O O . PRO B 1 132 ? 26.609 -16.688 -9.516 1 95.31 132 PRO B O 1
ATOM 3213 N N . LEU B 1 133 ? 26.484 -14.477 -9.117 1 96.19 133 LEU B N 1
ATOM 3214 C CA . LEU B 1 133 ? 26.078 -14.641 -7.723 1 96.19 133 LEU B CA 1
ATOM 3215 C C . LEU B 1 133 ? 24.609 -15.016 -7.613 1 96.19 133 LEU B C 1
ATOM 3217 O O . LEU B 1 133 ? 23.797 -14.578 -8.422 1 96.19 133 LEU B O 1
ATOM 3221 N N . PRO B 1 134 ? 24.281 -15.883 -6.648 1 95.06 134 PRO B N 1
ATOM 3222 C CA . PRO B 1 134 ? 22.859 -16.203 -6.406 1 95.06 134 PRO B CA 1
ATOM 3223 C C . PRO B 1 134 ? 22.141 -15.102 -5.637 1 95.06 134 PRO B C 1
ATOM 3225 O O . PRO B 1 134 ? 21.844 -15.266 -4.445 1 95.06 134 PRO B O 1
ATOM 3228 N N . LEU B 1 135 ? 21.734 -14.086 -6.301 1 96.12 135 LEU B N 1
ATOM 3229 C CA . LEU B 1 135 ? 21.172 -12.898 -5.668 1 96.12 135 LEU B CA 1
ATOM 3230 C C . LEU B 1 135 ? 19.656 -13.008 -5.535 1 96.12 135 LEU B C 1
ATOM 3232 O O . LEU B 1 135 ? 19.047 -12.266 -4.773 1 96.12 135 LEU B O 1
ATOM 3236 N N . MET B 1 136 ? 19.125 -13.93 -6.277 1 94.06 136 MET B N 1
ATOM 3237 C CA . MET B 1 136 ? 17.672 -14.047 -6.34 1 94.06 136 MET B CA 1
ATOM 3238 C C . MET B 1 136 ? 17.188 -15.258 -5.555 1 94.06 136 MET B C 1
ATOM 3240 O O . MET B 1 136 ? 17.969 -16.156 -5.254 1 94.06 136 MET B O 1
ATOM 3244 N N . TRP B 1 137 ? 15.852 -15.141 -5.137 1 94.5 137 TRP B N 1
ATOM 3245 C CA . TRP B 1 137 ? 15.164 -16.234 -4.461 1 94.5 137 TRP B CA 1
ATOM 3246 C C . TRP B 1 137 ? 15.789 -16.516 -3.098 1 94.5 137 TRP B C 1
ATOM 3248 O O . TRP B 1 137 ? 16.031 -17.672 -2.742 1 94.5 137 TRP B O 1
ATOM 3258 N N . ASN B 1 138 ? 16.172 -15.469 -2.469 1 94.69 138 ASN B N 1
ATOM 3259 C CA . ASN B 1 138 ? 16.734 -15.555 -1.122 1 94.69 138 ASN B CA 1
ATOM 3260 C C . ASN B 1 138 ? 16.375 -14.32 -0.294 1 94.69 138 ASN B C 1
ATOM 3262 O O . ASN B 1 138 ? 15.656 -13.438 -0.762 1 94.69 138 ASN B O 1
ATOM 3266 N N . GLU B 1 139 ? 16.828 -14.328 0.89 1 94.94 139 GLU B N 1
ATOM 3267 C CA . GLU B 1 139 ? 16.484 -13.258 1.814 1 94.94 139 GLU B CA 1
ATOM 3268 C C . GLU B 1 139 ? 17.078 -11.922 1.371 1 94.94 139 GLU B C 1
ATOM 3270 O O . GLU B 1 139 ? 16.469 -10.875 1.568 1 94.94 139 GLU B O 1
ATOM 3275 N N . PHE B 1 140 ? 18.203 -12.016 0.734 1 96.25 140 PHE B N 1
ATOM 3276 C CA . PHE B 1 140 ? 18.844 -10.797 0.239 1 96.25 140 PHE B CA 1
ATOM 3277 C C . PHE B 1 140 ? 17.938 -10.078 -0.751 1 96.25 140 PHE B C 1
ATOM 3279 O O . PHE B 1 140 ? 17.719 -8.867 -0.639 1 96.25 140 PHE B O 1
ATOM 3286 N N . ALA B 1 141 ? 17.422 -10.805 -1.734 1 96.88 141 ALA B N 1
ATOM 3287 C CA . ALA B 1 141 ? 16.531 -10.234 -2.75 1 96.88 141 ALA B CA 1
ATOM 3288 C C . ALA B 1 141 ? 15.281 -9.641 -2.117 1 96.88 141 ALA B C 1
ATOM 3290 O O . ALA B 1 141 ? 14.852 -8.547 -2.488 1 96.88 141 ALA B O 1
ATOM 3291 N N . VAL B 1 142 ? 14.766 -10.367 -1.148 1 97.5 142 VAL B N 1
ATOM 3292 C CA . VAL B 1 142 ? 13.562 -9.906 -0.451 1 97.5 142 VAL B CA 1
ATOM 3293 C C . VAL B 1 142 ? 13.859 -8.602 0.283 1 97.5 142 VAL B C 1
ATOM 3295 O O . VAL B 1 142 ? 13.102 -7.637 0.176 1 97.5 142 VAL B O 1
ATOM 3298 N N . LEU B 1 143 ? 14.969 -8.531 0.984 1 97.38 143 LEU B N 1
ATOM 3299 C CA . LEU B 1 143 ? 15.328 -7.355 1.765 1 97.38 143 LEU B CA 1
ATOM 3300 C C . LEU B 1 143 ? 15.539 -6.145 0.86 1 97.38 143 LEU B C 1
ATOM 3302 O O . LEU B 1 143 ? 15.094 -5.039 1.183 1 97.38 143 LEU B O 1
ATOM 3306 N N . VAL B 1 144 ? 16.172 -6.375 -0.237 1 96.25 144 VAL B N 1
ATOM 3307 C CA . VAL B 1 144 ? 16.422 -5.285 -1.177 1 96.25 144 VAL B CA 1
ATOM 3308 C C . VAL B 1 144 ? 15.094 -4.711 -1.659 1 96.25 144 VAL B C 1
ATOM 3310 O O . VAL B 1 144 ? 14.906 -3.492 -1.663 1 96.25 144 VAL B O 1
ATOM 3313 N N . GLY B 1 145 ? 14.211 -5.617 -2.082 1 96.06 145 GLY B N 1
ATOM 3314 C CA . GLY B 1 145 ? 12.898 -5.176 -2.535 1 96.06 145 GLY B CA 1
ATOM 3315 C C . GLY B 1 145 ? 12.086 -4.5 -1.446 1 96.06 145 GLY B C 1
ATOM 3316 O O . GLY B 1 145 ? 11.414 -3.498 -1.698 1 96.06 145 GLY B O 1
ATOM 3317 N N . MET B 1 146 ? 12.164 -5.062 -0.242 1 97.06 146 MET B N 1
ATOM 3318 C CA . MET B 1 146 ? 11.438 -4.5 0.892 1 97.06 146 MET B CA 1
ATOM 3319 C C . MET B 1 146 ? 11.938 -3.098 1.219 1 97.06 146 MET B C 1
ATOM 3321 O O . MET B 1 146 ? 11.141 -2.182 1.423 1 97.06 146 MET B O 1
ATOM 3325 N N . VAL B 1 147 ? 13.18 -2.93 1.26 1 96.31 147 VAL B N 1
ATOM 3326 C CA . VAL B 1 147 ? 13.766 -1.629 1.57 1 96.31 147 VAL B CA 1
ATOM 3327 C C . VAL B 1 147 ? 13.359 -0.615 0.501 1 96.31 147 VAL B C 1
ATOM 3329 O O . VAL B 1 147 ? 12.992 0.518 0.819 1 96.31 147 VAL B O 1
ATOM 3332 N N . HIS B 1 148 ? 13.477 -1.083 -0.706 1 95.12 148 HIS B N 1
ATOM 3333 C CA . HIS B 1 148 ? 13.055 -0.22 -1.806 1 95.12 148 HIS B CA 1
ATOM 3334 C C . HIS B 1 148 ? 11.633 0.282 -1.603 1 95.12 148 HIS B C 1
ATOM 3336 O O . HIS B 1 148 ? 11.359 1.476 -1.76 1 95.12 148 HIS B O 1
ATOM 3342 N N . TYR B 1 149 ? 10.773 -0.588 -1.269 1 95.12 149 TYR B N 1
ATOM 3343 C CA . TYR B 1 149 ? 9.359 -0.247 -1.128 1 95.12 149 TYR B CA 1
ATOM 3344 C C . TYR B 1 149 ? 9.133 0.632 0.095 1 95.12 149 TYR B C 1
ATOM 3346 O O . TYR B 1 149 ? 8.336 1.572 0.051 1 95.12 149 TYR B O 1
ATOM 3354 N N . MET B 1 150 ? 9.812 0.402 1.172 1 96.38 150 MET B N 1
ATOM 3355 C CA . MET B 1 150 ? 9.539 1.021 2.465 1 96.38 150 MET B CA 1
ATOM 3356 C C . MET B 1 150 ? 10.203 2.391 2.564 1 96.38 150 MET B C 1
ATOM 3358 O O . MET B 1 150 ? 9.836 3.203 3.416 1 96.38 150 MET B O 1
ATOM 3362 N N . LEU B 1 151 ? 11.102 2.697 1.733 1 94.75 151 LEU B N 1
ATOM 3363 C CA . LEU B 1 151 ? 11.922 3.895 1.848 1 94.75 151 LEU B CA 1
ATOM 3364 C C . LEU B 1 151 ? 11.062 5.152 1.825 1 94.75 151 LEU B C 1
ATOM 3366 O O . LEU B 1 151 ? 11.133 5.977 2.74 1 94.75 151 LEU B O 1
ATOM 3370 N N . PRO B 1 152 ? 10.219 5.312 0.826 1 92.19 152 PRO B N 1
ATOM 3371 C CA . PRO B 1 152 ? 9.414 6.535 0.816 1 92.19 152 PRO B CA 1
ATOM 3372 C C . PRO B 1 152 ? 8.469 6.629 2.014 1 92.19 152 PRO B C 1
ATOM 3374 O O . PRO B 1 152 ? 8.18 7.73 2.494 1 92.19 152 PRO B O 1
ATOM 3377 N N . LEU B 1 153 ? 8.023 5.562 2.525 1 92.88 153 LEU B N 1
ATOM 3378 C CA . LEU B 1 153 ? 7.152 5.535 3.693 1 92.88 153 LEU B CA 1
ATOM 3379 C C . LEU B 1 153 ? 7.883 6.031 4.934 1 92.88 153 LEU B C 1
ATOM 3381 O O . LEU B 1 153 ? 7.281 6.66 5.809 1 92.88 153 LEU B O 1
ATOM 3385 N N . ALA B 1 154 ? 9.117 5.723 4.945 1 94.81 154 ALA B N 1
ATOM 3386 C CA . ALA B 1 154 ? 9.938 6.152 6.078 1 94.81 154 ALA B CA 1
ATOM 3387 C C . ALA B 1 154 ? 10.359 7.609 5.93 1 94.81 154 ALA B C 1
ATOM 3389 O O . ALA B 1 154 ? 10.43 8.344 6.918 1 94.81 154 ALA B O 1
ATOM 3390 N N . ILE B 1 155 ? 10.594 8.055 4.762 1 94.25 155 ILE B N 1
ATOM 3391 C CA . ILE B 1 155 ? 11.148 9.375 4.504 1 94.25 155 ILE B CA 1
ATOM 3392 C C . ILE B 1 155 ? 10.133 10.453 4.879 1 94.25 155 ILE B C 1
ATOM 3394 O O . ILE B 1 155 ? 10.484 11.469 5.48 1 94.25 155 ILE B O 1
ATOM 3398 N N . LEU B 1 156 ? 8.914 10.211 4.633 1 90.69 156 LEU B N 1
ATOM 3399 C CA . LEU B 1 156 ? 7.902 11.266 4.727 1 90.69 156 LEU B CA 1
ATOM 3400 C C . LEU B 1 156 ? 7.691 11.68 6.18 1 90.69 156 LEU B C 1
ATOM 3402 O O . LEU B 1 156 ? 7.77 12.867 6.508 1 90.69 156 LEU B O 1
ATOM 3406 N N . PRO B 1 157 ? 7.426 10.742 7.055 1 89.81 157 PRO B N 1
ATOM 3407 C CA . PRO B 1 157 ? 7.285 11.18 8.445 1 89.81 157 PRO B CA 1
ATOM 3408 C C . PRO B 1 157 ? 8.57 11.766 9.016 1 89.81 157 PRO B C 1
ATOM 3410 O O . PRO B 1 157 ? 8.523 12.664 9.859 1 89.81 157 PRO B O 1
ATOM 3413 N N . LEU B 1 158 ? 9.68 11.281 8.602 1 93.69 158 LEU B N 1
ATOM 3414 C CA . LEU B 1 158 ? 10.953 11.828 9.039 1 93.69 158 LEU B CA 1
ATOM 3415 C C . LEU B 1 158 ? 11.109 13.273 8.57 1 93.69 158 LEU B C 1
ATOM 3417 O O . LEU B 1 158 ? 11.469 14.148 9.359 1 93.69 158 LEU B O 1
ATOM 3421 N N . TYR B 1 159 ? 10.883 13.438 7.359 1 92.81 159 TYR B N 1
ATOM 3422 C CA . TYR B 1 159 ? 10.992 14.773 6.77 1 92.81 159 TYR B CA 1
ATOM 3423 C C . TYR B 1 159 ? 10.023 15.742 7.438 1 92.81 159 TYR B C 1
ATOM 3425 O O . TYR B 1 159 ? 10.391 16.875 7.754 1 92.81 159 TYR B O 1
ATOM 3433 N N . SER B 1 160 ? 8.781 15.289 7.609 1 88.25 160 SER B N 1
ATOM 3434 C CA . SER B 1 160 ? 7.793 16.125 8.273 1 88.25 160 SER B CA 1
ATOM 3435 C C . SER B 1 160 ? 8.258 16.531 9.672 1 88.25 160 SER B C 1
ATOM 3437 O O . SER B 1 160 ? 8.07 17.672 10.086 1 88.25 160 SER B O 1
ATOM 3439 N N . GLY B 1 161 ? 8.805 15.656 10.375 1 88.06 161 GLY B N 1
ATOM 3440 C CA . GLY B 1 161 ? 9.359 15.953 11.688 1 88.06 161 GLY B CA 1
ATOM 3441 C C . GLY B 1 161 ? 10.523 16.922 11.633 1 88.06 161 GLY B C 1
ATOM 3442 O O . GLY B 1 161 ? 10.648 17.797 12.492 1 88.06 161 GLY B O 1
ATOM 3443 N N . MET B 1 162 ? 11.305 16.812 10.68 1 92.75 162 MET B N 1
ATOM 3444 C CA . MET B 1 162 ? 12.492 17.656 10.555 1 92.75 162 MET B CA 1
ATOM 3445 C C . MET B 1 162 ? 12.109 19.078 10.156 1 92.75 162 MET B C 1
ATOM 3447 O O . MET B 1 162 ? 12.766 20.047 10.562 1 92.75 162 MET B O 1
ATOM 3451 N N . GLN B 1 163 ? 11.055 19.141 9.43 1 89.06 163 GLN B N 1
ATOM 3452 C CA . GLN B 1 163 ? 10.594 20.453 8.992 1 89.06 163 GLN B CA 1
ATOM 3453 C C . GLN B 1 163 ? 10.062 21.281 10.164 1 89.06 163 GLN B C 1
ATOM 3455 O O . GLN B 1 163 ? 10.07 22.5 10.117 1 89.06 163 GLN B O 1
ATOM 3460 N N . SER B 1 164 ? 9.672 20.578 11.125 1 87.12 164 SER B N 1
ATOM 3461 C CA . SER B 1 164 ? 9.086 21.266 12.273 1 87.12 164 SER B CA 1
ATOM 3462 C C . SER B 1 164 ? 10.172 21.797 13.195 1 87.12 164 SER B C 1
ATOM 3464 O O . SER B 1 164 ? 9.883 22.578 14.109 1 87.12 164 SER B O 1
ATOM 3466 N N . ILE B 1 165 ? 11.383 21.5 12.914 1 91.25 165 ILE B N 1
ATOM 3467 C CA . ILE B 1 165 ? 12.484 21.922 13.781 1 91.25 165 ILE B CA 1
ATOM 3468 C C . ILE B 1 165 ? 12.922 23.344 13.414 1 91.25 165 ILE B C 1
ATOM 3470 O O . ILE B 1 165 ? 13.172 23.625 12.242 1 91.25 165 ILE B O 1
ATOM 3474 N N . ASP B 1 166 ? 13.023 24.172 14.391 1 91.44 166 ASP B N 1
ATOM 3475 C CA . ASP B 1 166 ? 13.508 25.531 14.203 1 91.44 166 ASP B CA 1
ATOM 3476 C C . ASP B 1 166 ? 14.992 25.531 13.836 1 91.44 166 ASP B C 1
ATOM 3478 O O . ASP B 1 166 ? 15.836 25.141 14.648 1 91.44 166 ASP B O 1
ATOM 3482 N N . PRO B 1 167 ? 15.211 26 12.68 1 85.81 167 PRO B N 1
ATOM 3483 C CA . PRO B 1 167 ? 16.625 26 12.266 1 85.81 167 PRO B CA 1
ATOM 3484 C C . PRO B 1 167 ? 17.5 26.875 13.164 1 85.81 167 PRO B C 1
ATOM 3486 O O . PRO B 1 167 ? 18.719 26.703 13.188 1 85.81 167 PRO B O 1
ATOM 3489 N N . ARG B 1 168 ? 16.953 27.719 13.859 1 92.19 168 ARG B N 1
ATOM 3490 C CA . ARG B 1 168 ? 17.688 28.625 14.727 1 92.19 168 ARG B CA 1
ATOM 3491 C C . ARG B 1 168 ? 18.344 27.859 15.875 1 92.19 168 ARG B C 1
ATOM 3493 O O . ARG B 1 168 ? 19.344 28.312 16.438 1 92.19 168 ARG B O 1
ATOM 3500 N N . LEU B 1 169 ? 17.734 26.781 16.141 1 92.38 169 LEU B N 1
ATOM 3501 C CA . LEU B 1 169 ? 18.266 26 17.25 1 92.38 169 LEU B CA 1
ATOM 3502 C C . LEU B 1 169 ? 19.656 25.469 16.938 1 92.38 169 LEU B C 1
ATOM 3504 O O . LEU B 1 169 ? 20.578 25.594 17.75 1 92.38 169 LEU B O 1
ATOM 3508 N N . VAL B 1 170 ? 19.844 24.984 15.805 1 89.94 170 VAL B N 1
ATOM 3509 C CA . VAL B 1 170 ? 21.141 24.438 15.383 1 89.94 170 VAL B CA 1
ATOM 3510 C C . VAL B 1 170 ? 22.141 25.578 15.188 1 89.94 170 VAL B C 1
ATOM 3512 O O . VAL B 1 170 ? 23.297 25.469 15.562 1 89.94 170 VAL B O 1
ATOM 3515 N N . ALA B 1 171 ? 21.672 26.625 14.672 1 91.25 171 ALA B N 1
ATOM 3516 C CA . ALA B 1 171 ? 22.516 27.797 14.461 1 91.25 171 ALA B CA 1
ATOM 3517 C C . ALA B 1 171 ? 23.016 28.359 15.789 1 91.25 171 ALA B C 1
ATOM 3519 O O . ALA B 1 171 ? 24.172 28.781 15.898 1 91.25 171 ALA B O 1
ATOM 3520 N N . ALA B 1 172 ? 22.109 28.391 16.672 1 94 172 ALA B N 1
ATOM 3521 C CA . ALA B 1 172 ? 22.453 28.891 18 1 94 172 ALA B CA 1
ATOM 3522 C C . ALA B 1 172 ? 23.531 28.016 18.656 1 94 172 ALA B C 1
ATOM 3524 O O . ALA B 1 172 ? 24.484 28.531 19.25 1 94 172 ALA B O 1
ATOM 3525 N N . ALA B 1 173 ? 23.406 26.781 18.516 1 93.12 173 ALA B N 1
ATOM 3526 C CA . ALA B 1 173 ? 24.391 25.859 19.078 1 93.12 173 ALA B CA 1
ATOM 3527 C C . ALA B 1 173 ? 25.75 26.047 18.422 1 93.12 173 ALA B C 1
ATOM 3529 O O . ALA B 1 173 ? 26.781 26.062 19.094 1 93.12 173 ALA B O 1
ATOM 3530 N N . ARG B 1 174 ? 25.656 26.188 17.172 1 92.5 174 ARG B N 1
ATOM 3531 C CA . ARG B 1 174 ? 26.891 26.406 16.422 1 92.5 174 ARG B CA 1
ATOM 3532 C C . ARG B 1 174 ? 27.516 27.75 16.812 1 92.5 174 ARG B C 1
ATOM 3534 O O . ARG B 1 174 ? 28.75 27.859 16.906 1 92.5 174 ARG B O 1
ATOM 3541 N N . GLY B 1 175 ? 26.688 28.703 17.016 1 94.31 175 GLY B N 1
ATOM 3542 C CA . GLY B 1 175 ? 27.156 30 17.469 1 94.31 175 GLY B CA 1
ATOM 3543 C C . GLY B 1 175 ? 27.812 29.953 18.828 1 94.31 175 GLY B C 1
ATOM 3544 O O . GLY B 1 175 ? 28.719 30.75 19.125 1 94.31 175 GLY B O 1
ATOM 3545 N N . LEU B 1 176 ? 27.453 29.047 19.625 1 95.5 176 LEU B N 1
ATOM 3546 C CA . LEU B 1 176 ? 27.984 28.875 20.969 1 95.5 176 LEU B CA 1
ATOM 3547 C C . LEU B 1 176 ? 29.203 27.969 20.969 1 95.5 176 LEU B C 1
ATOM 3549 O O . LEU B 1 176 ? 29.75 27.641 22.016 1 95.5 176 LEU B O 1
ATOM 3553 N N . GLY B 1 177 ? 29.625 27.516 19.812 1 94.56 177 GLY B N 1
ATOM 3554 C CA . GLY B 1 177 ? 30.891 26.812 19.672 1 94.56 177 GLY B CA 1
ATOM 3555 C C . GLY B 1 177 ? 30.719 25.328 19.453 1 94.56 177 GLY B C 1
ATOM 3556 O O . GLY B 1 177 ? 31.703 24.594 19.312 1 94.56 177 GLY B O 1
ATOM 3557 N N . ALA B 1 178 ? 29.516 24.922 19.359 1 93.75 178 ALA B N 1
ATOM 3558 C CA . ALA B 1 178 ? 29.312 23.5 19.125 1 93.75 178 ALA B CA 1
ATOM 3559 C C . ALA B 1 178 ? 29.781 23.094 17.734 1 93.75 178 ALA B C 1
ATOM 3561 O O . ALA B 1 178 ? 29.578 23.828 16.766 1 93.75 178 ALA B O 1
ATOM 3562 N N . SER B 1 179 ? 30.422 21.938 17.734 1 94.81 179 SER B N 1
ATOM 3563 C CA . SER B 1 179 ? 30.781 21.391 16.422 1 94.81 179 SER B CA 1
ATOM 3564 C C . SER B 1 179 ? 29.547 20.922 15.672 1 94.81 179 SER B C 1
ATOM 3566 O O . SER B 1 179 ? 28.469 20.781 16.25 1 94.81 179 SER B O 1
ATOM 3568 N N . ARG B 1 180 ? 29.719 20.719 14.391 1 90.56 180 ARG B N 1
ATOM 3569 C CA . ARG B 1 180 ? 28.609 20.219 13.57 1 90.56 180 ARG B CA 1
ATOM 3570 C C . ARG B 1 180 ? 28.109 18.891 14.102 1 90.56 180 ARG B C 1
ATOM 3572 O O . ARG B 1 180 ? 26.891 18.656 14.141 1 90.56 180 ARG B O 1
ATOM 3579 N N . MET B 1 181 ? 28.984 18.062 14.43 1 93.5 181 MET B N 1
ATOM 3580 C CA . MET B 1 181 ? 28.609 16.734 14.93 1 93.5 181 MET B CA 1
ATOM 3581 C C . MET B 1 181 ? 27.906 16.844 16.281 1 93.5 181 MET B C 1
ATOM 3583 O O . MET B 1 181 ? 26.938 16.141 16.531 1 93.5 181 MET B O 1
ATOM 3587 N N . THR B 1 182 ? 28.406 17.75 17.109 1 94.12 182 THR B N 1
ATOM 3588 C CA . THR B 1 182 ? 27.781 17.953 18.406 1 94.12 182 THR B CA 1
ATOM 3589 C C . THR B 1 182 ? 26.375 18.531 18.25 1 94.12 182 THR B C 1
ATOM 3591 O O . THR B 1 182 ? 25.438 18.062 18.906 1 94.12 182 THR B O 1
ATOM 3594 N N . ALA B 1 183 ? 26.281 19.484 17.375 1 94.12 183 ALA B N 1
ATOM 3595 C CA . ALA B 1 183 ? 24.969 20.094 17.125 1 94.12 183 ALA B CA 1
ATOM 3596 C C . ALA B 1 183 ? 23.984 19.062 16.562 1 94.12 183 ALA B C 1
ATOM 3598 O O . ALA B 1 183 ? 22.812 19.078 16.906 1 94.12 183 ALA B O 1
ATOM 3599 N N . PHE B 1 184 ? 24.484 18.172 15.734 1 93.62 184 PHE B N 1
ATOM 3600 C CA . PHE B 1 184 ? 23.641 17.141 15.148 1 93.62 184 PHE B CA 1
ATOM 3601 C C . PHE B 1 184 ? 23.172 16.156 16.219 1 93.62 184 PHE B C 1
ATOM 3603 O O . PHE B 1 184 ? 21.969 15.945 16.391 1 93.62 184 PHE B O 1
ATOM 3610 N N . TRP B 1 185 ? 24.047 15.609 16.984 1 94.75 185 TRP B N 1
ATOM 3611 C CA . TRP B 1 185 ? 23.734 14.5 17.875 1 94.75 185 TRP B CA 1
ATOM 3612 C C . TRP B 1 185 ? 23.047 15 19.141 1 94.75 185 TRP B C 1
ATOM 3614 O O . TRP B 1 185 ? 22.234 14.281 19.734 1 94.75 185 TRP B O 1
ATOM 3624 N N . ARG B 1 186 ? 23.203 16.219 19.516 1 95 186 ARG B N 1
ATOM 3625 C CA . ARG B 1 186 ? 22.688 16.703 20.797 1 95 186 ARG B CA 1
ATOM 3626 C C . ARG B 1 186 ? 21.438 17.531 20.594 1 95 186 ARG B C 1
ATOM 3628 O O . ARG B 1 186 ? 20.625 17.688 21.516 1 95 186 ARG B O 1
ATOM 3635 N N . ILE B 1 187 ? 21.281 18.062 19.438 1 94.5 187 ILE B N 1
ATOM 3636 C CA . ILE B 1 187 ? 20.141 18.953 19.234 1 94.5 187 ILE B CA 1
ATOM 3637 C C . ILE B 1 187 ? 19.25 18.422 18.125 1 94.5 187 ILE B C 1
ATOM 3639 O O . ILE B 1 187 ? 18.141 17.969 18.375 1 94.5 187 ILE B O 1
ATOM 3643 N N . TRP B 1 188 ? 19.844 18.281 16.938 1 94.25 188 TRP B N 1
ATOM 3644 C CA . TRP B 1 188 ? 19.031 17.938 15.766 1 94.25 188 TRP B CA 1
ATOM 3645 C C . TRP B 1 188 ? 18.438 16.531 15.922 1 94.25 188 TRP B C 1
ATOM 3647 O O . TRP B 1 188 ? 17.219 16.359 15.844 1 94.25 188 TRP B O 1
ATOM 3657 N N . PHE B 1 189 ? 19.266 15.578 16.188 1 94.81 189 PHE B N 1
ATOM 3658 C CA . PHE B 1 189 ? 18.844 14.188 16.203 1 94.81 189 PHE B CA 1
ATOM 3659 C C . PHE B 1 189 ? 17.797 13.945 17.281 1 94.81 189 PHE B C 1
ATOM 3661 O O . PHE B 1 189 ? 16.75 13.359 17.016 1 94.81 189 PHE B O 1
ATOM 3668 N N . PRO B 1 190 ? 18 14.422 18.469 1 96.12 190 PRO B N 1
ATOM 3669 C CA . PRO B 1 190 ? 16.984 14.25 19.5 1 96.12 190 PRO B CA 1
ATOM 3670 C C . PRO B 1 190 ? 15.641 14.883 19.125 1 96.12 190 PRO B C 1
ATOM 3672 O O . PRO B 1 190 ? 14.586 14.344 19.469 1 96.12 190 PRO B O 1
ATOM 3675 N N . LEU B 1 191 ? 15.719 15.969 18.453 1 94.31 191 LEU B N 1
ATOM 3676 C CA . LEU B 1 191 ? 14.492 16.656 18.062 1 94.31 191 LEU B CA 1
ATOM 3677 C C . LEU B 1 191 ? 13.766 15.891 16.969 1 94.31 191 LEU B C 1
ATOM 3679 O O . LEU B 1 191 ? 12.57 16.109 16.734 1 94.31 191 LEU B O 1
ATOM 3683 N N . THR B 1 192 ? 14.469 14.969 16.266 1 94.31 192 THR B N 1
ATOM 3684 C CA . THR B 1 192 ? 13.859 14.219 15.18 1 94.31 192 THR B CA 1
ATOM 3685 C C . THR B 1 192 ? 13.312 12.883 15.672 1 94.31 192 THR B C 1
ATOM 3687 O O . THR B 1 192 ? 12.648 12.164 14.93 1 94.31 192 THR B O 1
ATOM 3690 N N . LEU B 1 193 ? 13.508 12.523 16.906 1 93.38 193 LEU B N 1
ATOM 3691 C CA . LEU B 1 193 ? 13.219 11.195 17.438 1 93.38 193 LEU B CA 1
ATOM 3692 C C . LEU B 1 193 ? 11.734 10.867 17.312 1 93.38 193 LEU B C 1
ATOM 3694 O O . LEU B 1 193 ? 11.367 9.734 17 1 93.38 193 LEU B O 1
ATOM 3698 N N . PRO B 1 194 ? 10.852 11.789 17.531 1 89.5 194 PRO B N 1
ATOM 3699 C CA . PRO B 1 194 ? 9.438 11.461 17.297 1 89.5 194 PRO B CA 1
ATOM 3700 C C . PRO B 1 194 ? 9.164 11 15.867 1 89.5 194 PRO B C 1
ATOM 3702 O O . PRO B 1 194 ? 8.398 10.062 15.656 1 89.5 194 PRO B O 1
ATOM 3705 N N . GLY B 1 195 ? 9.781 11.703 14.953 1 90.38 195 GLY B N 1
ATOM 3706 C CA . GLY B 1 195 ? 9.664 11.281 13.57 1 90.38 195 GLY B CA 1
ATOM 3707 C C . GLY B 1 195 ? 10.281 9.922 13.305 1 90.38 195 GLY B C 1
ATOM 3708 O O . GLY B 1 195 ? 9.734 9.125 12.539 1 90.38 195 GLY B O 1
ATOM 3709 N N . VAL B 1 196 ? 11.414 9.664 13.938 1 93.94 196 VAL B N 1
ATOM 3710 C CA . VAL B 1 196 ? 12.094 8.375 13.797 1 93.94 196 VAL B CA 1
ATOM 3711 C C . VAL B 1 196 ? 11.203 7.258 14.32 1 93.94 196 VAL B C 1
ATOM 3713 O O . VAL B 1 196 ? 11.055 6.219 13.672 1 93.94 196 VAL B O 1
ATOM 3716 N N . PHE B 1 197 ? 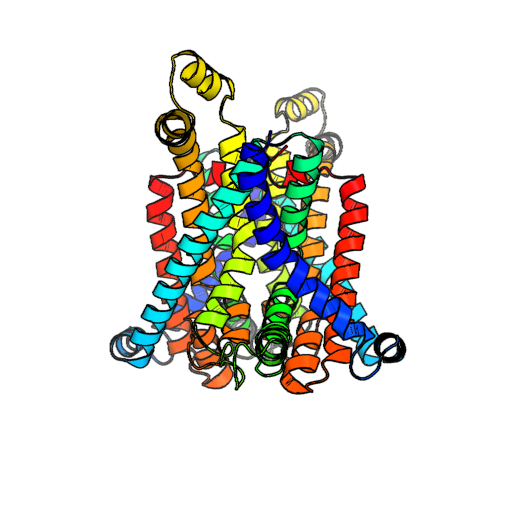10.578 7.48 15.414 1 91.06 197 PHE B N 1
ATOM 3717 C CA . PHE B 1 197 ? 9.695 6.48 15.992 1 91.06 197 PHE B CA 1
ATOM 3718 C C . PHE B 1 197 ? 8.477 6.258 15.109 1 91.06 197 PHE B C 1
ATOM 3720 O O . PHE B 1 197 ? 8.07 5.113 14.867 1 91.06 197 PHE B O 1
ATOM 3727 N N . ALA B 1 198 ? 7.938 7.324 14.625 1 88.25 198 ALA B N 1
ATOM 3728 C CA . ALA B 1 198 ? 6.777 7.215 13.75 1 88.25 198 ALA B CA 1
ATOM 3729 C C . ALA B 1 198 ? 7.117 6.418 12.492 1 88.25 198 ALA B C 1
ATOM 3731 O O . ALA B 1 198 ? 6.371 5.52 12.094 1 88.25 198 ALA B O 1
ATOM 3732 N N . ALA B 1 199 ? 8.227 6.777 11.898 1 93.38 199 ALA B N 1
ATOM 3733 C CA . ALA B 1 199 ? 8.664 6.082 10.688 1 93.38 199 ALA B CA 1
ATOM 3734 C C . ALA B 1 199 ? 8.93 4.609 10.977 1 93.38 199 ALA B C 1
ATOM 3736 O O . ALA B 1 199 ? 8.578 3.74 10.172 1 93.38 199 ALA B O 1
ATOM 3737 N N . SER B 1 200 ? 9.547 4.336 12.102 1 94.19 200 SER B N 1
ATOM 3738 C CA . SER B 1 200 ? 9.891 2.963 12.461 1 94.19 200 SER B CA 1
ATOM 3739 C C . SER B 1 200 ? 8.641 2.104 12.617 1 94.19 200 SER B C 1
ATOM 3741 O O . SER B 1 200 ? 8.594 0.969 12.141 1 94.19 200 SER B O 1
ATOM 3743 N N . ILE B 1 201 ? 7.711 2.586 13.234 1 90.06 201 ILE B N 1
ATOM 3744 C CA . ILE B 1 201 ? 6.477 1.854 13.492 1 90.06 201 ILE B CA 1
ATOM 3745 C C . ILE B 1 201 ? 5.742 1.604 12.172 1 90.06 201 ILE B C 1
ATOM 3747 O O . ILE B 1 201 ? 5.305 0.482 11.906 1 90.06 201 ILE B O 1
ATOM 3751 N N . LEU B 1 202 ? 5.625 2.635 11.43 1 90.44 202 LEU B N 1
ATOM 3752 C CA . LEU B 1 202 ? 4.941 2.541 10.148 1 90.44 202 LEU B CA 1
ATOM 3753 C C . LEU B 1 202 ? 5.59 1.482 9.258 1 90.44 202 LEU B C 1
ATOM 3755 O O . LEU B 1 202 ? 4.906 0.594 8.75 1 90.44 202 LEU B O 1
ATOM 3759 N N . VAL B 1 203 ? 6.887 1.534 9.148 1 95.44 203 VAL B N 1
ATOM 3760 C CA . VAL B 1 203 ? 7.617 0.627 8.273 1 95.44 203 VAL B CA 1
ATOM 3761 C C . VAL B 1 203 ? 7.551 -0.794 8.828 1 95.44 203 VAL B C 1
ATOM 3763 O O . VAL B 1 203 ? 7.352 -1.752 8.07 1 95.44 203 VAL B O 1
ATOM 3766 N N . PHE B 1 204 ? 7.703 -0.916 10.109 1 95.56 204 PHE B N 1
ATOM 3767 C CA . PHE B 1 204 ? 7.703 -2.236 10.727 1 95.56 204 PHE B CA 1
ATOM 3768 C C . PHE B 1 204 ? 6.359 -2.926 10.539 1 95.56 204 PHE B C 1
ATOM 3770 O O . PHE B 1 204 ? 6.301 -4.078 10.102 1 95.56 204 PHE B O 1
ATOM 3777 N N . ILE B 1 205 ? 5.328 -2.277 10.844 1 93.19 205 ILE B N 1
ATOM 3778 C CA . ILE B 1 205 ? 3.994 -2.861 10.766 1 93.19 205 ILE B CA 1
ATOM 3779 C C . ILE B 1 205 ? 3.666 -3.199 9.312 1 93.19 205 ILE B C 1
ATOM 3781 O O . ILE B 1 205 ? 3.152 -4.281 9.023 1 93.19 205 ILE B O 1
ATOM 3785 N N . TYR B 1 206 ? 3.988 -2.354 8.383 1 94.25 206 TYR B N 1
ATOM 3786 C CA . TYR B 1 206 ? 3.744 -2.605 6.965 1 94.25 206 TYR B CA 1
ATOM 3787 C C . TYR B 1 206 ? 4.543 -3.807 6.477 1 94.25 206 TYR B C 1
ATOM 3789 O O . TYR B 1 206 ? 4.07 -4.578 5.641 1 94.25 206 TYR B O 1
ATOM 3797 N N . SER B 1 207 ? 5.699 -3.967 7.016 1 96.94 207 SER B N 1
ATOM 3798 C CA . SER B 1 207 ? 6.574 -5.055 6.59 1 96.94 207 SER B CA 1
ATOM 3799 C C . SER B 1 207 ? 6.039 -6.406 7.047 1 96.94 207 SER B C 1
ATOM 3801 O O . SER B 1 207 ? 6.242 -7.418 6.371 1 96.94 207 SER B O 1
ATOM 3803 N N . LEU B 1 208 ? 5.344 -6.434 8.148 1 96.06 208 LEU B N 1
ATOM 3804 C CA . LEU B 1 208 ? 4.871 -7.688 8.727 1 96.06 208 LEU B CA 1
ATOM 3805 C C . LEU B 1 208 ? 3.91 -8.391 7.77 1 96.06 208 LEU B C 1
ATOM 3807 O O . LEU B 1 208 ? 3.979 -9.609 7.602 1 96.06 208 LEU B O 1
ATOM 3811 N N . GLY B 1 209 ? 3.092 -7.625 7.188 1 95.62 209 GLY B N 1
ATOM 3812 C CA . GLY B 1 209 ? 2.047 -8.227 6.375 1 95.62 209 GLY B CA 1
ATOM 3813 C C . GLY B 1 209 ? 2.307 -8.109 4.887 1 95.62 209 GLY B C 1
ATOM 3814 O O . GLY B 1 209 ? 1.431 -8.406 4.07 1 95.62 209 GLY B O 1
ATOM 3815 N N . PHE B 1 210 ? 3.506 -7.684 4.531 1 96.62 210 PHE B N 1
ATOM 3816 C CA . PHE B 1 210 ? 3.812 -7.453 3.123 1 96.62 210 PHE B CA 1
ATOM 3817 C C . PHE B 1 210 ? 3.832 -8.766 2.352 1 96.62 210 PHE B C 1
ATOM 3819 O O . PHE B 1 210 ? 4.312 -9.789 2.857 1 96.62 210 PHE B O 1
ATOM 3826 N N . TYR B 1 211 ? 3.359 -8.82 1.115 1 96.31 211 TYR B N 1
ATOM 3827 C CA . TYR B 1 211 ? 3.158 -10.078 0.415 1 96.31 211 TYR B CA 1
ATOM 3828 C C . TYR B 1 211 ? 3.889 -10.086 -0.923 1 96.31 211 TYR B C 1
ATOM 3830 O O . TYR B 1 211 ? 4.785 -10.898 -1.146 1 96.31 211 TYR B O 1
ATOM 3838 N N . VAL B 1 212 ? 3.691 -9.07 -1.759 1 96.06 212 VAL B N 1
ATOM 3839 C CA . VAL B 1 212 ? 4.043 -9.125 -3.174 1 96.06 212 VAL B CA 1
ATOM 3840 C C . VAL B 1 212 ? 5.555 -9.281 -3.326 1 96.06 212 VAL B C 1
ATOM 3842 O O . VAL B 1 212 ? 6.023 -10.188 -4.016 1 96.06 212 VAL B O 1
ATOM 3845 N N . THR B 1 213 ? 6.285 -8.5 -2.621 1 96.88 213 THR B N 1
ATOM 3846 C CA . THR B 1 213 ? 7.73 -8.453 -2.787 1 96.88 213 THR B CA 1
ATOM 3847 C C . THR B 1 213 ? 8.375 -9.758 -2.316 1 96.88 213 THR B C 1
ATOM 3849 O O . THR B 1 213 ? 9.109 -10.406 -3.066 1 96.88 213 THR B O 1
ATOM 3852 N N . PRO B 1 214 ? 8.031 -10.227 -1.124 1 97.12 214 PRO B N 1
ATOM 3853 C CA . PRO B 1 214 ? 8.594 -11.516 -0.724 1 97.12 214 PRO B CA 1
ATOM 3854 C C . PRO B 1 214 ? 8.148 -12.664 -1.631 1 97.12 214 PRO B C 1
ATOM 3856 O O . PRO B 1 214 ? 8.93 -13.578 -1.902 1 97.12 214 PRO B O 1
ATOM 3859 N N . ALA B 1 215 ? 6.953 -12.633 -2.045 1 95.06 215 ALA B N 1
ATOM 3860 C CA . ALA B 1 215 ? 6.434 -13.703 -2.895 1 95.06 215 ALA B CA 1
ATOM 3861 C C . ALA B 1 215 ? 7.18 -13.75 -4.227 1 95.06 215 ALA B C 1
ATOM 3863 O O . ALA B 1 215 ? 7.461 -14.836 -4.742 1 95.06 215 ALA B O 1
ATOM 3864 N N . LEU B 1 216 ? 7.461 -12.586 -4.758 1 94.56 216 LEU B N 1
ATOM 3865 C CA . LEU B 1 216 ? 8.07 -12.523 -6.082 1 94.56 216 LEU B CA 1
ATOM 3866 C C . LEU B 1 216 ? 9.578 -12.727 -6 1 94.56 216 LEU B C 1
ATOM 3868 O O . LEU B 1 216 ? 10.164 -13.414 -6.844 1 94.56 216 LEU B O 1
ATOM 3872 N N . LEU B 1 217 ? 10.219 -12.203 -5.016 1 95.81 217 LEU B N 1
ATOM 3873 C CA . LEU B 1 217 ? 11.672 -12.188 -4.969 1 95.81 217 LEU B CA 1
ATOM 3874 C C . LEU B 1 217 ? 12.203 -13.336 -4.117 1 95.81 217 LEU B C 1
ATOM 3876 O O . LEU B 1 217 ? 13.359 -13.75 -4.273 1 95.81 217 LEU B O 1
ATOM 3880 N N . GLY B 1 218 ? 11.43 -13.844 -3.217 1 94.31 218 GLY B N 1
ATOM 3881 C CA . GLY B 1 218 ? 11.859 -14.891 -2.307 1 94.31 218 GLY B CA 1
ATOM 3882 C C . GLY B 1 218 ? 11.742 -16.281 -2.898 1 94.31 218 GLY B C 1
ATOM 3883 O O . GLY B 1 218 ? 12.375 -17.219 -2.418 1 94.31 218 GLY B O 1
ATOM 3884 N N . GLY B 1 219 ? 10.93 -16.516 -3.887 1 86.56 219 GLY B N 1
ATOM 3885 C CA . GLY B 1 219 ? 10.82 -17.766 -4.633 1 86.56 219 GLY B CA 1
ATOM 3886 C C . GLY B 1 219 ? 10.234 -18.906 -3.818 1 86.56 219 GLY B C 1
ATOM 3887 O O . GLY B 1 219 ? 10.516 -20.078 -4.086 1 86.56 219 GLY B O 1
ATOM 3888 N N . GLY B 1 220 ? 9.609 -18.672 -2.764 1 83.19 220 GLY B N 1
ATOM 3889 C CA . GLY B 1 220 ? 8.992 -19.734 -1.987 1 83.19 220 GLY B CA 1
ATOM 3890 C C . GLY B 1 220 ? 9.93 -20.359 -0.978 1 83.19 220 GLY B C 1
ATOM 3891 O O . GLY B 1 220 ? 9.492 -21.078 -0.073 1 83.19 220 GLY B O 1
ATOM 3892 N N . LYS B 1 221 ? 11.211 -20.172 -1.121 1 82.25 221 LYS B N 1
ATOM 3893 C CA . LYS B 1 221 ? 12.18 -20.75 -0.2 1 82.25 221 LYS B CA 1
ATOM 3894 C C . LYS B 1 221 ? 12.18 -20 1.135 1 82.25 221 LYS B C 1
ATOM 3896 O O . LYS B 1 221 ? 12.281 -20.625 2.195 1 82.25 221 LYS B O 1
ATOM 3901 N N . LYS B 1 222 ? 12.086 -18.812 1.188 1 85.75 222 LYS B N 1
ATOM 3902 C CA . LYS B 1 222 ? 11.961 -17.969 2.371 1 85.75 222 LYS B CA 1
ATOM 3903 C C . LYS B 1 222 ? 10.641 -17.203 2.369 1 85.75 222 LYS B C 1
ATOM 3905 O O . LYS B 1 222 ? 10.562 -16.078 1.872 1 85.75 222 LYS B O 1
ATOM 3910 N N . MET B 1 223 ? 9.758 -17.906 2.975 1 92.25 223 MET B N 1
ATOM 3911 C CA . MET B 1 223 ? 8.398 -17.359 2.916 1 92.25 223 MET B CA 1
ATOM 3912 C C . MET B 1 223 ? 8.07 -16.562 4.172 1 92.25 223 MET B C 1
ATOM 3914 O O . MET B 1 223 ? 8.445 -16.969 5.277 1 92.25 223 MET B O 1
ATOM 3918 N N . MET B 1 224 ? 7.441 -15.438 3.945 1 96.19 224 MET B N 1
ATOM 3919 C CA . MET B 1 224 ? 6.848 -14.695 5.059 1 96.19 224 MET B CA 1
ATOM 3920 C C . MET B 1 224 ? 5.418 -15.164 5.316 1 96.19 224 MET B C 1
ATOM 3922 O O . MET B 1 224 ? 4.867 -15.945 4.539 1 96.19 224 MET B O 1
ATOM 3926 N N . VAL B 1 225 ? 4.875 -14.75 6.395 1 96.62 225 VAL B N 1
ATOM 3927 C CA . VAL B 1 225 ? 3.594 -15.242 6.891 1 96.62 225 VAL B CA 1
ATOM 3928 C C . VAL B 1 225 ? 2.506 -15.008 5.844 1 96.62 225 VAL B C 1
ATOM 3930 O O . VAL B 1 225 ? 1.646 -15.859 5.629 1 96.62 225 VAL B O 1
ATOM 3933 N N . ALA B 1 226 ? 2.527 -13.883 5.156 1 95.69 226 ALA B N 1
ATOM 3934 C CA . ALA B 1 226 ? 1.505 -13.578 4.16 1 95.69 226 ALA B CA 1
ATOM 3935 C C . ALA B 1 226 ? 1.524 -14.594 3.023 1 95.69 226 ALA B C 1
ATOM 3937 O O . ALA B 1 226 ? 0.471 -15.062 2.58 1 95.69 226 ALA B O 1
ATOM 3938 N N . GLU B 1 227 ? 2.65 -14.961 2.594 1 94.94 227 GLU B N 1
ATOM 3939 C CA . GLU B 1 227 ? 2.783 -15.969 1.552 1 94.94 227 GLU B CA 1
ATOM 3940 C C . GLU B 1 227 ? 2.283 -17.328 2.035 1 94.94 227 GLU B C 1
ATOM 3942 O O . GLU B 1 227 ? 1.665 -18.078 1.272 1 94.94 227 GLU B O 1
ATOM 3947 N N . TYR B 1 228 ? 2.617 -17.594 3.268 1 94.5 228 TYR B N 1
ATOM 3948 C CA . TYR B 1 228 ? 2.199 -18.859 3.83 1 94.5 228 TYR B CA 1
ATOM 3949 C C . TYR B 1 228 ? 0.68 -18.953 3.924 1 94.5 228 TYR B C 1
ATOM 3951 O O . TYR B 1 228 ? 0.095 -20.016 3.695 1 94.5 228 TYR B O 1
ATOM 3959 N N . ILE B 1 229 ? 0.026 -17.891 4.258 1 95.81 229 ILE B N 1
ATOM 3960 C CA . ILE B 1 229 ? -1.432 -17.828 4.266 1 95.81 229 ILE B CA 1
ATOM 3961 C C . ILE B 1 229 ? -1.972 -18.141 2.873 1 95.81 229 ILE B C 1
ATOM 3963 O O . ILE B 1 229 ? -2.895 -18.938 2.725 1 95.81 229 ILE B O 1
ATOM 3967 N N . LYS B 1 230 ? -1.366 -17.516 1.882 1 94.94 230 LYS B N 1
ATOM 3968 C CA . LYS B 1 230 ? -1.783 -17.75 0.502 1 94.94 230 LYS B CA 1
ATOM 3969 C C . LYS B 1 230 ? -1.666 -19.234 0.136 1 94.94 230 LYS B C 1
ATOM 3971 O O . LYS B 1 230 ? -2.58 -19.812 -0.462 1 94.94 230 LYS B O 1
ATOM 3976 N N . VAL B 1 231 ? -0.607 -19.875 0.506 1 94.19 231 VAL B N 1
ATOM 3977 C CA . VAL B 1 231 ? -0.381 -21.281 0.2 1 94.19 231 VAL B CA 1
ATOM 3978 C C . VAL B 1 231 ? -1.43 -22.141 0.905 1 94.19 231 VAL B C 1
ATOM 3980 O O . VAL B 1 231 ? -2.047 -23.016 0.287 1 94.19 231 VAL B O 1
ATOM 3983 N N . GLN B 1 232 ? -1.673 -21.891 2.176 1 94.19 232 GLN B N 1
ATOM 3984 C CA . GLN B 1 232 ? -2.617 -22.688 2.951 1 94.19 232 GLN B CA 1
ATOM 3985 C C . GLN B 1 232 ? -4.031 -22.578 2.391 1 94.19 232 GLN B C 1
ATOM 3987 O O . GLN B 1 232 ? -4.773 -23.562 2.348 1 94.19 232 GLN B O 1
ATOM 3992 N N . ILE B 1 233 ? -4.352 -21.422 1.928 1 92.81 233 ILE B N 1
ATOM 3993 C CA . ILE B 1 233 ? -5.738 -21.156 1.546 1 92.81 233 ILE B CA 1
ATOM 3994 C C . ILE B 1 233 ? -5.945 -21.531 0.08 1 92.81 233 ILE B C 1
ATOM 3996 O O . ILE B 1 233 ? -6.922 -22.219 -0.26 1 92.81 233 ILE B O 1
ATOM 4000 N N . LEU B 1 234 ? -5.039 -21.156 -0.79 1 90.62 234 LEU B N 1
ATOM 4001 C CA . LEU B 1 234 ? -5.293 -21.266 -2.223 1 90.62 234 LEU B CA 1
ATOM 4002 C C . LEU B 1 234 ? -4.656 -22.531 -2.797 1 90.62 234 LEU B C 1
ATOM 4004 O O . LEU B 1 234 ? -5.109 -23.047 -3.816 1 90.62 234 LEU B O 1
ATOM 4008 N N . GLU B 1 235 ? -3.648 -23.047 -2.184 1 91.44 235 GLU B N 1
ATOM 4009 C CA . GLU B 1 235 ? -2.967 -24.219 -2.729 1 91.44 235 GLU B CA 1
ATOM 4010 C C . GLU B 1 235 ? -3.322 -25.469 -1.943 1 91.44 235 GLU B C 1
ATOM 4012 O O . GLU B 1 235 ? -3.734 -26.484 -2.527 1 91.44 235 GLU B O 1
ATOM 4017 N N . VAL B 1 236 ? -3.242 -25.406 -0.639 1 93.5 236 VAL B N 1
ATOM 4018 C CA . VAL B 1 236 ? -3.545 -26.547 0.218 1 93.5 236 VAL B CA 1
ATOM 4019 C C . VAL B 1 236 ? -5.043 -26.594 0.523 1 93.5 236 VAL B C 1
ATOM 4021 O O . VAL B 1 236 ? -5.594 -27.641 0.824 1 93.5 236 VAL B O 1
ATOM 4024 N N . VAL B 1 237 ? -5.703 -25.5 0.509 1 93.44 237 VAL B N 1
ATOM 4025 C CA . VAL B 1 237 ? -7.129 -25.328 0.759 1 93.44 237 VAL B CA 1
ATOM 4026 C C . VAL B 1 237 ? -7.457 -25.719 2.199 1 93.44 237 VAL B C 1
ATOM 4028 O O . VAL B 1 237 ? -8.422 -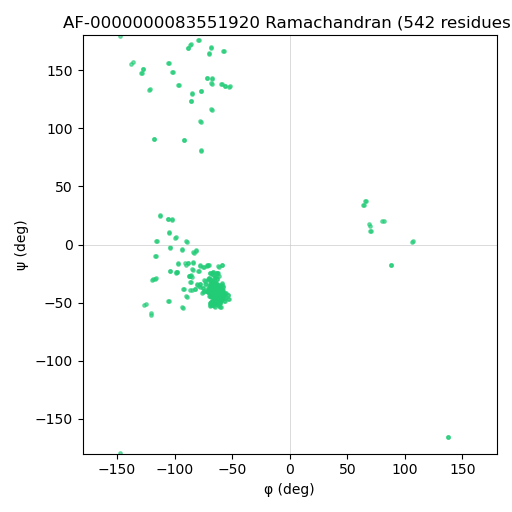26.438 2.447 1 93.44 237 VAL B O 1
ATOM 4031 N N . ASN B 1 238 ? -6.539 -25.453 3.088 1 95.44 238 ASN B N 1
ATOM 4032 C CA . ASN B 1 238 ? -6.762 -25.578 4.523 1 95.44 238 ASN B CA 1
ATOM 4033 C C . ASN B 1 238 ? -7.234 -24.266 5.129 1 95.44 238 ASN B C 1
ATOM 4035 O O . ASN B 1 238 ? -6.438 -23.5 5.695 1 95.44 238 ASN B O 1
ATOM 4039 N N . TRP B 1 239 ? -8.508 -24.078 5.156 1 94.75 239 TRP B N 1
ATOM 4040 C CA . TRP B 1 239 ? -9.125 -22.812 5.559 1 94.75 239 TRP B CA 1
ATOM 4041 C C . TRP B 1 239 ? -8.891 -22.547 7.043 1 94.75 239 TRP B C 1
ATOM 4043 O O . TRP B 1 239 ? -8.695 -21.391 7.445 1 94.75 239 TRP B O 1
ATOM 4053 N N . GLY B 1 240 ? -8.969 -23.609 7.766 1 96.38 240 GLY B N 1
ATOM 4054 C CA . GLY B 1 240 ? -8.758 -23.453 9.195 1 96.38 240 GLY B CA 1
ATOM 4055 C C . GLY B 1 240 ? -7.375 -22.938 9.547 1 96.38 240 GLY B C 1
ATOM 4056 O O . GLY B 1 240 ? -7.23 -21.922 10.211 1 96.38 240 GLY B O 1
ATOM 4057 N N . LEU B 1 241 ? -6.414 -23.625 9.016 1 95.62 241 LEU B N 1
ATOM 4058 C CA . LEU B 1 241 ? -5.031 -23.25 9.297 1 95.62 241 LEU B CA 1
ATOM 4059 C C . LEU B 1 241 ? -4.699 -21.891 8.688 1 95.62 241 LEU B C 1
ATOM 4061 O O . LEU B 1 241 ? -4.008 -21.078 9.312 1 95.62 241 LEU B O 1
ATOM 4065 N N . GLY B 1 242 ? -5.18 -21.672 7.438 1 96.44 242 GLY B N 1
ATOM 4066 C CA . GLY B 1 242 ? -4.961 -20.391 6.797 1 96.44 242 GLY B CA 1
ATOM 4067 C C . GLY B 1 242 ? -5.543 -19.234 7.578 1 96.44 242 GLY B C 1
ATOM 4068 O O . GLY B 1 242 ? -4.883 -18.203 7.758 1 96.44 242 GLY B O 1
ATOM 4069 N N . SER B 1 243 ? -6.73 -19.422 8.078 1 97.38 243 SER B N 1
ATOM 4070 C CA . SER B 1 243 ? -7.383 -18.375 8.867 1 97.38 243 SER B CA 1
ATOM 4071 C C . SER B 1 243 ? -6.691 -18.188 10.211 1 97.38 243 SER B C 1
ATOM 4073 O O . SER B 1 243 ? -6.633 -17.062 10.727 1 97.38 243 SER B O 1
ATOM 4075 N N . ALA B 1 244 ? -6.23 -19.25 10.742 1 97.62 244 ALA B N 1
ATOM 4076 C CA . ALA B 1 244 ? -5.488 -19.141 11.992 1 97.62 244 ALA B CA 1
ATOM 4077 C C . ALA B 1 244 ? -4.215 -18.312 11.812 1 97.62 244 ALA B C 1
ATOM 4079 O O . ALA B 1 244 ? -3.871 -17.484 12.656 1 97.62 244 ALA B O 1
ATOM 4080 N N . LEU B 1 245 ? -3.521 -18.562 10.766 1 97 245 LEU B N 1
ATOM 4081 C CA . LEU B 1 245 ? -2.322 -17.781 10.461 1 97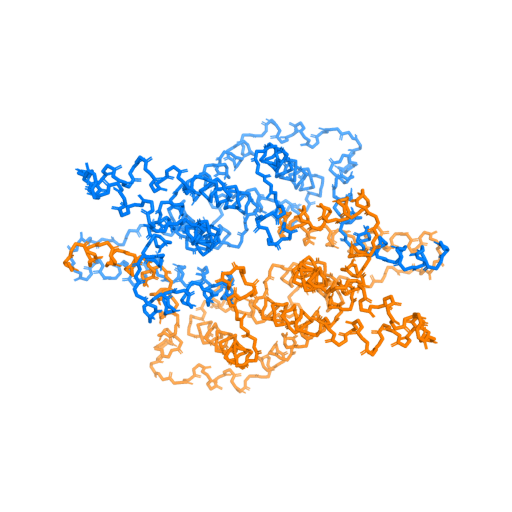 245 LEU B CA 1
ATOM 4082 C C . LEU B 1 245 ? -2.662 -16.312 10.25 1 97 245 LEU B C 1
ATOM 4084 O O . LEU B 1 245 ? -1.95 -15.438 10.734 1 97 245 LEU B O 1
ATOM 4088 N N . ALA B 1 246 ? -3.701 -16.047 9.484 1 97 246 ALA B N 1
ATOM 4089 C CA . ALA B 1 246 ? -4.164 -14.68 9.273 1 97 246 ALA B CA 1
ATOM 4090 C C . ALA B 1 246 ? -4.496 -14 10.594 1 97 246 ALA B C 1
ATOM 4092 O O . ALA B 1 246 ? -4.172 -12.828 10.797 1 97 246 ALA B O 1
ATOM 4093 N N . THR B 1 247 ? -5.129 -14.734 11.438 1 96.62 247 THR B N 1
ATOM 4094 C CA . THR B 1 247 ? -5.477 -14.227 12.766 1 96.62 247 THR B CA 1
ATOM 4095 C C . THR B 1 247 ? -4.223 -13.883 13.562 1 96.62 247 THR B C 1
ATOM 4097 O O . THR B 1 247 ? -4.152 -12.836 14.195 1 96.62 247 THR B O 1
ATOM 4100 N N . LEU B 1 248 ? -3.305 -14.758 13.484 1 95.62 248 LEU B N 1
ATOM 4101 C CA . LEU B 1 248 ? -2.045 -14.523 14.18 1 95.62 248 LEU B CA 1
ATOM 4102 C C . LEU B 1 248 ? -1.376 -13.25 13.672 1 95.62 248 LEU B C 1
ATOM 4104 O O . LEU B 1 248 ? -0.885 -12.445 14.469 1 95.62 248 LEU B O 1
ATOM 4108 N N . LEU B 1 249 ? -1.307 -13.133 12.391 1 95.31 249 LEU B N 1
ATOM 4109 C CA . LEU B 1 249 ? -0.741 -11.93 11.797 1 95.31 249 LEU B CA 1
ATOM 4110 C C . LEU B 1 249 ? -1.482 -10.688 12.281 1 95.31 249 LEU B C 1
ATOM 4112 O O . LEU B 1 249 ? -0.858 -9.688 12.648 1 95.31 249 LEU B O 1
ATOM 4116 N N . LEU B 1 250 ? -2.781 -10.742 12.281 1 93.56 250 LEU B N 1
ATOM 4117 C CA . LEU B 1 250 ? -3.607 -9.633 12.742 1 93.56 250 LEU B CA 1
ATOM 4118 C C . LEU B 1 250 ? -3.305 -9.289 14.195 1 93.56 250 LEU B C 1
ATOM 4120 O O . LEU B 1 250 ? -3.166 -8.109 14.539 1 93.56 250 LEU B O 1
ATOM 4124 N N . ILE B 1 251 ? -3.229 -10.234 15 1 92.69 251 ILE B N 1
ATOM 4125 C CA . ILE B 1 251 ? -2.947 -10.031 16.422 1 92.69 251 ILE B CA 1
ATOM 4126 C C . ILE B 1 251 ? -1.585 -9.367 16.578 1 92.69 251 ILE B C 1
ATOM 4128 O O . ILE B 1 251 ? -1.44 -8.422 17.375 1 92.69 251 ILE B O 1
ATOM 4132 N N . PHE B 1 252 ? -0.63 -9.859 15.836 1 91.44 252 PHE B N 1
ATOM 4133 C CA . PHE B 1 252 ? 0.701 -9.273 15.906 1 91.44 252 PHE B CA 1
ATOM 4134 C C . PHE B 1 252 ? 0.66 -7.801 15.508 1 91.44 252 PHE B C 1
ATOM 4136 O O . PHE B 1 252 ? 1.293 -6.961 16.156 1 91.44 252 PHE B O 1
ATOM 4143 N N . VAL B 1 253 ? -0.042 -7.531 14.484 1 91.31 253 VAL B N 1
ATOM 4144 C CA . VAL B 1 253 ? -0.163 -6.156 14.008 1 91.31 253 VAL B CA 1
ATOM 4145 C C . VAL B 1 253 ? -0.863 -5.301 15.062 1 91.31 253 VAL B C 1
ATOM 4147 O O . VAL B 1 253 ? -0.395 -4.211 15.398 1 91.31 253 VAL B O 1
ATOM 4150 N N . LEU B 1 254 ? -1.935 -5.77 15.656 1 89.38 254 LEU B N 1
ATOM 4151 C CA . LEU B 1 254 ? -2.713 -5.023 16.641 1 89.38 254 LEU B CA 1
ATOM 4152 C C . LEU B 1 254 ? -1.91 -4.812 17.922 1 89.38 254 LEU B C 1
ATOM 4154 O O . LEU B 1 254 ? -1.985 -3.748 18.531 1 89.38 254 LEU B O 1
ATOM 4158 N N . VAL B 1 255 ? -1.225 -5.812 18.312 1 90.31 255 VAL B N 1
ATOM 4159 C CA . VAL B 1 255 ? -0.396 -5.699 19.5 1 90.31 255 VAL B CA 1
ATOM 4160 C C . VAL B 1 255 ? 0.69 -4.648 19.281 1 90.31 255 VAL B C 1
ATOM 4162 O O . VAL B 1 255 ? 0.929 -3.801 20.141 1 90.31 255 VAL B O 1
ATOM 4165 N N . THR B 1 256 ? 1.313 -4.738 18.141 1 87.25 256 THR B N 1
ATOM 4166 C CA . THR B 1 256 ? 2.34 -3.756 17.812 1 87.25 256 THR B CA 1
ATOM 4167 C C . THR B 1 256 ? 1.754 -2.348 17.797 1 87.25 256 THR B C 1
ATOM 4169 O O . THR B 1 256 ? 2.34 -1.418 18.359 1 87.25 256 THR B O 1
ATOM 4172 N N . LEU B 1 257 ? 0.604 -2.203 17.234 1 85.31 257 LEU B N 1
ATOM 4173 C CA . LEU B 1 257 ? -0.068 -0.911 17.172 1 85.31 257 LEU B CA 1
ATOM 4174 C C . LEU B 1 257 ? -0.417 -0.415 18.562 1 85.31 257 LEU B C 1
ATOM 4176 O O . LEU B 1 257 ? -0.282 0.775 18.859 1 85.31 257 LEU B O 1
ATOM 4180 N N . SER B 1 258 ? -0.873 -1.287 19.422 1 86.25 258 SER B N 1
ATOM 4181 C CA . SER B 1 258 ? -1.26 -0.921 20.781 1 86.25 258 SER B CA 1
ATOM 4182 C C . SER B 1 258 ? -0.059 -0.433 21.578 1 86.25 258 SER B C 1
ATOM 4184 O O . SER B 1 258 ? -0.181 0.489 22.391 1 86.25 258 SER B O 1
ATOM 4186 N N . ILE B 1 259 ? 0.986 -1.051 21.375 1 84.38 259 ILE B N 1
ATOM 4187 C CA . ILE B 1 259 ? 2.207 -0.664 22.078 1 84.38 259 ILE B CA 1
ATOM 4188 C C . ILE B 1 259 ? 2.666 0.71 21.594 1 84.38 259 ILE B C 1
ATOM 4190 O O . ILE B 1 259 ? 2.967 1.592 22.406 1 84.38 259 ILE B O 1
ATOM 4194 N N . VAL B 1 260 ? 2.547 0.871 20.391 1 78.75 260 VAL B N 1
ATOM 4195 C CA . VAL B 1 260 ? 3.062 2.084 19.75 1 78.75 260 VAL B CA 1
ATOM 4196 C C . VAL B 1 260 ? 2.121 3.254 20.047 1 78.75 260 VAL B C 1
ATOM 4198 O O . VAL B 1 260 ? 2.572 4.383 20.25 1 78.75 260 VAL B O 1
ATOM 4201 N N . SER B 1 261 ? 0.819 3.021 19.984 1 78.5 261 SER B N 1
ATOM 4202 C CA . SER B 1 261 ? -0.173 4.066 20.219 1 78.5 261 SER B CA 1
ATOM 4203 C C . SER B 1 261 ? -0.014 4.684 21.609 1 78.5 261 SER B C 1
ATOM 4205 O O . SER B 1 261 ? -0.508 5.781 21.859 1 78.5 261 SER B O 1
ATOM 4207 N N . ARG B 1 262 ? 0.669 4.043 22.531 1 78.56 262 ARG B N 1
ATOM 4208 C CA . ARG B 1 262 ? 0.916 4.559 23.875 1 78.56 262 ARG B CA 1
ATOM 4209 C C . ARG B 1 262 ? 2.027 5.602 23.859 1 78.56 262 ARG B C 1
ATOM 4211 O O . ARG B 1 262 ? 2.131 6.414 24.781 1 78.56 262 ARG B O 1
ATOM 4218 N N . VAL B 1 263 ? 2.746 5.582 22.828 1 76.31 263 VAL B N 1
ATOM 4219 C CA . VAL B 1 263 ? 3.926 6.438 22.828 1 76.31 263 VAL B CA 1
ATOM 4220 C C . VAL B 1 263 ? 3.797 7.488 21.734 1 76.31 263 VAL B C 1
ATOM 4222 O O . VAL B 1 263 ? 4.379 8.57 21.828 1 76.31 263 VAL B O 1
ATOM 4225 N N . VAL B 1 264 ? 3.08 7.09 20.703 1 73.88 264 VAL B N 1
ATOM 4226 C CA . VAL B 1 264 ? 2.982 7.973 19.547 1 73.88 264 VAL B CA 1
ATOM 4227 C C . VAL B 1 264 ? 1.519 8.305 19.266 1 73.88 264 VAL B C 1
ATOM 4229 O O . VAL B 1 264 ? 0.648 7.438 19.375 1 73.88 264 VAL B O 1
ATOM 4232 N N . ASP B 1 265 ? 1.332 9.547 19.078 1 75.81 265 ASP B N 1
ATOM 4233 C CA . ASP B 1 265 ? 0 9.961 18.641 1 75.81 265 ASP B CA 1
ATOM 4234 C C . ASP B 1 265 ? -0.218 9.672 17.172 1 75.81 265 ASP B C 1
ATOM 4236 O O . ASP B 1 265 ? 0.257 10.414 16.297 1 75.81 265 ASP B O 1
ATOM 4240 N N . LEU B 1 266 ? -1.007 8.648 16.906 1 72.12 266 LEU B N 1
ATOM 4241 C CA . LEU B 1 266 ? -1.212 8.188 15.539 1 72.12 266 LEU B CA 1
ATOM 4242 C C . LEU B 1 266 ? -1.956 9.234 14.719 1 72.12 266 LEU B C 1
ATOM 4244 O O . LEU B 1 266 ? -1.822 9.281 13.492 1 72.12 266 LEU B O 1
ATOM 4248 N N . ARG B 1 267 ? -2.65 10.062 15.281 1 70.62 267 ARG B N 1
ATOM 4249 C CA . ARG B 1 267 ? -3.354 11.125 14.57 1 70.62 267 ARG B CA 1
ATOM 4250 C C . ARG B 1 267 ? -2.371 12.094 13.922 1 70.62 267 ARG B C 1
ATOM 4252 O O . ARG B 1 267 ? -2.604 12.57 12.812 1 70.62 267 ARG B O 1
ATOM 4259 N N . LYS B 1 268 ? -1.386 12.328 14.625 1 68.25 268 LYS B N 1
ATOM 4260 C CA . LYS B 1 268 ? -0.376 13.258 14.117 1 68.25 268 LYS B CA 1
ATOM 4261 C C . LYS B 1 268 ? 0.384 12.648 12.938 1 68.25 268 LYS B C 1
ATOM 4263 O O . LYS B 1 268 ? 0.766 13.359 12.008 1 68.25 268 LYS B O 1
ATOM 4268 N N . VAL B 1 269 ? 0.447 11.328 13.031 1 66.38 269 VAL B N 1
ATOM 4269 C CA . VAL B 1 269 ? 1.184 10.625 11.984 1 66.38 269 VAL B CA 1
ATOM 4270 C C . VAL B 1 269 ? 0.424 10.727 10.664 1 66.38 269 VAL B C 1
ATOM 4272 O O . VAL B 1 269 ? 1.033 10.867 9.602 1 66.38 269 VAL B O 1
ATOM 4275 N N . PHE B 1 270 ? -0.925 10.766 10.758 1 64.94 270 PHE B N 1
ATOM 4276 C CA . PHE B 1 270 ? -1.725 10.766 9.539 1 64.94 270 PHE B CA 1
ATOM 4277 C C . PHE B 1 270 ? -2.311 12.148 9.273 1 64.94 270 PHE B C 1
ATOM 4279 O O . PHE B 1 270 ? -3.26 12.289 8.5 1 64.94 270 PHE B O 1
ATOM 4286 N N . GLY B 1 271 ? -1.707 13.125 9.828 1 59.03 271 GLY B N 1
ATOM 4287 C CA . GLY B 1 271 ? -2.047 14.523 9.594 1 59.03 271 GLY B CA 1
ATOM 4288 C C . GLY B 1 271 ? -3.377 14.922 10.195 1 59.03 271 GLY B C 1
ATOM 4289 O O . GLY B 1 271 ? -4.016 15.875 9.742 1 59.03 271 GLY B O 1
ATOM 4290 N N . ALA B 1 272 ? -4.016 14.195 11 1 55.28 272 ALA B N 1
ATOM 4291 C CA . ALA B 1 272 ? -5.324 14.508 11.57 1 55.28 272 ALA B CA 1
ATOM 4292 C C . ALA B 1 272 ? -5.184 15.078 12.977 1 55.28 272 ALA B C 1
ATOM 4294 O O . ALA B 1 272 ? -6.176 15.219 13.695 1 55.28 272 ALA B O 1
ATOM 4295 N N . GLY B 1 273 ? -3.912 15.312 13.367 1 53.09 273 GLY B N 1
ATOM 4296 C CA . GLY B 1 273 ? -3.783 15.898 14.688 1 53.09 273 GLY B CA 1
ATOM 4297 C C . GLY B 1 273 ? -3.74 17.422 14.664 1 53.09 273 GLY B C 1
ATOM 4298 O O . GLY B 1 273 ? -3.506 18.016 13.617 1 53.09 273 GLY B O 1
#

Foldseek 3Di:
DVVVVVVVVVVCCVCCVPPVVVLVVLVVLLQPPPHHHNVLVVVLVPDPVNVQQAVLLLVLLQLLLVVLLVVLLVLLVCLQPDDDVVVVVSLVVLVVLLPDDLLVLLVVLVQQQDQPHPVQCVCVVVVVDVGGDNCFQASNQLSVSLSSNLNSLLNVLLNVQQNVDDPVQLVVCVVVPDDPVRSCVPPRVVSSVLSSLLSSLRSSLCSSQDANNCVRGNVPPRHHLNVVLCCVCPPVVPSNNSSNSVVVSVVVSVVSVVVSVVPHVVCVSVVND/DVVVVVVVVVVCCCCCVVPVVVLVVLVVLLQPPPHHHNVLVVVLVPDPVNVQQAVLLLVLLQLLLVVLLVVLLVLLVCLQPDDDVVVVVSLVVLVVLLPDDLLVLLVVLVQQQDQPHPVQCVCVVVVVDVGGDNCFQASNQLSVSLSSNLNSLLNVLLNVQQNVDDPVQLVVCVVVPDDPVRSCVPPRVVSSVLSSLLSSLRSSLCSSQDANNCVRGNVPPRHHLNVVLCCCCPPVNPSNNSSSSVVVSVVVSVVSVVVSVVPHVVCVSVVND

Nearest PDB structures (foldseek):
  8zx1-assembly1_B  TM=8.482E-01  e=9.456E-13  Escherichia coli
  3d31-assembly1_C  TM=8.900E-01  e=5.057E-09  unclassified
  2onk-assembly2_I  TM=8.873E-01  e=1.306E-08  Archaeoglobus fulgidus
  8y5f-assembly1_C  TM=8.233E-01  e=2.458E-08  Escherichia coli
  7cad-assembly1_B  TM=7.789E-01  e=4.842E-08  Mycolicibacterium smegmatis MC2 155

Sequence (546 aa):
MLRYWLLIAPAFLAMAVFYFYPISHVLWMSVTLPEPGFSNFESLAASRSVQRMLWTTLRIAVLSTVISLILAYFVAYVIATVDERKRRLLFMGVVISLWISVLVRAFAWFALLRNDGLINQALVGMGLIDKPLPLMWNEFAVLVGMVHYMLPLAILPLYSGMQSIDPRLVAAARGLGASRMTAFWRIWFPLTLPGVFAASILVFIYSLGFYVTPALLGGGKKMMVAEYIKVQILEVVNWGLGSALATLLLIFVLVTLSIVSRVVDLRKVFGAGMLRYWLLIAPAFLAMAVFYFYPISHVLWMSVTLPEPGFSNFESLAASRSVQRMLWTTLRIAVLSTVISLILAYFVAYVIATVDERKRRLLFMGVVISLWISVLVRAFAWFALLRNDGLINQALVGMGLIDKPLPLMWNEFAVLVGMVHYMLPLAILPLYSGMQSIDPRLVAAARGLGASRMTAFWRIWFPLTLPGVFAASILVFIYSLGFYVTPALLGGGKKMMVAEYIKVQILEVVNWGLGSALATLLLIFVLVTLSIVSRVVDLRKVFGAG

Solvent-accessible surface area (backbone atoms only — not comparable to full-atom values): 27114 Å² total; per-residue (Å²): 117,68,70,57,44,65,54,39,48,55,31,50,45,50,44,40,58,55,56,49,44,31,52,48,49,32,48,48,34,17,36,40,32,92,52,74,46,62,61,37,56,50,50,45,72,70,30,65,68,48,50,51,24,51,48,46,27,51,48,51,16,50,51,30,25,54,53,18,44,56,54,16,49,49,37,21,51,41,46,66,69,48,58,69,70,58,22,51,53,54,49,48,54,42,56,55,57,72,63,51,28,64,62,54,55,36,48,21,46,45,53,36,35,30,62,86,10,60,55,30,46,50,37,40,73,71,62,76,37,92,63,63,59,86,43,45,49,29,67,66,31,22,41,53,45,44,23,52,65,38,24,50,65,21,20,51,44,32,30,45,34,48,64,69,51,63,66,61,57,52,50,50,38,41,71,73,65,40,48,73,66,52,30,37,65,68,45,51,49,62,68,30,42,67,17,49,51,53,18,44,50,54,37,30,50,54,41,54,35,48,39,67,43,40,54,69,26,5,61,70,75,57,41,34,55,42,46,49,32,49,41,27,41,75,72,69,58,35,56,15,51,18,22,31,49,46,40,50,52,48,49,52,46,50,52,53,47,57,60,43,56,75,76,40,65,63,43,54,74,72,57,65,97,117,69,70,59,45,65,55,40,48,56,31,50,45,49,45,40,56,56,55,50,44,33,53,50,49,32,49,48,34,16,36,40,32,91,52,74,45,61,62,37,56,50,50,47,72,69,32,66,68,49,50,50,26,50,49,46,26,53,49,50,16,50,51,30,26,52,54,18,44,55,53,17,49,49,36,21,50,41,46,67,69,49,58,69,71,60,22,52,54,53,49,50,53,42,56,55,58,71,62,52,30,66,62,53,54,37,46,23,47,45,53,36,36,31,61,87,11,60,56,30,46,49,36,40,73,71,63,76,38,93,63,63,59,86,44,45,48,30,67,65,30,23,42,53,46,43,22,51,66,38,25,50,65,21,20,50,44,32,31,45,34,48,64,69,51,62,67,61,56,51,50,50,38,42,72,73,67,41,48,70,67,52,30,36,64,69,46,52,48,62,67,30,42,67,17,50,51,51,16,43,50,55,37,28,50,53,42,52,34,48,37,68,42,40,55,68,26,5,62,70,74,54,41,34,54,41,45,49,29,49,42,27,42,76,70,68,59,36,56,15,51,17,22,31,49,46,41,51,52,49,49,53,45,51,51,54,48,55,60,44,55,75,76,38,66,64,43,54,75,70,56,66,98

Radius of gyration: 24.48 Å; Cα contacts (8 Å, |Δi|>4): 745; chains: 2; bounding box: 71×62×56 Å

pLDDT: mean 90.2, std 9.96, range [37.81, 98.44]

Organism: NCBI:txid2306993

InterPro domains:
  IPR000515 ABC transporter type 1, transmembrane domain MetI-like [PF00528] (78-260)
  IPR000515 ABC transporter type 1, transmembrane domain MetI-like [PS50928] (54-260)
  IPR000515 ABC transporter type 1, transmembrane domain MetI-like [cd06261] (54-254)
  IPR035906 MetI-like superfamily [G3DSA:1.10.3720.10] (2-269)
  IPR035906 MetI-like superfamily [SSF161098] (3-263)

Secondary structure (DSSP, 8-state):
-HHHHHHHHHHHHHHIIIIIHHHHHHHHHHHHSSSSSSHHHHHHHH-HHHHHHHHHHHHHHHHHHHHHHHHHHHHHHHHHHS-HHHHHHHHHHHHHHTTS-HHHHHHHHHHHHSTTSHHHHHHHHTTS-SS----SSSHHHHHHHHHHHHHHHHHHHHHHHHHTS-HHHHHHHHHTT--HHHHIIIIIHHHHHHHHHHHHHHHHHHHHT--HHHHHHSTTTS--HHHHHHIIIIIS--HHHHHHHHHHHHHHHHHHHHHHHTTS-HHHHTT--/-HHHHHHHHHHHHHHIIIIIHHHHHHHHHHHHSSSSSSHHHHHHHH-HHHHHHHHHHHHHHHHHHHHHHHHHHHHHHHHHHS-HHHHHHHHHHHHHHTTS-HHHHHHHHHHHHSTTSHHHHHHHHTTS-SS----SSSHHHHHHHHHHHHHHHHHHHHHHHHHTS-HHHHHHHHHTT--HHHHIIIIIHHHHHHHHHHHHHHHHHHHHT--HHHHHHSTTTS--HHHHHHIIIIIS--HHHHHHHHHHHHHHHHHHHHHHHTTS-HHHHTT--